Protein AF-A0A1V5LMG8-F1 (afdb_monomer)

Nearest PDB structures (foldseek):
  5msy-assembly2_B  TM=8.095E-01  e=3.617E-26  Bacteroides thetaiotaomicron VPI-5482
  4qfu-assembly6_F  TM=7.997E-01  e=2.717E-26  Phocaeicola vulgatus ATCC 8482
  4qfu-assembly11_K  TM=7.901E-01  e=3.416E-26  Phocaeicola vulgatus ATCC 8482
  4qfu-assembly3_C  TM=7.975E-01  e=1.513E-25  Phocaeicola vulgatus ATCC 8482
  4n0r-assembly1_B  TM=7.130E-01  e=1.429E-25  Phocaeicola vulgatus ATCC 8482

Solvent-accessible surface area (backbone atoms only — not comparable to full-atom values): 27084 Å² total; per-residue (Å²): 119,50,75,51,29,23,39,41,63,42,82,43,80,40,53,66,69,97,62,93,45,53,32,42,36,38,40,63,95,48,73,45,59,36,40,36,30,66,41,68,88,58,37,28,32,32,44,48,38,44,89,45,56,41,58,34,40,40,42,32,85,73,70,34,64,51,43,36,40,29,40,75,62,84,68,83,43,57,55,41,64,40,29,50,55,39,70,32,96,83,24,39,32,38,16,23,69,76,64,52,73,44,76,43,32,28,39,38,25,44,35,57,62,18,57,50,35,36,82,67,62,51,44,53,51,54,50,52,53,38,48,75,32,58,42,40,28,38,35,30,34,76,37,61,56,76,56,38,29,61,88,85,32,70,82,44,73,85,63,20,27,96,47,36,40,54,43,38,78,92,66,72,40,77,28,33,39,21,50,62,55,36,49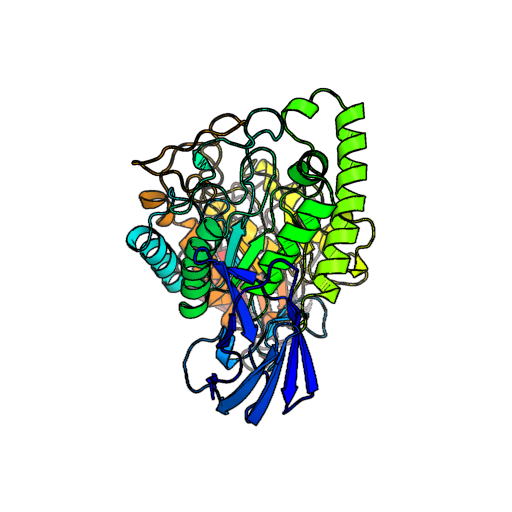,55,54,55,49,52,36,44,72,69,42,23,35,44,30,43,21,43,22,31,20,44,44,40,83,76,61,31,61,70,51,52,42,53,51,50,48,42,49,43,15,70,42,50,32,45,62,42,33,41,23,65,15,41,30,23,42,38,51,39,67,89,35,68,87,40,63,67,59,27,51,51,46,23,57,51,23,17,54,46,50,36,53,42,48,54,48,48,64,70,53,34,76,73,62,54,41,32,30,31,33,21,61,59,70,27,18,58,72,35,30,85,54,50,84,74,45,55,38,34,28,27,34,48,51,56,62,32,81,74,21,51,63,60,32,55,52,52,52,53,58,58,69,68,41,81,79,63,42,22,34,29,50,56,41,48,32,27,34,35,28,75,76,34,20,44,44,69,52,43,46,50,53,46,49,42,34,48,18,69,44,33,30,29,38,28,47,40,33,31,17,36,31,64,20,15,30,94,92,43,71,72,82,57,67,55,76,88,56,51,73,52,32,27,88,62,48,72,70,42,64,30,63,48,28,51,17,48,49,49,61,57,48,68,76,48,71,55,88,61,45,38,58,51,85,58,55,85,68,64,90,72,48,78,49,53,31,25,18,26,36,90,79,15,37,40,42,31,43,31,50,43,57,87,55,58,76,40,62,28,32,44,43,68,50,85,61,38,42,42,44,60,38,64,36,67,94,63,74,26,43,28,28,42,32,34,61,83,75,72,48,71,46,81,76,43,79,46,64,48,44,100,83,32,35,34,68,57,75,58,52,97,52,57,57,52,36,31,44,38,39,34,15,81,91,55,50,78,129

Mean predicted aligned error: 3.87 Å

Radius of gyration: 23.89 Å; Cα contacts (8 Å, |Δi|>4): 1277; chains: 1; bounding box: 61×48×66 Å

Secondary structure (DSSP, 8-state):
-EEEETTS-EEEE----SS--EEEEEETTEEEEEE-EE-TTS-EEEEE--SSSEEEEEEETTS-EEEEEEEPP-S--HHHHS--EEE-TTSSSEEETTS-EE-EEEEE-TTTTSTTS-TTHHHHHHHHHHHHTT--EEEEESSSPTTS-TTTTTT-GGG-BTTB-SB-GGG-SB-HHHHHHHHHHHHHHHHTTPEEEEE--BGGGHHHH-HHHHHHHHHHHHHHHTTSS-EEES-BSTTPPPGGGTT-HHHHHHHHHHHHHHHHHHHHHHHHH-TT---EE---SSSBGGGGSS-GGG-SSEEEEEES-THHHHHHHHHHHHHHHT-SS---EEEEEE--BTGGG---HHHHHHHHHHHHHHT-SEEEE-BTTTTTT--SSS----SSPP-----HHHHTT-HHHHHHHHHHHHHTTS-GGG-EE---SSPPTT-S---EEEETTTEEEEEE--TTS-GGG-TTB-SSSS-B--EE--SS-EEEEEE-TTT--EEEEEEE---TTSEE-PPPPSSSS-EEEEEE-TTTS--

Foldseek 3Di:
DAEEAALDKDKDWLAADPDWKWKWKAWPPGIDIFTWAAALVRTIMFIAHHNDFTKMKMAMPSRDIDIYGYDYDPDDQCCRNQDAKAQDPLQAAIAGPNRHTDQAEEEFFALCLACLQPPPPSLVVLLVLLVVLQHQAYEYELAQTPQAFLVHGSQPQLCAHPQGHQADPQNPDGRNSSVVSVLVSCVVCSVSNYAYAYAQEAQQNCVRNDLVSLLVSLSNVLRRDLSHRYAYALHAQQLQHGPVCPVPVVVSVVSSVVSQASSQVSLVSNCVNRRNCHFYFYHHPDAWGCVNHPDSVSHQAIEGAQEAPQLVSLVSLLVSLLVLCPDPPRHAYEHAHYRADCFLHHCALQSLLSNQLSCLLQRHNYYYHYHQQNNSQAAPVDGDDGNDHRRGDDHCVPCSPGLNSSLSSLVVVVCVVAPSNQKHNDDWPDWDPQAPALSWIAHAQFKIKTKQAALPHDPNRRRQQDDSWFFGHKGAADAAWKWKWKADSSPRDTHTPGTFGQDPVRIGTGDGDPGSHMIMMMIGHPVPGDD

pLDDT: mean 95.89, std 4.43, range [65.5, 98.94]

Sequence (531 aa):
MLQGFVNVPLEMALGTSSAPVDVQVSGEGGSWVLPAYLVSDGTCRARFAAPLPGRYTYSASTGAQGEITVAPYAGENPLYRHGRLRVAATRRSLEHADGTPFFWLADTWWMGLTTRLDWPRGFHSLVADRVIKGFNAVQMVAGPLPDFDAVTGAWNPQQQNEGGFSWKENWAALNPAYYDDADRRIAALVDAGLLPIIVGMWGYYLPFMGRERAMAHWRNLVARYAAYPVAWCIAGEVNMPTYSLFADQQKAAAARNEQEAGWTEVARMVRHLDPYRNPLTAHPSHPDSRAMLHDESLLDLDLLQTGHGGYQSLGPTVETVQACLAKTPPMPVINSEVCYEGIMGGSWHEVQRFLFWTCLTLGCAGHTYGAQGIWAMNSREERFYGTTPNWGDGFWQDVMHLPGSMHVGMGRQFVLRYPWWKLTPREEPALPEGRLSAFSCGIPGALSIIYLPVGCVANELRGMHNSWATDVAEIALEPGAYRACYLNPRTLEELPIGAAVPGCTGRWTPPPKPSMEDWVLVVENPDALPR

Structure (mmCIF, N/CA/C/O backbone):
data_AF-A0A1V5LMG8-F1
#
_entry.id   AF-A0A1V5LMG8-F1
#
loop_
_atom_site.group_PDB
_atom_site.id
_atom_site.type_symbol
_atom_site.label_atom_id
_atom_site.label_alt_id
_atom_site.label_comp_id
_atom_site.label_asym_id
_atom_site.label_entity_id
_atom_site.label_seq_id
_atom_site.pdbx_PDB_ins_code
_atom_site.Cartn_x
_atom_site.Cartn_y
_atom_site.Cartn_z
_atom_site.occupancy
_atom_site.B_iso_or_equiv
_atom_site.auth_seq_id
_atom_site.auth_comp_id
_atom_site.auth_asym_id
_atom_site.auth_atom_id
_atom_site.pdbx_PDB_model_num
ATOM 1 N N . MET A 1 1 ? -31.517 -12.505 16.474 1.00 86.50 1 MET A N 1
ATOM 2 C CA . MET A 1 1 ? -30.838 -13.380 15.500 1.00 86.50 1 MET A CA 1
ATOM 3 C C . MET A 1 1 ? -30.298 -12.495 14.394 1.00 86.50 1 MET A C 1
ATOM 5 O O . MET A 1 1 ? -31.088 -11.780 13.790 1.00 86.50 1 MET A O 1
ATOM 9 N N . LEU A 1 2 ? -28.982 -12.482 14.196 1.00 96.00 2 LEU A N 1
ATOM 10 C CA . LEU A 1 2 ? -28.327 -11.753 13.105 1.00 96.00 2 LEU A CA 1
ATOM 11 C C . LEU A 1 2 ? -28.185 -12.669 11.885 1.00 96.00 2 LEU A C 1
ATOM 13 O O . LEU A 1 2 ? -28.079 -13.888 12.032 1.00 96.00 2 LEU A O 1
ATOM 17 N N . GLN A 1 3 ? -28.186 -12.090 10.688 1.00 97.31 3 GLN A N 1
ATOM 18 C CA . GLN A 1 3 ? -27.995 -12.816 9.432 1.00 97.31 3 GLN A CA 1
ATOM 19 C C . GLN A 1 3 ? -26.928 -12.117 8.595 1.00 97.31 3 GLN A C 1
ATOM 21 O O . GLN A 1 3 ? -26.895 -10.889 8.561 1.00 97.31 3 GLN A O 1
ATOM 26 N N . GLY A 1 4 ? -26.079 -12.884 7.915 1.00 97.31 4 GLY A N 1
ATOM 27 C CA . GLY A 1 4 ? -25.078 -12.330 7.008 1.00 97.31 4 GLY A CA 1
ATOM 28 C C . GLY A 1 4 ? -24.450 -13.356 6.085 1.00 97.31 4 GLY A C 1
ATOM 29 O O . GLY A 1 4 ? -24.991 -14.443 5.876 1.00 97.31 4 GLY A O 1
ATOM 30 N N . PHE A 1 5 ? -23.295 -12.992 5.539 1.00 98.12 5 PHE A N 1
ATOM 31 C CA . PHE A 1 5 ? -22.595 -13.771 4.529 1.00 98.12 5 PHE A CA 1
ATOM 32 C C . PHE A 1 5 ? -21.157 -14.061 4.947 1.00 98.12 5 PHE A C 1
ATOM 34 O O . PHE A 1 5 ? -20.563 -13.310 5.721 1.00 98.12 5 PHE A O 1
ATOM 41 N N . VAL A 1 6 ? -20.605 -15.156 4.426 1.00 97.50 6 VAL A N 1
ATOM 42 C CA . VAL A 1 6 ? -19.196 -15.522 4.621 1.00 97.50 6 VAL A CA 1
ATOM 43 C C . VAL A 1 6 ? -18.287 -14.342 4.267 1.00 97.50 6 VAL A C 1
ATOM 45 O O . VAL A 1 6 ? -18.520 -13.660 3.273 1.00 97.50 6 VAL A O 1
ATOM 48 N N . ASN A 1 7 ? -17.261 -14.109 5.088 1.00 96.75 7 ASN A N 1
ATOM 49 C CA . ASN A 1 7 ? -16.272 -13.027 4.980 1.00 96.75 7 ASN A CA 1
ATOM 50 C C . ASN A 1 7 ? -16.811 -11.588 5.100 1.00 96.75 7 ASN A C 1
ATOM 52 O O . ASN A 1 7 ? -16.003 -10.663 5.158 1.00 96.75 7 ASN A O 1
ATOM 56 N N . VAL A 1 8 ? -18.129 -11.377 5.180 1.00 97.88 8 VAL A N 1
ATOM 57 C CA . VAL A 1 8 ? -18.725 -10.041 5.317 1.00 97.88 8 VAL A CA 1
ATOM 58 C C . VAL A 1 8 ? -18.879 -9.695 6.804 1.00 97.88 8 VAL A C 1
ATOM 60 O O . VAL A 1 8 ? -19.477 -10.480 7.547 1.00 97.88 8 VAL A O 1
ATOM 63 N N . PRO A 1 9 ? -18.367 -8.541 7.270 1.00 97.12 9 PRO A N 1
ATOM 64 C CA . PRO A 1 9 ? -18.511 -8.125 8.661 1.00 97.12 9 PRO A CA 1
ATOM 65 C C . PRO A 1 9 ? -19.972 -7.958 9.087 1.00 97.12 9 PRO A C 1
ATOM 67 O O . PRO A 1 9 ? -20.768 -7.302 8.419 1.00 97.12 9 PRO A O 1
ATOM 70 N N . LEU A 1 10 ? -20.299 -8.506 10.253 1.00 96.69 10 LEU A N 1
ATOM 71 C CA . LEU A 1 10 ? -21.555 -8.317 10.967 1.00 96.69 10 LEU A CA 1
ATOM 72 C C . LEU A 1 10 ? -21.289 -7.629 12.295 1.00 96.69 10 LEU A C 1
ATOM 74 O O . LEU A 1 10 ? -20.366 -7.998 13.018 1.00 96.69 10 LEU A O 1
ATOM 78 N N . GLU A 1 11 ? -22.122 -6.655 12.637 1.00 96.88 11 GLU A N 1
ATOM 79 C CA . GLU A 1 11 ? -21.985 -5.888 13.869 1.00 96.88 11 GLU A CA 1
ATOM 80 C C . GLU A 1 11 ? -22.965 -6.381 14.941 1.00 96.88 11 GLU A C 1
ATOM 82 O O . GLU A 1 11 ? -24.158 -6.562 14.695 1.00 96.88 11 GLU A O 1
ATOM 87 N N . MET A 1 12 ? -22.449 -6.597 16.147 1.00 96.81 12 MET A N 1
ATOM 88 C CA . MET A 1 12 ? -23.202 -7.016 17.325 1.00 96.81 12 MET A CA 1
ATOM 89 C C . MET A 1 12 ? -23.305 -5.849 18.302 1.00 96.81 12 MET A C 1
ATOM 91 O O . MET A 1 12 ? -22.289 -5.263 18.670 1.00 96.81 12 MET A O 1
ATOM 95 N N . ALA A 1 13 ? -24.518 -5.549 18.767 1.00 94.88 13 ALA A N 1
ATOM 96 C CA . ALA A 1 13 ? -24.746 -4.596 19.849 1.00 94.88 13 ALA A CA 1
ATOM 97 C C . ALA A 1 13 ? -24.611 -5.295 21.212 1.00 94.88 13 ALA A C 1
ATOM 99 O O . ALA A 1 13 ? -25.242 -6.328 21.446 1.00 94.88 13 ALA A O 1
ATOM 100 N N . LEU A 1 14 ? -23.801 -4.731 22.112 1.00 95.12 14 LEU A N 1
ATOM 101 C CA . LEU A 1 14 ? -23.427 -5.356 23.389 1.00 95.12 14 LEU A CA 1
ATOM 102 C C . LEU A 1 14 ? -23.938 -4.596 24.623 1.00 95.12 14 LEU A C 1
ATOM 104 O O . LEU A 1 14 ? -23.604 -4.968 25.749 1.00 95.12 14 LEU A O 1
ATOM 108 N N . GLY A 1 15 ? -24.730 -3.538 24.427 1.00 91.25 15 GLY A N 1
ATOM 109 C CA . GLY A 1 15 ? -25.179 -2.643 25.495 1.00 91.25 15 GLY A CA 1
ATOM 110 C C . GLY A 1 15 ? -24.131 -1.580 25.823 1.00 91.25 15 GLY A C 1
ATOM 111 O O . GLY A 1 15 ? -23.485 -1.058 24.922 1.00 91.25 15 GLY A O 1
ATOM 112 N N . THR A 1 16 ? -23.966 -1.247 27.099 1.00 88.69 16 THR A N 1
ATOM 113 C CA . THR A 1 16 ? -23.009 -0.236 27.582 1.00 88.69 16 THR A CA 1
ATOM 114 C C . THR A 1 16 ? -21.998 -0.876 28.526 1.00 88.69 16 THR A C 1
ATOM 116 O O . THR A 1 16 ? -22.378 -1.702 29.355 1.00 88.69 16 THR A O 1
ATOM 119 N N . SER A 1 17 ? -20.733 -0.463 28.462 1.00 84.69 17 SER A N 1
ATOM 120 C CA . SER A 1 17 ? -19.695 -0.895 29.402 1.00 84.69 17 SER A CA 1
ATOM 121 C C . SER A 1 17 ? -18.699 0.230 29.666 1.00 84.69 17 SER A C 1
ATOM 123 O O . SER A 1 17 ? -18.341 0.974 28.757 1.00 84.69 17 SER A O 1
ATOM 125 N N . SER A 1 18 ? -18.229 0.330 30.909 1.00 78.12 18 SER A N 1
ATOM 126 C CA . SER A 1 18 ? -17.124 1.210 31.311 1.00 78.12 18 SER A CA 1
ATOM 127 C C . SER A 1 18 ? -15.754 0.520 31.262 1.00 78.12 18 SER A C 1
ATOM 129 O O . SER A 1 18 ? -14.731 1.188 31.390 1.00 78.12 18 SER A O 1
ATOM 131 N N . ALA A 1 19 ? -15.726 -0.802 31.076 1.00 83.88 19 ALA A N 1
ATOM 132 C CA . ALA A 1 19 ? -14.514 -1.611 30.972 1.00 83.88 19 ALA A CA 1
ATOM 133 C C . ALA A 1 19 ? -14.367 -2.211 29.562 1.00 83.88 19 ALA A C 1
ATOM 135 O O . ALA A 1 19 ? -15.381 -2.402 28.879 1.00 83.88 19 ALA A O 1
ATOM 136 N N . PRO A 1 20 ? -13.139 -2.557 29.123 1.00 87.94 20 PRO A N 1
ATOM 137 C CA . PRO A 1 20 ? -12.933 -3.308 27.890 1.00 87.94 20 PRO A CA 1
ATOM 138 C C . PRO A 1 20 ? -13.758 -4.600 27.882 1.00 87.94 20 PRO A C 1
ATOM 140 O O . PRO A 1 20 ? -13.729 -5.371 28.840 1.00 87.94 20 PRO A O 1
ATOM 143 N N . VAL A 1 21 ? -14.490 -4.829 26.794 1.00 93.88 21 VAL A N 1
ATOM 144 C CA . VAL A 1 21 ? -15.313 -6.029 26.597 1.00 93.88 21 VAL A CA 1
ATOM 145 C C . VAL A 1 21 ? -14.673 -6.881 25.512 1.00 93.88 21 VAL A C 1
ATOM 147 O O . VAL A 1 21 ? -14.244 -6.351 24.486 1.00 93.88 21 VAL A O 1
ATOM 150 N N . ASP A 1 22 ? -14.633 -8.188 25.745 1.00 95.50 22 ASP A N 1
ATOM 151 C CA . ASP A 1 22 ? -14.368 -9.195 24.725 1.00 95.50 22 ASP A CA 1
ATOM 152 C C . ASP A 1 22 ? -15.642 -10.017 24.499 1.00 95.50 22 ASP A C 1
ATOM 154 O O . ASP A 1 22 ? -16.396 -10.307 25.436 1.00 95.50 22 ASP A O 1
ATOM 158 N N . VAL A 1 23 ? -15.887 -10.381 23.245 1.00 97.44 23 VAL A N 1
ATOM 159 C CA . VAL A 1 23 ? -17.016 -11.208 22.819 1.00 97.44 23 VAL A CA 1
ATOM 160 C C . VAL A 1 23 ? -16.485 -12.566 22.401 1.00 97.44 23 VAL A C 1
ATOM 162 O O . VAL A 1 23 ? -15.657 -12.658 21.497 1.00 97.44 23 VAL A O 1
ATOM 165 N N . GLN A 1 24 ? -16.979 -13.623 23.037 1.00 98.12 24 GLN A N 1
ATOM 166 C CA . GLN A 1 24 ? -16.751 -14.981 22.562 1.00 98.12 24 GLN A CA 1
ATOM 167 C C . GLN A 1 24 ? -17.773 -15.301 21.482 1.00 98.12 24 GLN A C 1
ATOM 169 O O . GLN A 1 24 ? -18.973 -15.159 21.712 1.00 98.12 24 GLN A O 1
ATOM 174 N N . VAL A 1 25 ? -17.304 -15.751 20.324 1.00 98.31 25 VAL A N 1
ATOM 175 C CA . VAL A 1 25 ? -18.138 -16.279 19.241 1.00 98.31 25 VAL A CA 1
ATOM 176 C C . VAL A 1 25 ? -17.733 -17.724 18.998 1.00 98.31 25 VAL A C 1
ATOM 178 O O . VAL A 1 25 ? -16.546 -18.020 18.955 1.00 98.31 25 VAL A O 1
ATOM 181 N N . SER A 1 26 ? -18.690 -18.636 18.858 1.00 98.12 26 SER A N 1
ATOM 182 C CA . SER A 1 26 ? -18.437 -20.052 18.556 1.00 98.12 26 SER A CA 1
ATOM 183 C C . SER A 1 26 ? -19.418 -20.562 17.510 1.00 98.12 26 SER A C 1
ATOM 185 O O . SER A 1 26 ? -20.572 -20.140 17.494 1.00 98.12 26 SER A O 1
ATOM 187 N N . GLY A 1 27 ? -18.974 -21.462 16.640 1.00 96.88 27 GLY A N 1
ATOM 188 C CA . GLY A 1 27 ? -19.814 -22.068 15.610 1.00 96.88 27 GLY A CA 1
ATOM 189 C C . GLY A 1 27 ? -18.994 -22.875 14.614 1.00 96.88 27 GLY A C 1
ATOM 190 O O . GLY A 1 27 ? -17.943 -23.419 14.958 1.00 96.88 27 GLY A O 1
ATOM 191 N N . GLU A 1 28 ? -19.467 -22.941 13.370 1.00 91.81 28 GLU A N 1
ATOM 192 C CA . GLU A 1 28 ? -18.786 -23.682 12.304 1.00 91.81 28 GLU A CA 1
ATOM 193 C C . GLU A 1 28 ? -17.342 -23.192 12.112 1.00 91.81 28 GLU A C 1
ATOM 195 O O . GLU A 1 28 ? -17.099 -22.027 11.783 1.00 91.81 28 GLU A O 1
ATOM 200 N N . GLY A 1 29 ? -16.379 -24.096 12.308 1.00 88.38 29 GLY A N 1
ATOM 201 C CA . GLY A 1 29 ? -14.948 -23.828 12.138 1.00 88.38 29 GLY A CA 1
ATOM 202 C C . GLY A 1 29 ? -14.187 -23.392 13.396 1.00 88.38 29 GLY A C 1
ATOM 203 O O . GLY A 1 29 ? -12.965 -23.286 13.322 1.00 88.38 29 GLY A O 1
ATOM 204 N N . GLY A 1 30 ? -14.849 -23.184 14.543 1.00 95.50 30 GLY A N 1
ATOM 205 C CA . GLY A 1 30 ? -14.165 -22.970 15.824 1.00 95.50 30 GLY A CA 1
ATOM 206 C C . GLY A 1 30 ? -14.773 -21.890 16.719 1.00 95.50 30 GLY A C 1
ATOM 207 O O . GLY A 1 30 ? -15.985 -21.665 16.729 1.00 95.50 30 GLY A O 1
ATOM 208 N N . SER A 1 31 ? -13.899 -21.249 17.496 1.00 96.81 31 SER A N 1
ATOM 209 C CA . SER A 1 31 ? -14.240 -20.176 18.430 1.00 96.81 31 SER A CA 1
ATOM 210 C C . SER A 1 31 ? -13.280 -19.001 18.273 1.00 96.81 31 SER A C 1
ATOM 212 O O . SER A 1 31 ? -12.084 -19.187 18.049 1.00 96.81 31 SER A O 1
ATOM 214 N N . TRP A 1 32 ? -13.803 -17.791 18.440 1.00 97.56 32 TRP A N 1
ATOM 215 C CA . TRP A 1 32 ? -13.076 -16.532 18.321 1.00 97.56 32 TRP A CA 1
ATOM 216 C C . TRP A 1 32 ? -13.331 -15.668 19.551 1.00 97.56 32 TRP A C 1
ATOM 218 O O . TRP A 1 32 ? -14.423 -15.684 20.122 1.00 97.56 32 TRP A O 1
ATOM 228 N N . VAL A 1 33 ? -12.325 -14.884 19.926 1.00 97.62 33 VAL A N 1
ATOM 229 C CA . VAL A 1 33 ? -12.446 -13.826 20.929 1.00 97.62 33 VAL A CA 1
ATOM 230 C C . VAL A 1 33 ? -12.266 -12.504 20.203 1.00 97.62 33 VAL A C 1
ATOM 232 O O . VAL A 1 33 ? -11.244 -12.287 19.559 1.00 97.62 33 VAL A O 1
ATOM 235 N N . LEU A 1 34 ? -13.288 -11.655 20.255 1.00 97.38 34 LEU A N 1
ATOM 236 C CA . LEU A 1 34 ? -13.342 -10.400 19.514 1.00 97.38 34 LEU A CA 1
ATOM 237 C C . LEU A 1 34 ? -13.317 -9.234 20.503 1.00 97.38 34 LEU A C 1
ATOM 239 O O . LEU A 1 34 ? -14.207 -9.172 21.356 1.00 97.38 34 LEU A O 1
ATOM 243 N N . PRO A 1 35 ? -12.375 -8.285 20.397 1.00 97.44 35 PRO A N 1
ATOM 244 C CA . PRO A 1 35 ? -12.452 -7.080 21.203 1.00 97.44 35 PRO A CA 1
ATOM 245 C C . PRO A 1 35 ? -13.634 -6.216 20.745 1.00 97.44 35 PRO A C 1
ATOM 247 O O . PRO A 1 35 ? -13.899 -6.072 19.551 1.00 97.44 35 PRO A O 1
ATOM 250 N N . ALA A 1 36 ? -14.349 -5.634 21.704 1.00 97.44 36 ALA A N 1
ATOM 251 C CA . ALA A 1 36 ? -15.398 -4.656 21.452 1.00 97.44 36 ALA A CA 1
ATOM 252 C C . ALA A 1 36 ? -14.841 -3.225 21.409 1.00 97.44 36 ALA A C 1
ATOM 254 O O . ALA A 1 36 ? -13.810 -2.920 22.014 1.00 97.44 36 ALA A O 1
ATOM 255 N N . TYR A 1 37 ? -15.569 -2.332 20.745 1.00 96.75 37 TYR A N 1
ATOM 256 C CA . TYR A 1 37 ? -15.293 -0.899 20.677 1.00 96.75 37 TYR A CA 1
ATOM 257 C C . TYR A 1 37 ? -16.496 -0.082 21.146 1.00 96.75 37 TYR A C 1
ATOM 259 O O . TYR A 1 37 ? -17.641 -0.535 21.105 1.00 96.75 37 TYR A O 1
ATOM 267 N N . LEU A 1 38 ? -16.213 1.135 21.603 1.00 95.69 38 LEU A N 1
ATOM 268 C CA . LEU A 1 38 ? -17.212 2.116 22.010 1.00 95.69 38 LEU A CA 1
ATOM 269 C C . LEU A 1 38 ? -17.588 3.000 20.819 1.00 95.69 38 LEU A C 1
ATOM 271 O O . LEU A 1 38 ? -16.697 3.464 20.106 1.00 95.69 38 LEU A O 1
ATOM 275 N N . VAL A 1 39 ? -18.879 3.255 20.645 1.00 95.31 39 VAL A N 1
ATOM 276 C CA . VAL A 1 39 ? -19.459 4.188 19.665 1.00 95.31 39 VAL A CA 1
ATOM 277 C C . VAL A 1 39 ? -19.786 5.516 20.360 1.00 95.31 39 VAL A C 1
ATOM 279 O O . VAL A 1 39 ? -19.915 5.566 21.584 1.00 95.31 39 VAL A O 1
ATOM 282 N N . SER A 1 40 ? -19.889 6.617 19.613 1.00 94.00 40 SER A N 1
ATOM 283 C CA . SER A 1 40 ? -20.161 7.957 20.169 1.00 94.00 40 SER A CA 1
ATOM 284 C C . SER A 1 40 ? -21.463 8.073 20.966 1.00 94.00 40 SER A C 1
ATOM 286 O O . SER A 1 40 ? -21.551 8.920 21.853 1.00 94.00 40 SER A O 1
ATOM 288 N N . ASP A 1 41 ? -22.438 7.195 20.718 1.00 92.19 41 ASP A N 1
ATOM 289 C CA . ASP A 1 41 ? -23.684 7.086 21.487 1.00 92.19 41 ASP A CA 1
ATOM 290 C C . ASP A 1 41 ? -23.514 6.400 22.862 1.00 92.19 41 ASP A C 1
ATOM 292 O O . ASP A 1 41 ? -24.477 6.271 23.618 1.00 92.19 41 ASP A O 1
ATOM 296 N N . GLY A 1 42 ? -22.295 5.968 23.205 1.00 89.69 42 GLY A N 1
ATOM 297 C CA . GLY A 1 42 ? -21.967 5.285 24.456 1.00 89.69 42 GLY A CA 1
ATOM 298 C C . GLY A 1 42 ? -22.202 3.772 24.431 1.00 89.69 42 GLY A C 1
ATOM 299 O O . GLY A 1 42 ? -21.972 3.106 25.444 1.00 89.69 42 GLY A O 1
ATOM 300 N N . THR A 1 43 ? -22.638 3.206 23.302 1.00 92.81 43 THR A N 1
ATOM 301 C CA . THR A 1 43 ? -22.842 1.761 23.161 1.00 92.81 43 THR A CA 1
ATOM 302 C C . THR A 1 43 ? -21.554 1.031 22.792 1.00 92.81 43 THR A C 1
ATOM 304 O O . THR A 1 43 ? -20.708 1.527 22.047 1.00 92.81 43 THR A O 1
ATOM 307 N N . CYS A 1 44 ? -21.402 -0.183 23.315 1.00 95.62 44 CYS A N 1
ATOM 308 C CA . CYS A 1 44 ? -20.349 -1.110 22.936 1.00 95.62 44 CYS A CA 1
ATOM 309 C C . CYS A 1 44 ? -20.828 -2.003 21.793 1.00 95.62 44 CYS A C 1
ATOM 311 O O . CYS A 1 44 ? -21.926 -2.570 21.844 1.00 95.62 44 CYS A O 1
ATOM 313 N N . ARG A 1 45 ? -19.975 -2.172 20.785 1.00 97.38 45 ARG A N 1
ATOM 314 C CA . ARG A 1 45 ? -20.218 -3.044 19.635 1.00 97.38 45 ARG A CA 1
ATOM 315 C C . ARG A 1 45 ? -19.005 -3.922 19.358 1.00 97.38 45 ARG A C 1
ATOM 317 O O . ARG A 1 45 ? -17.896 -3.602 19.772 1.00 97.38 45 ARG A O 1
ATOM 324 N N . ALA A 1 46 ? -19.212 -5.036 18.672 1.00 98.00 46 ALA A N 1
ATOM 325 C CA . ALA A 1 46 ? -18.132 -5.876 18.158 1.00 98.00 46 ALA A CA 1
ATOM 326 C C . ALA A 1 46 ? -18.479 -6.357 16.753 1.00 98.00 46 ALA A C 1
ATOM 328 O O . ALA A 1 46 ? -19.653 -6.573 16.446 1.00 98.00 46 ALA A O 1
ATOM 329 N N . ARG A 1 47 ? -17.464 -6.544 15.906 1.00 98.06 47 ARG A N 1
ATOM 330 C CA . ARG A 1 47 ? -17.648 -7.019 14.531 1.00 98.06 47 ARG A CA 1
ATOM 331 C C . ARG A 1 47 ? -17.124 -8.437 14.360 1.00 98.06 47 ARG A C 1
ATOM 333 O O . ARG A 1 47 ? -15.997 -8.742 14.745 1.00 98.06 47 ARG A O 1
ATOM 340 N N . PHE A 1 48 ? -17.932 -9.286 13.738 1.00 98.25 48 PHE A N 1
ATOM 341 C CA . PHE A 1 48 ? -17.588 -10.663 13.407 1.00 98.25 48 PHE A CA 1
ATOM 342 C C . PHE A 1 48 ? -17.747 -10.917 11.911 1.00 98.25 48 PHE A C 1
ATOM 344 O O . PHE A 1 48 ? -18.774 -10.571 11.341 1.00 98.25 48 PHE A O 1
ATOM 351 N N . ALA A 1 49 ? -16.762 -11.552 11.283 1.00 97.69 49 ALA A N 1
ATOM 352 C CA . ALA A 1 49 ? -16.863 -12.026 9.907 1.00 97.69 49 ALA A CA 1
ATOM 353 C C . ALA A 1 49 ? -16.605 -13.533 9.886 1.00 97.69 49 ALA A C 1
ATOM 355 O O . ALA A 1 49 ? -15.481 -13.990 10.106 1.00 97.69 49 ALA A O 1
ATOM 356 N N . ALA A 1 50 ? -17.668 -14.298 9.649 1.00 97.25 50 ALA A N 1
ATOM 357 C CA . ALA A 1 50 ? -17.627 -15.751 9.679 1.00 97.25 50 ALA A CA 1
ATOM 358 C C . ALA A 1 50 ? -16.849 -16.317 8.476 1.00 97.25 50 ALA A C 1
ATOM 360 O O . ALA A 1 50 ? -17.104 -15.894 7.344 1.00 97.25 50 ALA A O 1
ATOM 361 N N . PRO A 1 51 ? -15.944 -17.291 8.682 1.00 94.88 51 PRO A N 1
ATOM 362 C CA . PRO A 1 51 ? -15.181 -17.894 7.590 1.00 94.88 51 PRO A CA 1
ATOM 363 C C . PRO A 1 51 ? -15.963 -18.970 6.825 1.00 94.88 51 PRO A C 1
ATOM 365 O O . PRO A 1 51 ? -15.567 -19.332 5.721 1.00 94.88 51 PRO A O 1
ATOM 368 N N . LEU A 1 52 ? -17.048 -19.506 7.399 1.00 96.19 52 LEU A N 1
ATOM 369 C CA . LEU A 1 52 ? -17.831 -20.601 6.827 1.00 96.19 52 LEU A CA 1
ATOM 370 C C . LEU A 1 52 ? -19.341 -20.311 6.920 1.00 96.19 52 LEU A C 1
ATOM 372 O O . LEU A 1 52 ? -19.779 -19.581 7.812 1.00 96.19 52 LEU A O 1
ATOM 376 N N . PRO A 1 53 ? -20.164 -20.861 6.009 1.00 97.75 53 PRO A N 1
ATOM 377 C CA . PRO A 1 53 ? -21.612 -20.847 6.173 1.00 97.75 53 PRO A CA 1
ATOM 378 C C . PRO A 1 53 ? -22.014 -21.680 7.391 1.00 97.75 53 PRO A C 1
ATOM 380 O O . PRO A 1 53 ? -21.438 -22.740 7.626 1.00 97.75 53 PRO A O 1
ATOM 383 N N . GLY A 1 54 ? -23.029 -21.245 8.135 1.00 97.69 54 GLY A N 1
ATOM 384 C CA . GLY A 1 54 ? -23.480 -21.991 9.304 1.00 97.69 54 GLY A CA 1
ATOM 385 C C . GLY A 1 54 ? -24.169 -21.163 10.372 1.00 97.69 54 GLY A C 1
ATOM 386 O O . GLY A 1 54 ? -24.588 -20.026 10.146 1.00 97.69 54 GLY A O 1
ATOM 387 N N . ARG A 1 55 ? -24.301 -21.767 11.554 1.00 97.75 55 ARG A N 1
ATOM 388 C CA . ARG A 1 55 ? -24.841 -21.116 12.748 1.00 97.75 55 ARG A CA 1
ATOM 389 C C . ARG A 1 55 ? -23.721 -20.846 13.740 1.00 97.75 55 ARG A C 1
ATOM 391 O O . ARG A 1 55 ? -22.869 -21.697 13.977 1.00 97.75 55 ARG A O 1
ATOM 398 N N . TYR A 1 56 ? -23.770 -19.665 14.334 1.00 98.50 56 TYR A N 1
ATOM 399 C CA . TYR A 1 56 ? -22.841 -19.215 15.354 1.00 98.50 56 TYR A CA 1
ATOM 400 C C . TYR A 1 56 ? -23.618 -18.657 16.541 1.00 98.50 56 TYR A C 1
ATOM 402 O O . TYR A 1 56 ? -24.725 -18.137 16.392 1.00 98.50 56 TYR A O 1
ATOM 410 N N . THR A 1 57 ? -23.015 -18.721 17.717 1.00 98.19 57 THR A N 1
ATOM 411 C CA . THR A 1 57 ? -23.511 -18.100 18.945 1.00 98.19 57 THR A CA 1
ATOM 412 C C . THR A 1 57 ? -22.464 -17.147 19.484 1.00 98.19 57 THR A C 1
ATOM 414 O O . THR A 1 57 ? -21.272 -17.452 19.408 1.00 98.19 57 THR A O 1
ATOM 417 N N . TYR A 1 58 ? -22.893 -16.031 20.064 1.00 98.12 58 TYR A N 1
ATOM 418 C CA . TYR A 1 58 ? -22.002 -15.111 20.758 1.00 98.12 58 TYR A CA 1
ATOM 419 C C . TYR A 1 58 ? -22.442 -14.864 22.197 1.00 98.12 58 TYR A C 1
ATOM 421 O O . TYR A 1 58 ? -23.633 -14.910 22.506 1.00 98.12 58 TYR A O 1
ATOM 429 N N . SER A 1 59 ? -21.472 -14.560 23.056 1.00 97.56 59 SER A N 1
ATOM 430 C CA . SER A 1 59 ? -21.678 -14.121 24.436 1.00 97.56 59 SER A CA 1
ATOM 431 C C . SER A 1 59 ? -20.598 -13.123 24.851 1.00 97.56 59 SER A C 1
ATOM 433 O O . SER A 1 59 ? -19.424 -13.313 24.529 1.00 97.56 59 SER A O 1
ATOM 435 N N . ALA A 1 60 ? -20.977 -12.088 25.593 1.00 95.94 60 ALA A N 1
ATOM 436 C CA . ALA A 1 60 ? -20.084 -11.049 2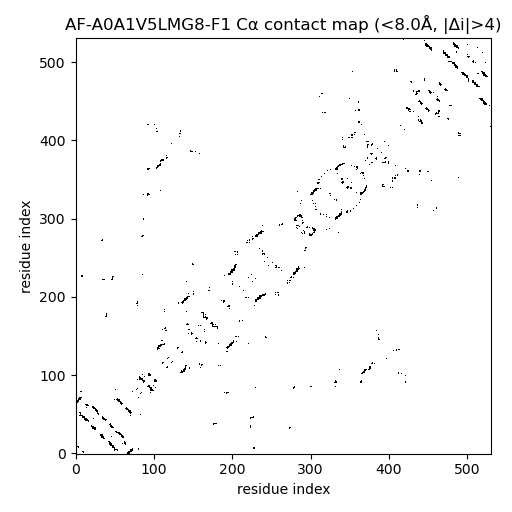6.096 1.00 95.94 60 ALA A CA 1
ATOM 437 C C . ALA A 1 60 ? -20.203 -10.896 27.618 1.00 95.94 60 ALA A C 1
ATOM 439 O O . ALA A 1 60 ? -21.238 -11.208 28.210 1.00 95.94 60 ALA A O 1
ATOM 440 N N . SER A 1 61 ? -19.168 -10.339 28.254 1.00 89.75 61 SER A N 1
ATOM 441 C CA . SER A 1 61 ? -19.156 -10.075 29.703 1.00 89.75 61 SER A CA 1
ATOM 442 C C . SER A 1 61 ? -20.222 -9.071 30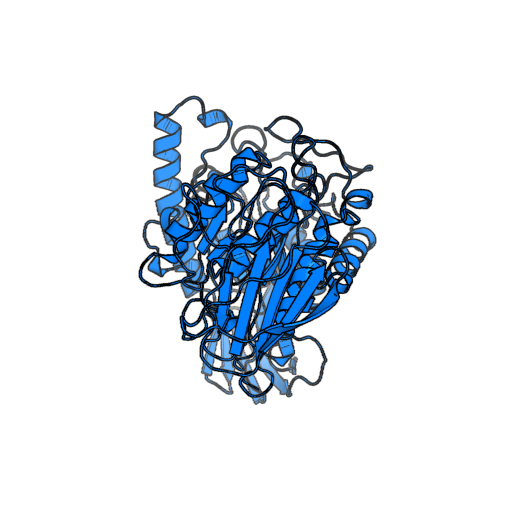.165 1.00 89.75 61 SER A C 1
ATOM 444 O O . SER A 1 61 ? -20.559 -9.043 31.345 1.00 89.75 61 SER A O 1
ATOM 446 N N . THR A 1 62 ? -20.807 -8.292 29.249 1.00 90.38 62 THR A N 1
ATOM 447 C CA . THR A 1 62 ? -21.958 -7.412 29.520 1.00 90.38 62 THR A CA 1
ATOM 448 C C . THR A 1 62 ? -23.275 -8.172 29.723 1.00 90.38 62 THR A C 1
ATOM 450 O O . THR A 1 62 ? -24.290 -7.561 30.049 1.00 90.38 62 THR A O 1
ATOM 453 N N . GLY A 1 63 ? -23.289 -9.492 29.500 1.00 92.31 63 GLY A N 1
ATOM 454 C CA . GLY A 1 63 ? -24.493 -10.326 29.482 1.00 92.31 63 GLY A CA 1
ATOM 455 C C . GLY A 1 63 ? -25.182 -10.385 28.115 1.00 92.31 63 GLY A C 1
ATOM 456 O O . GLY A 1 63 ? -26.145 -11.133 27.950 1.00 92.31 63 GLY A O 1
ATOM 457 N N . ALA A 1 64 ? -24.694 -9.635 27.119 1.00 95.25 64 ALA A N 1
ATOM 458 C CA . ALA A 1 64 ? -25.190 -9.729 25.752 1.00 95.25 64 ALA A CA 1
ATOM 459 C C . ALA A 1 64 ? -24.872 -11.110 25.160 1.00 95.25 64 ALA A C 1
ATOM 461 O O . ALA A 1 64 ? -23.728 -11.561 25.195 1.00 95.25 64 ALA A O 1
ATOM 462 N N . GLN A 1 65 ? -25.881 -11.763 24.588 1.00 97.25 65 GLN A N 1
ATOM 463 C CA . GLN A 1 65 ? -25.749 -13.051 23.913 1.00 97.25 65 GLN A CA 1
ATOM 464 C C . GLN A 1 65 ? -26.732 -13.153 22.747 1.00 97.25 65 GLN A C 1
ATOM 466 O O . GLN A 1 65 ? -27.764 -12.476 22.738 1.00 97.25 65 GLN A O 1
ATOM 471 N N . GLY A 1 66 ? -26.438 -14.006 21.772 1.00 97.31 66 GLY A N 1
ATOM 472 C CA . GLY A 1 66 ? -27.333 -14.214 20.641 1.00 97.31 66 GLY A CA 1
ATOM 473 C C . GLY A 1 66 ? -26.825 -15.216 19.617 1.00 97.31 66 GLY A C 1
ATOM 474 O O . GLY A 1 66 ? -25.756 -15.803 19.759 1.00 97.31 66 GLY A O 1
ATOM 475 N N . GLU A 1 67 ? -27.621 -15.393 18.566 1.00 97.88 67 GLU A N 1
ATOM 476 C CA . GLU A 1 67 ? -27.341 -16.296 17.448 1.00 97.88 67 GLU A CA 1
ATOM 477 C C . GLU A 1 67 ? -27.125 -15.518 16.146 1.00 97.88 67 GLU A C 1
ATOM 479 O O . GLU A 1 67 ? -27.798 -14.508 15.889 1.00 97.88 67 GLU A O 1
ATOM 484 N N . ILE A 1 68 ? -26.231 -16.036 15.305 1.00 98.31 68 ILE A N 1
ATOM 485 C CA . ILE A 1 68 ? -25.892 -15.532 13.975 1.00 98.31 68 ILE A CA 1
ATOM 486 C C . ILE A 1 68 ? -26.058 -16.681 12.974 1.00 98.31 68 ILE A C 1
ATOM 488 O O . ILE A 1 68 ? -25.588 -17.791 13.212 1.00 98.31 68 ILE A O 1
ATOM 492 N N . THR A 1 69 ? -26.716 -16.427 11.844 1.00 98.25 69 THR A N 1
ATOM 493 C CA . THR A 1 69 ? -26.781 -17.363 10.710 1.00 98.25 69 THR A CA 1
ATOM 494 C C . THR A 1 69 ? -26.046 -16.773 9.511 1.00 98.25 69 THR A C 1
ATOM 496 O O . THR A 1 69 ? -26.302 -15.634 9.128 1.00 98.25 69 THR A O 1
ATOM 499 N N . VAL A 1 70 ? -25.137 -17.542 8.919 1.00 98.50 70 VAL A N 1
ATOM 500 C CA . VAL A 1 70 ? -24.266 -17.106 7.821 1.00 98.50 70 VAL A CA 1
ATOM 501 C C . VAL A 1 70 ? -24.528 -17.960 6.584 1.00 98.50 70 VAL A C 1
ATOM 503 O O . VAL A 1 70 ? -24.462 -19.187 6.647 1.00 98.50 70 VAL A O 1
ATOM 506 N N . ALA A 1 71 ? -24.799 -17.309 5.455 1.00 98.25 71 ALA A N 1
ATOM 507 C CA . ALA A 1 71 ? -24.931 -17.934 4.140 1.00 98.25 71 ALA A CA 1
ATOM 508 C C . ALA A 1 71 ? -23.646 -17.765 3.299 1.00 98.25 71 ALA A C 1
ATOM 510 O O . ALA A 1 71 ? -22.841 -16.874 3.582 1.00 98.25 71 ALA A O 1
ATOM 511 N N . PRO A 1 72 ? -23.429 -18.571 2.242 1.00 97.88 72 PRO A N 1
ATOM 512 C CA . PRO A 1 72 ? -22.352 -18.321 1.282 1.00 97.88 72 PRO A CA 1
ATOM 513 C C . PRO A 1 72 ? -22.460 -16.922 0.658 1.00 97.88 72 PRO A C 1
ATOM 515 O O . PRO A 1 72 ? -23.560 -16.468 0.343 1.00 97.88 72 PRO A O 1
ATOM 518 N N . TYR A 1 73 ? -21.329 -16.243 0.457 1.00 97.56 73 TYR A N 1
ATOM 519 C CA . TYR A 1 73 ? -21.302 -14.955 -0.237 1.00 97.56 73 TYR A CA 1
ATOM 520 C C . TYR A 1 73 ? -21.509 -15.151 -1.746 1.00 97.56 73 TYR A C 1
ATOM 522 O O . TYR A 1 73 ? -20.779 -15.909 -2.379 1.00 97.56 73 TYR A O 1
ATOM 530 N N . ALA A 1 74 ? -22.497 -14.459 -2.317 1.00 95.25 74 ALA A N 1
ATOM 531 C CA . ALA A 1 74 ? -22.848 -14.533 -3.741 1.00 95.25 74 ALA A CA 1
ATOM 532 C C . ALA A 1 74 ? -22.605 -13.214 -4.501 1.00 95.25 74 ALA A C 1
ATOM 534 O O . ALA A 1 74 ? -23.037 -13.077 -5.642 1.00 95.25 74 ALA A O 1
ATOM 535 N N . GLY A 1 75 ? -21.964 -12.225 -3.868 1.00 96.56 75 GLY A N 1
ATOM 536 C CA . GLY A 1 75 ? -21.653 -10.944 -4.504 1.00 96.56 75 GLY A CA 1
ATOM 537 C C . GLY A 1 75 ? -20.356 -10.968 -5.317 1.00 96.56 75 GLY A C 1
ATOM 538 O O . GLY A 1 75 ? -19.651 -11.977 -5.378 1.00 96.56 75 GLY A O 1
ATOM 539 N N . GLU A 1 76 ? -20.043 -9.822 -5.925 1.00 96.56 76 GLU A N 1
ATOM 540 C CA . GLU A 1 76 ? -18.896 -9.635 -6.829 1.00 96.56 76 GLU A CA 1
ATOM 541 C C . GLU A 1 76 ? -17.662 -9.016 -6.159 1.00 96.56 76 GLU A C 1
ATOM 543 O O . GLU A 1 76 ? -16.619 -8.907 -6.799 1.00 96.56 76 GLU A O 1
ATOM 548 N N . ASN A 1 77 ? -17.743 -8.610 -4.887 1.00 97.69 77 ASN A N 1
ATOM 549 C CA . ASN A 1 77 ? -16.603 -7.995 -4.214 1.00 97.69 77 ASN A CA 1
ATOM 550 C C . ASN A 1 77 ? -15.460 -9.021 -4.064 1.00 97.69 77 ASN A C 1
ATOM 552 O O . ASN A 1 77 ? -15.643 -10.022 -3.358 1.00 97.69 77 ASN A O 1
ATOM 556 N N . PRO A 1 78 ? -14.284 -8.787 -4.677 1.00 96.25 78 PRO A N 1
ATOM 557 C CA . PRO A 1 78 ? -13.207 -9.771 -4.699 1.00 96.25 78 PRO A CA 1
ATOM 558 C C . PRO A 1 78 ? -12.656 -10.064 -3.298 1.00 96.25 78 PRO A C 1
ATOM 560 O O . PRO A 1 78 ? -12.304 -11.206 -3.009 1.00 96.25 78 PRO A O 1
ATOM 563 N N . LEU A 1 79 ? -12.644 -9.073 -2.399 1.00 97.38 79 LEU A N 1
ATOM 564 C CA . LEU A 1 79 ? -12.118 -9.235 -1.043 1.00 97.38 79 LEU A CA 1
ATOM 565 C C . LEU A 1 79 ? -12.979 -10.198 -0.209 1.00 97.38 79 LEU A C 1
ATOM 567 O O . LEU A 1 79 ? -12.451 -10.984 0.576 1.00 97.38 79 LEU A O 1
ATOM 571 N N . TYR A 1 80 ? -14.302 -10.174 -0.400 1.00 97.69 80 TYR A N 1
ATOM 572 C CA . TYR A 1 80 ? -15.221 -11.094 0.279 1.00 97.69 80 TYR A CA 1
ATOM 573 C C . TYR A 1 80 ? -15.319 -12.449 -0.430 1.00 97.69 80 TYR A C 1
ATOM 575 O O . TYR A 1 80 ? -15.359 -13.483 0.238 1.00 97.69 80 TYR A O 1
ATOM 583 N N . ARG A 1 81 ? -15.320 -12.459 -1.770 1.00 97.38 81 ARG A N 1
ATOM 584 C CA . ARG A 1 81 ? -15.420 -13.675 -2.592 1.00 97.38 81 ARG A CA 1
ATOM 585 C C . ARG A 1 81 ? -14.247 -14.625 -2.375 1.00 97.38 81 ARG A C 1
ATOM 587 O O . ARG A 1 81 ? -14.474 -15.804 -2.131 1.00 97.38 81 ARG A O 1
ATOM 594 N N . HIS A 1 82 ? -13.023 -14.111 -2.457 1.00 96.88 82 HIS A N 1
ATOM 595 C CA . HIS A 1 82 ? -11.807 -14.921 -2.342 1.00 96.88 82 HIS A CA 1
ATOM 596 C C . HIS A 1 82 ? -11.368 -15.115 -0.882 1.00 96.88 82 HIS A C 1
ATOM 598 O O . HIS A 1 82 ? -10.591 -16.013 -0.549 1.00 96.88 82 HIS A O 1
ATOM 604 N N . GLY A 1 83 ? -11.908 -14.287 0.015 1.00 94.00 83 GLY A N 1
ATOM 605 C CA . GLY A 1 83 ? -11.613 -14.306 1.437 1.00 94.00 83 GLY A CA 1
ATOM 606 C C . GLY A 1 83 ? -10.337 -13.554 1.797 1.00 94.00 83 GLY A C 1
ATOM 607 O O . GLY A 1 83 ? -9.735 -12.842 0.991 1.00 94.00 83 GLY A O 1
ATOM 608 N N . ARG A 1 84 ? -9.946 -13.691 3.065 1.00 91.81 84 ARG A N 1
ATOM 609 C CA . ARG A 1 84 ? -8.884 -12.889 3.685 1.00 91.81 84 ARG A CA 1
ATOM 610 C C . ARG A 1 84 ? -7.533 -13.065 3.006 1.00 91.81 84 ARG A C 1
ATOM 612 O O . ARG A 1 84 ? -7.214 -14.141 2.513 1.00 91.81 84 ARG A O 1
ATOM 619 N N . LEU A 1 85 ? -6.732 -12.008 3.051 1.00 97.06 85 LEU A N 1
ATOM 620 C CA . LEU A 1 85 ? -5.374 -12.002 2.528 1.00 97.06 85 LEU A CA 1
ATOM 621 C C . LEU A 1 85 ? -4.412 -12.720 3.484 1.00 97.06 85 LEU A C 1
ATOM 623 O O . LEU A 1 85 ? -4.514 -12.572 4.701 1.00 97.06 85 LEU A O 1
ATOM 627 N N . ARG A 1 86 ? -3.452 -13.461 2.934 1.00 97.06 86 ARG A N 1
ATOM 628 C CA . ARG A 1 86 ? -2.359 -14.111 3.661 1.00 97.06 86 ARG A CA 1
ATOM 629 C C . ARG A 1 86 ? -1.073 -14.096 2.838 1.00 97.06 86 ARG A C 1
ATOM 631 O O . ARG A 1 86 ? -1.087 -13.859 1.631 1.00 97.06 86 ARG A O 1
ATOM 638 N N . VAL A 1 87 ? 0.045 -14.391 3.491 1.00 98.19 87 VAL A N 1
ATOM 639 C CA . VAL A 1 87 ? 1.317 -14.655 2.806 1.00 98.19 87 VAL A CA 1
ATOM 640 C C . VAL A 1 87 ? 1.226 -16.005 2.098 1.00 98.19 87 VAL A C 1
ATOM 642 O O . VAL A 1 87 ? 0.858 -17.005 2.719 1.00 98.19 87 VAL A O 1
ATOM 645 N N . ALA A 1 88 ? 1.569 -16.038 0.811 1.00 97.75 88 ALA A N 1
ATOM 646 C CA . ALA A 1 88 ? 1.593 -17.270 0.031 1.00 97.75 88 ALA A CA 1
ATOM 647 C C . ALA A 1 88 ? 2.657 -18.246 0.558 1.00 97.75 88 ALA A C 1
ATOM 649 O O . ALA A 1 88 ? 3.631 -17.848 1.201 1.00 97.75 88 ALA A O 1
ATOM 650 N N . ALA A 1 89 ? 2.534 -19.533 0.225 1.00 96.31 89 ALA A N 1
ATOM 651 C CA . ALA A 1 89 ? 3.482 -20.558 0.680 1.00 96.31 89 ALA A CA 1
ATOM 652 C C . ALA A 1 89 ? 4.940 -20.279 0.253 1.00 96.31 89 ALA A C 1
ATOM 654 O O . ALA A 1 89 ? 5.876 -20.634 0.967 1.00 96.31 89 ALA A O 1
ATOM 655 N N . THR A 1 90 ? 5.138 -19.594 -0.881 1.00 94.31 90 THR A N 1
ATOM 656 C CA . THR A 1 90 ? 6.458 -19.149 -1.370 1.00 94.31 90 THR A CA 1
ATOM 657 C C . THR A 1 90 ? 7.104 -18.088 -0.479 1.00 94.31 90 THR A C 1
ATOM 659 O O . THR A 1 90 ? 8.305 -17.850 -0.586 1.00 94.31 90 THR A O 1
ATOM 662 N N . ARG A 1 91 ? 6.305 -17.423 0.368 1.00 96.88 91 ARG A N 1
ATOM 663 C CA . ARG A 1 91 ? 6.659 -16.246 1.169 1.00 96.88 91 ARG A CA 1
ATOM 664 C C . ARG A 1 91 ? 7.200 -15.065 0.361 1.00 96.88 91 ARG A C 1
ATOM 666 O O . ARG A 1 91 ? 7.917 -14.236 0.905 1.00 96.88 91 ARG A O 1
ATOM 673 N N . ARG A 1 92 ? 6.874 -14.986 -0.931 1.00 96.81 92 ARG A N 1
ATOM 674 C CA . ARG A 1 92 ? 7.288 -13.883 -1.820 1.00 96.81 92 ARG A CA 1
ATOM 675 C C . ARG A 1 92 ? 6.126 -13.050 -2.342 1.00 96.81 92 ARG A C 1
ATOM 677 O O . ARG A 1 92 ? 6.345 -11.959 -2.844 1.00 96.81 92 ARG A O 1
ATOM 684 N N . SER A 1 93 ? 4.904 -13.547 -2.209 1.00 97.88 93 SER A N 1
ATOM 685 C CA . SER A 1 93 ? 3.686 -12.889 -2.667 1.00 97.88 93 SER A CA 1
ATOM 686 C C . SER A 1 93 ? 2.583 -12.986 -1.615 1.00 97.88 93 SER A C 1
ATOM 688 O O . SER A 1 93 ? 2.713 -13.679 -0.599 1.00 97.88 93 SER A O 1
ATOM 690 N N . LEU A 1 94 ? 1.490 -12.277 -1.876 1.00 98.44 94 LEU A N 1
ATOM 691 C CA . LEU A 1 94 ? 0.252 -12.358 -1.114 1.00 98.44 94 LEU A CA 1
ATOM 692 C C . LEU A 1 94 ? -0.796 -13.128 -1.926 1.00 98.44 94 LEU A C 1
ATOM 694 O O . LEU A 1 94 ? -0.783 -13.112 -3.160 1.00 98.44 94 LEU A O 1
ATOM 698 N N . GLU A 1 95 ? -1.708 -13.795 -1.232 1.00 98.44 95 GLU A N 1
ATOM 699 C CA . GLU A 1 95 ? -2.837 -14.515 -1.822 1.00 98.44 95 GLU A CA 1
ATOM 700 C C . GLU A 1 95 ? -4.059 -14.442 -0.908 1.00 98.44 95 GLU A C 1
ATOM 702 O O . GLU A 1 95 ? -3.944 -14.291 0.309 1.00 98.44 95 GLU A O 1
ATOM 707 N N . HIS A 1 96 ? -5.239 -14.552 -1.496 1.00 98.31 96 HIS A N 1
ATOM 708 C CA . HIS A 1 96 ? -6.479 -14.739 -0.767 1.00 98.31 96 HIS A CA 1
ATOM 709 C C . HIS A 1 96 ? -6.559 -16.142 -0.147 1.00 98.31 96 HIS A C 1
ATOM 711 O O . HIS A 1 96 ? -5.797 -17.049 -0.488 1.00 98.31 96 HIS A O 1
ATOM 717 N N . ALA A 1 97 ? -7.510 -16.335 0.766 1.00 95.44 97 ALA A N 1
ATOM 718 C CA . ALA A 1 97 ? -7.701 -17.585 1.493 1.00 95.44 97 ALA A CA 1
ATOM 719 C C . ALA A 1 97 ? -7.978 -18.788 0.571 1.00 95.44 97 ALA A C 1
ATOM 721 O O . ALA A 1 97 ? -7.586 -19.907 0.905 1.00 95.44 97 ALA A O 1
ATOM 722 N N . ASP A 1 98 ? -8.607 -18.556 -0.585 1.00 96.31 98 ASP A N 1
ATOM 723 C CA . ASP A 1 98 ? -8.852 -19.564 -1.624 1.00 96.31 98 ASP A CA 1
ATOM 724 C C . ASP A 1 98 ? -7.633 -19.860 -2.528 1.00 96.31 98 ASP A C 1
ATOM 726 O O . ASP A 1 98 ? -7.710 -20.728 -3.396 1.00 96.31 98 ASP A O 1
ATOM 730 N N . GLY A 1 99 ? -6.501 -19.177 -2.317 1.00 97.19 99 GLY A N 1
ATOM 731 C CA . GLY A 1 99 ? -5.281 -19.297 -3.118 1.00 97.19 99 GLY A CA 1
ATOM 732 C C . GLY A 1 99 ? -5.194 -18.325 -4.299 1.00 97.19 99 GLY A C 1
ATOM 733 O O . GLY A 1 99 ? -4.195 -18.346 -5.017 1.00 97.19 99 GLY A O 1
ATOM 734 N N . THR A 1 100 ? -6.193 -17.459 -4.510 1.00 97.75 100 THR A N 1
ATOM 735 C CA . THR A 1 100 ? -6.163 -16.442 -5.571 1.00 97.75 100 THR A CA 1
ATOM 736 C C . THR A 1 100 ? -5.043 -15.426 -5.306 1.00 97.75 100 THR A C 1
ATOM 738 O O . THR A 1 100 ? -5.054 -14.768 -4.265 1.00 97.75 100 THR A O 1
ATOM 741 N N . PRO A 1 101 ? -4.073 -15.241 -6.214 1.00 97.94 101 PRO A N 1
ATOM 742 C CA . PRO A 1 101 ? -2.935 -14.349 -5.983 1.00 97.94 101 PRO A CA 1
ATOM 743 C C . PRO A 1 101 ? -3.335 -12.873 -5.947 1.00 97.94 101 PRO A C 1
ATOM 745 O O . PRO A 1 101 ? -4.119 -12.409 -6.774 1.00 97.94 101 PRO A O 1
ATOM 748 N N . PHE A 1 102 ? -2.745 -12.111 -5.027 1.00 98.50 102 PHE A N 1
ATOM 749 C CA . PHE A 1 102 ? -3.035 -10.691 -4.833 1.00 98.50 102 PHE A CA 1
ATOM 750 C C . PHE A 1 102 ? -1.804 -9.834 -5.138 1.00 98.50 102 PHE A C 1
ATOM 752 O O . PHE A 1 102 ? -0.871 -9.753 -4.339 1.00 98.50 102 PHE A O 1
ATOM 759 N N . PHE A 1 103 ? -1.799 -9.192 -6.310 1.00 98.62 103 PHE A N 1
ATOM 760 C CA . PHE A 1 103 ? -0.778 -8.201 -6.650 1.00 98.62 103 PHE A CA 1
ATOM 761 C C . PHE A 1 103 ? -1.135 -6.878 -5.977 1.00 98.62 103 PHE A C 1
ATOM 763 O O . PHE A 1 103 ? -2.190 -6.311 -6.278 1.00 98.62 103 PHE A O 1
ATOM 770 N N . TRP A 1 104 ? -0.280 -6.390 -5.083 1.00 98.75 104 TRP A N 1
ATOM 771 C CA . TRP A 1 104 ? -0.531 -5.170 -4.319 1.00 98.75 104 TRP A CA 1
ATOM 772 C C . TRP A 1 104 ? -0.272 -3.929 -5.180 1.00 98.75 104 TRP A C 1
ATOM 774 O O . TRP A 1 104 ? 0.870 -3.639 -5.522 1.00 98.75 104 TRP A O 1
ATOM 784 N N . LEU A 1 105 ? -1.319 -3.182 -5.530 1.00 98.94 105 LEU A N 1
ATOM 785 C CA . LEU A 1 105 ? -1.190 -1.841 -6.098 1.00 98.94 105 LEU A CA 1
ATOM 786 C C . LEU A 1 105 ? -1.986 -0.863 -5.243 1.00 98.94 105 LEU A C 1
ATOM 788 O O . LEU A 1 105 ? -3.216 -0.782 -5.351 1.00 98.94 105 LEU A O 1
ATOM 792 N N . ALA A 1 106 ? -1.259 -0.145 -4.392 1.00 98.94 106 ALA A N 1
ATOM 793 C CA . ALA A 1 106 ? -1.838 0.799 -3.450 1.00 98.94 106 ALA A CA 1
ATOM 794 C C . ALA A 1 106 ? -1.634 2.256 -3.871 1.00 98.94 106 ALA A C 1
ATOM 796 O O . ALA A 1 106 ? -0.706 2.568 -4.617 1.00 98.94 106 ALA A O 1
ATOM 797 N N . ASP A 1 107 ? -2.486 3.138 -3.352 1.00 98.88 107 ASP A N 1
ATOM 798 C CA . ASP A 1 107 ? -2.270 4.588 -3.350 1.00 98.88 107 ASP A CA 1
ATOM 799 C C . ASP A 1 107 ? -2.090 5.120 -1.918 1.00 98.88 107 ASP A C 1
ATOM 801 O O . ASP A 1 107 ? -2.588 4.524 -0.957 1.00 98.88 107 ASP A O 1
ATOM 805 N N . THR A 1 108 ? -1.384 6.243 -1.781 1.00 98.88 108 THR A N 1
ATOM 806 C CA . THR A 1 108 ? -0.977 6.818 -0.493 1.00 98.88 108 THR A CA 1
ATOM 807 C C . THR A 1 108 ? -1.854 7.977 -0.065 1.00 98.88 108 THR A C 1
ATOM 809 O O . THR A 1 108 ? -1.753 9.078 -0.604 1.00 98.88 108 THR A O 1
ATOM 812 N N . TRP A 1 109 ? -2.711 7.739 0.925 1.00 98.75 109 TRP A N 1
ATOM 813 C CA . TRP A 1 109 ? -3.702 8.684 1.433 1.00 98.75 109 TRP A CA 1
ATOM 814 C C . TRP A 1 109 ? -3.489 8.919 2.934 1.00 98.75 109 TRP A C 1
ATOM 816 O O . TRP A 1 109 ? -4.405 8.710 3.731 1.00 98.75 109 TRP A O 1
ATOM 826 N N . TRP A 1 110 ? -2.286 9.338 3.352 1.00 98.69 110 TRP A N 1
ATOM 827 C CA . TRP A 1 110 ? -1.950 9.484 4.777 1.00 98.69 110 TRP A CA 1
ATOM 828 C C . TRP A 1 110 ? -3.013 10.235 5.582 1.00 98.69 110 TRP A C 1
ATOM 830 O O . TRP A 1 110 ? -3.395 9.766 6.651 1.00 98.69 110 TRP A O 1
ATOM 840 N N . MET A 1 111 ? -3.572 11.315 5.030 1.00 98.12 111 MET A N 1
ATOM 841 C CA . MET A 1 111 ? -4.614 12.127 5.680 1.00 98.12 111 MET A CA 1
ATOM 842 C C . MET A 1 111 ? -6.048 11.831 5.197 1.00 98.12 111 MET A C 1
ATOM 844 O O . MET A 1 111 ? -6.955 12.635 5.416 1.00 98.12 111 MET A O 1
ATOM 848 N N . GLY A 1 112 ? -6.285 10.685 4.551 1.00 98.06 112 GLY A N 1
ATOM 849 C CA . GLY A 1 112 ? -7.561 10.318 3.914 1.00 98.06 112 GLY A CA 1
ATOM 850 C C . GLY A 1 112 ? -8.762 10.167 4.858 1.00 98.06 112 GLY A C 1
ATOM 851 O O . GLY A 1 112 ? -9.900 10.094 4.397 1.00 98.06 112 GLY A O 1
ATOM 852 N N . LEU A 1 113 ? -8.529 10.143 6.173 1.00 98.38 113 LEU A N 1
ATOM 853 C CA . LEU A 1 113 ? -9.576 10.071 7.197 1.00 98.38 113 LEU A CA 1
ATOM 854 C C . LEU A 1 113 ? -9.933 11.429 7.821 1.00 98.38 113 LEU A C 1
ATOM 856 O O . LEU A 1 113 ? -10.709 11.449 8.771 1.00 98.38 113 LEU A O 1
ATOM 860 N N . THR A 1 114 ? -9.386 12.538 7.313 1.00 97.81 114 THR A N 1
ATOM 861 C CA . THR A 1 114 ? -9.648 13.913 7.792 1.00 97.81 114 THR A CA 1
ATOM 862 C C . THR A 1 114 ? -10.736 14.622 6.975 1.00 97.81 114 THR A C 1
ATOM 864 O O . THR A 1 114 ? -11.188 14.106 5.951 1.00 97.81 114 THR A O 1
ATOM 867 N N . THR A 1 115 ? -11.128 15.837 7.382 1.00 96.88 115 THR A N 1
ATOM 868 C CA . THR A 1 115 ? -12.040 16.708 6.603 1.00 96.88 115 THR A CA 1
ATOM 869 C C . THR A 1 115 ? -11.476 17.140 5.249 1.00 96.88 115 THR A C 1
ATOM 871 O O . THR A 1 115 ? -12.225 17.585 4.380 1.00 96.88 115 THR A O 1
ATOM 874 N N . ARG A 1 116 ? -10.164 16.988 5.052 1.00 95.25 116 ARG A N 1
ATOM 875 C CA . ARG A 1 116 ? -9.434 17.408 3.850 1.00 95.25 116 ARG A CA 1
ATOM 876 C C . ARG A 1 116 ? -9.833 16.605 2.611 1.00 95.25 116 ARG A C 1
ATOM 878 O O . ARG A 1 116 ? -9.830 17.132 1.495 1.00 95.25 116 ARG A O 1
ATOM 885 N N . LEU A 1 117 ? -10.211 15.343 2.829 1.00 97.00 117 LEU A N 1
ATOM 886 C CA . LEU A 1 117 ? -10.917 14.512 1.862 1.00 97.00 117 LEU A CA 1
ATOM 887 C C . LEU A 1 117 ? -12.398 14.475 2.251 1.00 97.00 117 LEU A C 1
ATOM 889 O O . LEU A 1 117 ? -12.819 13.694 3.111 1.00 97.00 117 LEU A O 1
ATOM 893 N N . ASP A 1 118 ? -13.179 15.359 1.629 1.00 93.75 118 ASP A N 1
ATOM 894 C CA . ASP A 1 118 ? -14.568 15.578 2.016 1.00 93.75 118 ASP A CA 1
ATOM 895 C C . ASP A 1 118 ? -15.422 14.309 1.885 1.00 93.75 118 ASP A C 1
ATOM 897 O O . ASP A 1 118 ? -15.299 13.525 0.934 1.00 93.75 118 ASP A O 1
ATOM 901 N N . TRP A 1 119 ? -16.327 14.126 2.847 1.00 95.94 119 TRP A N 1
ATOM 902 C CA . TRP A 1 119 ? -17.310 13.052 2.831 1.00 95.94 119 TRP A CA 1
ATOM 903 C C . TRP A 1 119 ? -18.710 13.561 2.440 1.00 95.94 119 TRP A C 1
ATOM 905 O O . TRP A 1 119 ? -19.156 14.593 2.943 1.00 95.94 119 TRP A O 1
ATOM 915 N N . PRO A 1 120 ? -19.468 12.826 1.600 1.00 96.62 120 PRO A N 1
ATOM 916 C CA . PRO A 1 120 ? -19.067 11.608 0.886 1.00 96.62 120 PRO A CA 1
ATOM 917 C C . PRO A 1 120 ? -18.430 11.878 -0.489 1.00 96.62 120 PRO A C 1
ATOM 919 O O . PRO A 1 120 ? -17.939 10.947 -1.123 1.00 96.62 120 PRO A O 1
ATOM 922 N N . ARG A 1 121 ? -18.503 13.113 -1.011 1.00 96.69 121 ARG A N 1
ATOM 923 C CA . ARG A 1 121 ? -18.309 13.371 -2.449 1.00 96.69 121 ARG A CA 1
ATOM 924 C C . ARG A 1 121 ? -16.861 13.201 -2.880 1.00 96.69 121 ARG A C 1
ATOM 926 O O . ARG A 1 121 ? -16.616 12.440 -3.817 1.00 96.69 121 ARG A O 1
ATOM 933 N N . GLY A 1 122 ? -15.922 13.881 -2.230 1.00 97.19 122 GLY A N 1
ATOM 934 C CA . GLY A 1 122 ? -14.511 13.786 -2.585 1.00 97.19 122 GLY A CA 1
ATOM 935 C C . GLY A 1 122 ? -13.955 12.387 -2.372 1.00 97.19 122 GLY A C 1
ATOM 936 O O . GLY A 1 122 ? -13.344 11.827 -3.282 1.00 97.19 122 GLY A O 1
ATOM 937 N N . PHE A 1 123 ? -14.288 11.770 -1.234 1.00 98.56 123 PHE A N 1
ATOM 938 C CA . PHE A 1 123 ? -13.907 10.392 -0.932 1.00 98.56 123 PHE A CA 1
ATOM 939 C C . PHE A 1 123 ? -14.355 9.414 -2.027 1.00 98.56 123 PHE A C 1
ATOM 941 O O . PHE A 1 123 ? -13.527 8.717 -2.610 1.00 98.56 123 PHE A O 1
ATOM 948 N N . HIS A 1 124 ? -15.647 9.396 -2.380 1.00 98.69 124 HIS A N 1
ATOM 949 C CA . HIS A 1 124 ? -16.151 8.507 -3.432 1.00 98.69 124 HIS A CA 1
ATOM 950 C C . HIS A 1 124 ? -15.584 8.833 -4.817 1.00 98.69 124 HIS A C 1
ATOM 952 O O . HIS A 1 124 ? -15.403 7.922 -5.623 1.00 98.69 124 HIS A O 1
ATOM 958 N N . SER A 1 125 ? -15.284 10.104 -5.099 1.00 98.62 125 SER A N 1
ATOM 959 C CA . SER A 1 125 ? -14.697 10.506 -6.383 1.00 98.62 125 SER A CA 1
ATOM 960 C C . SER A 1 125 ? -13.286 9.939 -6.537 1.00 98.62 125 SER A C 1
ATOM 962 O O . SER A 1 125 ? -12.965 9.356 -7.572 1.00 98.62 125 SER A O 1
ATOM 964 N N . LEU A 1 126 ? -12.463 10.045 -5.489 1.00 98.81 126 LEU A N 1
ATOM 965 C CA . LEU A 1 126 ? -11.111 9.498 -5.492 1.00 98.81 126 LEU A CA 1
ATOM 966 C C . LEU A 1 126 ? -11.116 7.959 -5.485 1.00 98.81 126 LEU A C 1
ATOM 968 O O . LEU A 1 126 ? -10.361 7.347 -6.238 1.00 98.81 126 LEU A O 1
ATOM 972 N N . VAL A 1 127 ? -12.016 7.325 -4.722 1.00 98.88 127 VAL A N 1
ATOM 973 C CA . VAL A 1 127 ? -12.224 5.864 -4.755 1.00 98.88 127 VAL A CA 1
ATOM 974 C C . VAL A 1 127 ? -12.581 5.382 -6.161 1.00 98.88 127 VAL A C 1
ATOM 976 O O . VAL A 1 127 ? -11.941 4.463 -6.669 1.00 98.88 127 VAL A O 1
ATOM 979 N N . ALA A 1 128 ? -13.561 6.011 -6.816 1.00 98.75 128 ALA A N 1
ATOM 980 C CA . ALA A 1 128 ? -13.988 5.623 -8.158 1.00 98.75 128 ALA A CA 1
ATOM 981 C C . ALA A 1 128 ? -12.854 5.758 -9.187 1.00 98.75 128 ALA A C 1
ATOM 983 O O . ALA A 1 128 ? -12.663 4.865 -10.013 1.00 98.75 128 ALA A O 1
ATOM 984 N N . ASP A 1 129 ? -12.064 6.832 -9.109 1.00 98.81 129 ASP A N 1
ATOM 985 C CA . ASP A 1 129 ? -10.893 7.027 -9.967 1.00 98.81 129 ASP A CA 1
ATOM 986 C C . ASP A 1 129 ? -9.857 5.905 -9.786 1.00 98.81 129 ASP A C 1
ATOM 988 O O . ASP A 1 129 ? -9.383 5.337 -10.774 1.00 98.81 129 ASP A O 1
ATOM 992 N N . ARG A 1 130 ? -9.557 5.515 -8.540 1.00 98.81 130 ARG A N 1
ATOM 993 C CA . ARG A 1 130 ? -8.609 4.428 -8.252 1.00 98.81 130 ARG A CA 1
ATOM 994 C C . ARG A 1 130 ? -9.106 3.061 -8.694 1.00 98.81 130 ARG A C 1
ATOM 996 O O . ARG A 1 130 ? -8.326 2.307 -9.277 1.00 98.81 130 ARG A O 1
ATOM 1003 N N . VAL A 1 131 ? -10.392 2.773 -8.514 1.00 98.69 131 VAL A N 1
ATOM 1004 C CA . VAL A 1 131 ? -11.006 1.537 -9.022 1.00 98.69 131 VAL A CA 1
ATOM 1005 C C . VAL A 1 131 ? -10.898 1.462 -10.548 1.00 98.69 131 VAL A C 1
ATOM 1007 O O . VAL A 1 131 ? -10.438 0.450 -11.073 1.00 98.69 131 VAL A O 1
ATOM 1010 N N . ILE A 1 132 ? -11.240 2.537 -11.271 1.00 98.50 132 ILE A N 1
ATOM 1011 C CA . ILE A 1 132 ? -11.150 2.577 -12.745 1.00 98.50 132 ILE A CA 1
ATOM 1012 C C . ILE A 1 132 ? -9.704 2.383 -13.223 1.00 98.50 132 ILE A C 1
ATOM 1014 O O . ILE A 1 132 ? -9.464 1.700 -14.218 1.00 98.50 132 ILE A O 1
ATOM 1018 N N . LYS A 1 133 ? -8.731 2.937 -12.495 1.00 98.62 133 LYS A N 1
ATOM 1019 C CA . LYS A 1 133 ? -7.298 2.776 -12.785 1.00 98.62 133 LYS A CA 1
ATOM 1020 C C . LYS A 1 133 ? -6.726 1.429 -12.339 1.00 98.62 133 LYS A C 1
ATOM 1022 O O . LYS A 1 133 ? -5.559 1.156 -12.586 1.00 98.62 133 LYS A O 1
ATOM 1027 N N . GLY A 1 134 ? -7.524 0.560 -11.721 1.00 98.25 134 GLY A N 1
ATOM 1028 C CA . GLY A 1 134 ? -7.118 -0.797 -11.363 1.00 98.25 134 GLY A CA 1
ATOM 1029 C C . GLY A 1 134 ? -6.291 -0.912 -10.082 1.00 98.25 134 GLY A C 1
ATOM 1030 O O . GLY A 1 134 ? -5.662 -1.955 -9.880 1.00 98.25 134 GLY A O 1
ATOM 1031 N N . PHE A 1 135 ? -6.298 0.110 -9.221 1.00 98.88 135 PHE A N 1
ATOM 1032 C CA . PHE A 1 135 ? -5.802 -0.008 -7.848 1.00 98.88 135 PHE A CA 1
ATOM 1033 C C . PHE A 1 135 ? -6.672 -0.988 -7.060 1.00 98.88 135 PHE A C 1
ATOM 1035 O O . PHE A 1 135 ? -7.863 -1.138 -7.332 1.00 98.88 135 PHE A O 1
ATOM 1042 N N . ASN A 1 136 ? -6.077 -1.654 -6.074 1.00 98.81 136 ASN A N 1
ATOM 1043 C CA . ASN A 1 136 ? -6.781 -2.604 -5.211 1.00 98.81 136 ASN A CA 1
ATOM 1044 C C . ASN A 1 136 ? -6.470 -2.427 -3.722 1.00 98.81 136 ASN A C 1
ATOM 1046 O O . ASN A 1 136 ? -6.916 -3.242 -2.916 1.00 98.81 136 ASN A O 1
ATOM 1050 N N . ALA A 1 137 ? -5.722 -1.389 -3.349 1.00 98.88 137 ALA A N 1
ATOM 1051 C CA . ALA A 1 137 ? -5.427 -1.067 -1.962 1.00 98.88 137 ALA A CA 1
ATOM 1052 C C . ALA A 1 137 ? -5.232 0.444 -1.755 1.00 98.88 137 ALA A C 1
ATOM 1054 O O . ALA A 1 137 ? -4.962 1.185 -2.701 1.00 98.88 137 ALA A O 1
ATOM 1055 N N . VAL A 1 138 ? -5.376 0.908 -0.514 1.00 98.94 138 VAL A N 1
ATOM 1056 C CA . VAL A 1 138 ? -5.145 2.307 -0.117 1.00 98.94 138 VAL A CA 1
ATOM 1057 C C . VAL A 1 138 ? -4.541 2.337 1.280 1.00 98.94 138 VAL A C 1
ATOM 1059 O O . VAL A 1 138 ? -5.089 1.714 2.189 1.00 98.94 138 VAL A O 1
ATOM 1062 N N . GLN A 1 139 ? -3.447 3.077 1.470 1.00 98.81 139 GLN A N 1
ATOM 1063 C CA . GLN A 1 139 ? -2.837 3.268 2.788 1.00 98.81 139 GLN A CA 1
ATOM 1064 C C . GLN A 1 139 ? -3.250 4.588 3.431 1.00 98.81 139 GLN A C 1
ATOM 1066 O O . GLN A 1 139 ? -3.192 5.639 2.798 1.00 98.81 139 GLN A O 1
ATOM 1071 N N . MET A 1 140 ? -3.697 4.520 4.689 1.00 98.44 140 MET A N 1
ATOM 1072 C CA . MET A 1 140 ? -4.214 5.664 5.447 1.00 98.44 140 MET A CA 1
ATOM 1073 C C . MET A 1 140 ? -3.823 5.567 6.914 1.00 98.44 140 MET A C 1
ATOM 1075 O O . MET A 1 140 ? -3.791 4.473 7.483 1.00 98.44 140 MET A O 1
ATOM 1079 N N . VAL A 1 141 ? -3.602 6.720 7.543 1.00 98.88 141 VAL A N 1
ATOM 1080 C CA . VAL A 1 141 ? -3.329 6.797 8.977 1.00 98.88 141 VAL A CA 1
ATOM 1081 C C . VAL A 1 141 ? -4.644 6.914 9.748 1.00 98.88 141 VAL A C 1
ATOM 1083 O O . VAL A 1 141 ? -5.430 7.828 9.515 1.00 98.88 141 VAL A O 1
ATOM 1086 N N . ALA A 1 142 ? -4.884 5.985 10.674 1.00 98.56 142 ALA A N 1
ATOM 1087 C CA . ALA A 1 142 ? -6.086 5.894 11.509 1.00 98.56 142 ALA A CA 1
ATOM 1088 C C . ALA A 1 142 ? -5.893 6.469 12.923 1.00 98.56 142 ALA A C 1
ATOM 1090 O O . ALA A 1 142 ? -6.598 6.096 13.862 1.00 98.56 142 ALA A O 1
ATOM 1091 N N . GLY A 1 143 ? -4.959 7.407 13.065 1.00 98.00 143 GLY A N 1
ATOM 1092 C CA . GLY A 1 143 ? -4.560 8.026 14.321 1.00 98.00 143 GLY A CA 1
ATOM 1093 C C . GLY A 1 143 ? -3.832 9.351 14.082 1.00 98.00 143 GLY A C 1
ATOM 1094 O O . GLY A 1 143 ? -4.037 9.978 13.044 1.00 98.00 143 GLY A O 1
ATOM 1095 N N . PRO A 1 144 ? -3.014 9.816 15.042 1.00 98.06 144 PRO A N 1
ATOM 1096 C CA . PRO A 1 144 ? -2.174 10.999 14.856 1.00 98.06 144 PRO A CA 1
ATOM 1097 C C . PRO A 1 144 ? -1.283 10.909 13.601 1.00 98.06 144 PRO A C 1
ATOM 1099 O O . PRO A 1 144 ? -0.656 9.875 13.345 1.00 98.06 144 PRO A O 1
ATOM 1102 N N . LEU A 1 145 ? -1.268 11.990 12.818 1.00 97.75 145 LEU A N 1
ATOM 1103 C CA . LEU A 1 145 ? -0.802 12.037 11.423 1.00 97.75 145 LEU A CA 1
ATOM 1104 C C . LEU A 1 145 ? 0.700 12.377 11.286 1.00 97.75 145 LEU A C 1
ATOM 1106 O O . LEU A 1 145 ? 1.275 12.971 12.201 1.00 97.75 145 LEU A O 1
ATOM 1110 N N . PRO A 1 146 ? 1.345 12.052 10.144 1.00 96.88 146 PRO A N 1
ATOM 1111 C CA . PRO A 1 146 ? 2.696 12.527 9.839 1.00 96.88 146 PRO A CA 1
ATOM 1112 C C . PRO A 1 146 ? 2.765 14.050 9.734 1.00 96.88 146 PRO A C 1
ATOM 1114 O O . PRO A 1 146 ? 1.751 14.727 9.569 1.00 96.88 146 PRO A O 1
ATOM 1117 N N . ASP A 1 147 ? 3.990 14.573 9.742 1.00 95.75 147 ASP A N 1
ATOM 1118 C CA . ASP A 1 147 ? 4.297 15.975 9.449 1.00 95.75 147 ASP A CA 1
ATOM 1119 C C . ASP A 1 147 ? 3.729 16.989 10.454 1.00 95.75 147 ASP A C 1
ATOM 1121 O O . ASP A 1 147 ? 3.664 18.193 10.212 1.00 95.75 147 ASP A O 1
ATOM 1125 N N . PHE A 1 148 ? 3.412 16.514 11.656 1.00 96.56 148 PHE A N 1
ATOM 1126 C CA . PHE A 1 148 ? 3.083 17.332 12.816 1.00 96.56 148 PHE A CA 1
ATOM 1127 C C . PHE A 1 148 ? 3.994 16.961 13.981 1.00 96.56 148 PHE A C 1
ATOM 1129 O O . PHE A 1 148 ? 3.894 15.863 14.526 1.00 96.56 148 PHE A O 1
ATOM 1136 N N . ASP A 1 149 ? 4.861 17.887 14.393 1.00 96.38 149 ASP A N 1
ATOM 1137 C CA . ASP A 1 149 ? 5.738 17.687 15.542 1.00 96.38 149 ASP A CA 1
ATOM 1138 C C . ASP A 1 149 ? 4.934 17.288 16.787 1.00 96.38 149 ASP A C 1
ATOM 1140 O O . ASP A 1 149 ? 3.961 17.942 17.161 1.00 96.38 149 ASP A O 1
ATOM 1144 N N . ALA A 1 150 ? 5.329 16.201 17.441 1.00 95.81 150 ALA A N 1
ATOM 1145 C CA . ALA A 1 150 ? 4.597 15.671 18.583 1.00 95.81 150 ALA A CA 1
ATOM 1146 C C . ALA A 1 150 ? 4.672 16.568 19.832 1.00 95.81 150 ALA A C 1
ATOM 1148 O O . ALA A 1 150 ? 3.848 16.411 20.732 1.00 95.81 150 ALA A O 1
ATOM 1149 N N . VAL A 1 151 ? 5.611 17.523 19.890 1.00 94.06 151 VAL A N 1
ATOM 1150 C CA . VAL A 1 151 ? 5.725 18.503 20.981 1.00 94.06 151 VAL A CA 1
ATOM 1151 C C . VAL A 1 151 ? 4.807 19.697 20.736 1.00 94.06 151 VAL A C 1
ATOM 1153 O O . VAL A 1 151 ? 4.117 20.134 21.653 1.00 94.06 151 VAL A O 1
ATOM 1156 N N . THR A 1 152 ? 4.803 20.248 19.519 1.00 93.81 152 THR A N 1
ATOM 1157 C CA . THR A 1 152 ? 4.148 21.542 19.236 1.00 93.81 152 THR A CA 1
ATOM 1158 C C . THR A 1 152 ? 2.929 21.450 18.316 1.00 93.81 152 THR A C 1
ATOM 1160 O O . THR A 1 152 ? 2.075 22.333 18.348 1.00 93.81 152 THR A O 1
ATOM 1163 N N . GLY A 1 153 ? 2.820 20.389 17.517 1.00 95.31 153 GLY A N 1
ATOM 1164 C CA . GLY A 1 153 ? 1.823 20.210 16.457 1.00 95.31 153 GLY A CA 1
ATOM 1165 C C . GLY A 1 153 ? 0.822 19.072 16.677 1.00 95.31 153 GLY A C 1
ATOM 1166 O O . GLY A 1 153 ? -0.057 18.886 15.836 1.00 95.31 153 GLY A O 1
ATOM 1167 N N . ALA A 1 154 ? 0.905 18.330 17.789 1.00 95.56 154 ALA A N 1
ATOM 1168 C CA . ALA A 1 154 ? 0.058 17.159 18.067 1.00 95.56 154 ALA A CA 1
ATOM 1169 C C . ALA A 1 154 ? -1.460 17.430 18.012 1.00 95.56 154 ALA A C 1
ATOM 1171 O O . ALA A 1 154 ? -2.235 16.518 17.744 1.00 95.56 154 ALA A O 1
ATOM 1172 N N . TRP A 1 155 ? -1.877 18.680 18.238 1.00 96.50 155 TRP A N 1
ATOM 1173 C CA . TRP A 1 155 ? -3.279 19.117 18.229 1.00 96.50 155 TRP A CA 1
ATOM 1174 C C . TRP A 1 155 ? -3.554 20.153 17.128 1.00 96.50 155 TRP A C 1
ATOM 1176 O O . TRP A 1 155 ? -4.376 21.052 17.292 1.00 96.50 155 TRP A O 1
ATOM 1186 N N . ASN A 1 156 ? -2.846 20.069 15.998 1.00 96.56 156 ASN A N 1
ATOM 1187 C CA . ASN A 1 156 ? -3.129 20.912 14.836 1.00 96.56 156 ASN A CA 1
ATOM 1188 C C . ASN A 1 156 ? -4.511 20.554 14.243 1.00 96.56 156 ASN A C 1
ATOM 1190 O O . ASN A 1 156 ? -4.729 19.382 13.933 1.00 96.56 156 ASN A O 1
ATOM 1194 N N . PRO A 1 157 ? -5.430 21.518 14.030 1.00 96.31 157 PRO A N 1
ATOM 1195 C CA . PRO A 1 157 ? -6.779 21.243 13.522 1.00 96.31 157 PRO A CA 1
ATOM 1196 C C . PRO A 1 157 ? -6.847 20.453 12.207 1.00 96.31 157 PRO A C 1
ATOM 1198 O O . PRO A 1 157 ? -7.827 19.749 11.997 1.00 96.31 157 PRO A O 1
ATOM 1201 N N . GLN A 1 158 ? -5.802 20.487 11.370 1.00 95.69 158 GLN A N 1
ATOM 1202 C CA . GLN A 1 158 ? -5.719 19.686 10.135 1.00 95.69 158 GLN A CA 1
ATOM 1203 C C . GLN A 1 158 ? -5.731 18.165 10.378 1.00 95.69 158 GLN A C 1
ATOM 1205 O O . GLN A 1 158 ? -5.894 17.394 9.437 1.00 95.69 158 GLN A O 1
ATOM 1210 N N . GLN A 1 159 ? -5.544 17.715 11.625 1.00 97.06 159 GLN A N 1
ATOM 1211 C CA . GLN A 1 159 ? -5.636 16.301 11.997 1.00 97.06 159 GLN A CA 1
ATOM 1212 C C . GLN A 1 159 ? -7.069 15.834 12.309 1.00 97.06 159 GLN A C 1
ATOM 1214 O O . GLN A 1 159 ? -7.275 14.669 12.658 1.00 97.06 159 GLN A O 1
ATOM 1219 N N . GLN A 1 160 ? -8.057 16.729 12.247 1.00 97.81 160 GLN A N 1
ATOM 1220 C CA . GLN A 1 160 ? -9.439 16.417 12.599 1.00 97.81 160 GLN A CA 1
ATOM 1221 C C . GLN A 1 160 ? -10.230 15.838 11.422 1.00 97.81 160 GLN A C 1
ATOM 1223 O O . GLN A 1 160 ? -9.951 16.092 10.251 1.00 97.81 160 GLN A O 1
ATOM 1228 N N . ASN A 1 161 ? -11.269 15.079 11.754 1.00 97.75 161 ASN A N 1
ATOM 1229 C CA . ASN A 1 161 ? -12.373 14.787 10.848 1.00 97.75 161 ASN A CA 1
ATOM 1230 C C . ASN A 1 161 ? -13.676 15.390 11.390 1.00 97.75 161 ASN A C 1
ATOM 1232 O O . ASN A 1 161 ? -13.649 16.190 12.326 1.00 97.75 161 ASN A O 1
ATOM 1236 N N . GLU A 1 162 ? -14.821 15.012 10.827 1.00 97.25 162 GLU A N 1
ATOM 1237 C CA . GLU A 1 162 ? -16.128 15.527 11.251 1.00 97.25 162 GLU A CA 1
ATOM 1238 C C . GLU A 1 162 ? -16.432 15.272 12.743 1.00 97.25 162 GLU A C 1
ATOM 1240 O O . GLU A 1 162 ? -17.149 16.050 13.372 1.00 97.25 162 GLU A O 1
ATOM 1245 N N . GLY A 1 163 ? -15.841 14.228 13.333 1.00 97.44 163 GLY A N 1
ATOM 1246 C CA . GLY A 1 163 ? -15.925 13.891 14.753 1.00 97.44 163 GLY A CA 1
ATOM 1247 C C . GLY A 1 163 ? -14.854 14.543 15.642 1.00 97.44 163 GLY A C 1
ATOM 1248 O O . GLY A 1 163 ? -14.843 14.294 16.854 1.00 97.44 163 GLY A O 1
ATOM 1249 N N . GLY A 1 164 ? -13.951 15.361 15.090 1.00 98.19 164 GLY A N 1
ATOM 1250 C CA . GLY A 1 164 ? -12.835 16.011 15.790 1.00 98.19 164 GLY A CA 1
ATOM 1251 C C . GLY A 1 164 ? -11.517 15.236 15.677 1.00 98.19 164 GLY A C 1
ATOM 1252 O O . GLY A 1 164 ? -11.243 14.618 14.660 1.00 98.19 164 GLY A O 1
ATOM 1253 N N . PHE A 1 165 ? -10.666 15.277 16.705 1.00 98.44 165 PHE A N 1
ATOM 1254 C CA . PHE A 1 165 ? -9.393 14.535 16.743 1.00 98.44 165 PHE A CA 1
ATOM 1255 C C . PHE A 1 165 ? -9.592 13.040 17.032 1.00 98.44 165 PHE A C 1
ATOM 1257 O O . PHE A 1 165 ? -10.554 12.668 17.700 1.00 98.44 165 PHE A O 1
ATOM 1264 N N . SER A 1 166 ? -8.638 12.186 16.647 1.00 98.25 166 SER A N 1
ATOM 1265 C CA . SER A 1 166 ? -8.638 10.743 16.977 1.00 98.25 166 SER A CA 1
ATOM 1266 C C . SER A 1 166 ? -8.518 10.444 18.485 1.00 98.25 166 SER A C 1
ATOM 1268 O O . SER A 1 166 ? -8.948 9.387 18.963 1.00 98.25 166 SER A O 1
ATOM 1270 N N . TRP A 1 167 ? -7.992 11.404 19.248 1.00 98.31 167 TRP A N 1
ATOM 1271 C CA . TRP A 1 167 ? -7.888 11.414 20.706 1.00 98.31 167 TRP A CA 1
ATOM 1272 C C . TRP A 1 167 ? -8.426 12.729 21.273 1.00 98.31 167 TRP A C 1
ATOM 1274 O O . TRP A 1 167 ? -8.366 13.767 20.625 1.00 98.31 167 TRP A O 1
ATOM 1284 N N . LYS A 1 168 ? -8.926 12.713 22.507 1.00 97.12 168 LYS A N 1
ATOM 1285 C CA . LYS A 1 168 ? -9.102 13.939 23.293 1.00 97.12 168 LYS A CA 1
ATOM 1286 C C . LYS A 1 168 ? -7.729 14.487 23.687 1.00 97.12 168 LYS A C 1
ATOM 1288 O O . LYS A 1 168 ? -6.792 13.707 23.878 1.00 97.12 168 LYS A O 1
ATOM 1293 N N . GLU A 1 169 ? -7.642 15.809 23.825 1.00 94.31 169 GLU A N 1
ATOM 1294 C CA . GLU A 1 169 ? -6.401 16.520 24.147 1.00 94.31 169 GLU A CA 1
ATOM 1295 C C . GLU A 1 169 ? -5.641 15.899 25.327 1.00 94.31 169 GLU A C 1
ATOM 1297 O O . GLU A 1 169 ? -6.225 15.307 26.240 1.00 94.31 169 GLU A O 1
ATOM 1302 N N . ASN A 1 170 ? -4.312 16.029 25.293 1.00 93.75 170 ASN A N 1
ATOM 1303 C CA . ASN A 1 170 ? -3.378 15.399 26.234 1.00 93.75 170 ASN A CA 1
ATOM 1304 C C . ASN A 1 170 ? -3.515 13.869 26.321 1.00 93.75 170 ASN A C 1
ATOM 1306 O O . ASN A 1 170 ? -3.176 13.267 27.341 1.00 93.75 170 ASN A O 1
ATOM 1310 N N . TRP A 1 171 ? -4.020 13.239 25.256 1.00 96.62 171 TRP A N 1
ATOM 1311 C CA . TRP A 1 171 ? -4.220 11.791 25.174 1.00 96.62 171 TRP A CA 1
ATOM 1312 C C . TRP A 1 171 ? -5.155 11.261 26.276 1.00 96.62 171 TRP A C 1
ATOM 1314 O O . TRP A 1 171 ? -4.998 10.137 26.757 1.00 96.62 171 TRP A O 1
ATOM 1324 N N . ALA A 1 172 ? -6.118 12.077 26.718 1.00 96.44 172 ALA A N 1
ATOM 1325 C CA . ALA A 1 172 ? -6.971 11.748 27.861 1.00 96.44 172 ALA A CA 1
ATOM 1326 C C . ALA A 1 172 ? -7.861 10.520 27.604 1.00 96.44 172 ALA A C 1
ATOM 1328 O O . ALA A 1 172 ? -8.054 9.695 28.494 1.00 96.44 172 ALA A O 1
ATOM 1329 N N . ALA A 1 173 ? -8.388 10.392 26.385 1.00 96.06 173 ALA A N 1
ATOM 1330 C CA . ALA A 1 173 ? -9.183 9.254 25.937 1.00 96.06 173 ALA A CA 1
ATOM 1331 C C . ALA A 1 173 ? -9.229 9.203 24.405 1.00 96.06 173 ALA A C 1
ATOM 1333 O O . ALA A 1 173 ? -9.113 10.238 23.747 1.00 96.06 173 ALA A O 1
ATOM 1334 N N . LEU A 1 174 ? -9.460 8.022 23.833 1.00 96.81 174 LEU A N 1
ATOM 1335 C CA . LEU A 1 174 ? -9.851 7.906 22.426 1.00 96.81 174 LEU A CA 1
ATOM 1336 C C . LEU A 1 174 ? -11.153 8.676 22.182 1.00 96.81 174 LEU A C 1
ATOM 1338 O O . LEU A 1 174 ? -11.984 8.801 23.082 1.00 96.81 174 LEU A O 1
ATOM 1342 N N . ASN A 1 175 ? -11.344 9.178 20.963 1.00 98.00 175 ASN A N 1
ATOM 1343 C CA . ASN A 1 175 ? -12.567 9.873 20.577 1.00 98.00 175 ASN A CA 1
ATOM 1344 C C . ASN A 1 175 ? -13.451 8.978 19.688 1.00 98.00 175 ASN A C 1
ATOM 1346 O O . ASN A 1 175 ? -13.186 8.894 18.490 1.00 98.00 175 ASN A O 1
ATOM 1350 N N . PRO A 1 176 ? -14.511 8.334 20.216 1.00 97.31 176 PRO A N 1
ATOM 1351 C CA . PRO A 1 176 ? -15.370 7.456 19.420 1.00 97.31 176 PRO A CA 1
ATOM 1352 C C . PRO A 1 176 ? -15.967 8.125 18.179 1.00 97.31 176 PRO A C 1
ATOM 1354 O O . PRO A 1 176 ? -16.033 7.489 17.136 1.00 97.31 176 PRO A O 1
ATOM 1357 N N . ALA A 1 177 ? -16.318 9.415 18.262 1.00 98.19 177 ALA A N 1
ATOM 1358 C CA . ALA A 1 177 ? -16.904 10.153 17.142 1.00 98.19 177 ALA A CA 1
ATOM 1359 C C . ALA A 1 177 ? -15.983 10.181 15.911 1.00 98.19 177 ALA A C 1
ATOM 1361 O O . ALA A 1 177 ? -16.449 9.946 14.802 1.00 98.19 177 ALA A O 1
ATOM 1362 N N . TYR A 1 178 ? -14.668 10.357 16.106 1.00 98.69 178 TYR A N 1
ATOM 1363 C CA . TYR A 1 178 ? -13.697 10.288 15.008 1.00 98.69 178 TYR A CA 1
ATOM 1364 C C . TYR A 1 178 ? -13.759 8.941 14.284 1.00 98.69 178 TYR A C 1
ATOM 1366 O O . TYR A 1 178 ? -13.756 8.881 13.054 1.00 98.69 178 TYR A O 1
ATOM 1374 N N . TYR A 1 179 ? -13.830 7.849 15.047 1.00 98.56 179 TYR A N 1
ATOM 1375 C CA . TYR A 1 179 ? -13.835 6.506 14.476 1.00 98.56 179 TYR A CA 1
ATOM 1376 C C . TYR A 1 179 ? -15.193 6.106 13.896 1.00 98.56 179 TYR A C 1
ATOM 1378 O O . TYR A 1 179 ? -15.231 5.261 13.013 1.00 98.56 179 TYR A O 1
ATOM 1386 N N . ASP A 1 180 ? -16.294 6.724 14.320 1.00 98.19 180 ASP A N 1
ATOM 1387 C CA . ASP A 1 180 ? -17.605 6.524 13.692 1.00 98.19 180 ASP A CA 1
ATOM 1388 C C . ASP A 1 180 ? -17.668 7.165 12.287 1.00 98.19 180 ASP A C 1
ATOM 1390 O O . ASP A 1 180 ? -18.371 6.677 11.396 1.00 98.19 180 ASP A O 1
ATOM 1394 N N . ASP A 1 181 ? -16.917 8.248 12.055 1.00 98.19 181 ASP A N 1
ATOM 1395 C CA . ASP A 1 181 ? -16.674 8.818 10.721 1.00 98.19 181 ASP A CA 1
ATOM 1396 C C . ASP A 1 181 ? -15.648 8.010 9.912 1.00 98.19 181 ASP A C 1
ATOM 1398 O O . ASP A 1 181 ? -15.823 7.822 8.703 1.00 98.19 181 ASP A O 1
ATOM 1402 N N . ALA A 1 182 ? -14.599 7.488 10.556 1.00 98.56 182 ALA A N 1
ATOM 1403 C CA . ALA A 1 182 ? -13.620 6.626 9.895 1.00 98.56 182 ALA A CA 1
ATOM 1404 C C . ALA A 1 182 ? -14.226 5.276 9.464 1.00 98.56 182 ALA A C 1
ATOM 1406 O O . ALA A 1 182 ? -13.953 4.821 8.355 1.00 98.56 182 ALA A O 1
ATOM 1407 N N . ASP A 1 183 ? -15.108 4.680 10.274 1.00 98.44 183 ASP A N 1
ATOM 1408 C CA . ASP A 1 183 ? -15.822 3.430 9.977 1.00 98.44 183 ASP A CA 1
ATOM 1409 C C . ASP A 1 183 ? -16.504 3.470 8.605 1.00 98.44 183 ASP A C 1
ATOM 1411 O O . ASP A 1 183 ? -16.386 2.529 7.821 1.00 98.44 183 ASP A O 1
ATOM 1415 N N . ARG A 1 184 ? -17.183 4.581 8.292 1.00 97.62 184 ARG A N 1
ATOM 1416 C CA . ARG A 1 184 ? -17.891 4.767 7.017 1.00 97.62 184 ARG A CA 1
ATOM 1417 C C . ARG A 1 184 ? -16.938 4.793 5.823 1.00 97.62 184 ARG A C 1
ATOM 1419 O O . ARG A 1 184 ? -17.245 4.212 4.786 1.00 97.62 184 ARG A O 1
ATOM 1426 N N . ARG A 1 185 ? -15.776 5.429 5.981 1.00 98.62 185 ARG A N 1
ATOM 1427 C CA . ARG A 1 185 ? -14.731 5.516 4.950 1.00 98.62 185 ARG A CA 1
ATOM 1428 C C . ARG A 1 185 ? -14.041 4.169 4.729 1.00 98.62 185 ARG A C 1
ATOM 1430 O O . ARG A 1 185 ? -13.871 3.754 3.586 1.00 98.62 185 ARG A O 1
ATOM 1437 N N . ILE A 1 186 ? -13.699 3.462 5.809 1.00 98.69 186 ILE A N 1
ATOM 1438 C CA . ILE A 1 186 ? -13.107 2.118 5.739 1.00 98.69 186 ILE A CA 1
ATOM 1439 C C . ILE A 1 186 ? -14.074 1.130 5.081 1.00 98.69 186 ILE A C 1
ATOM 1441 O O . ILE A 1 186 ? -13.673 0.417 4.163 1.00 98.69 186 ILE A O 1
ATOM 1445 N N . ALA A 1 187 ? -15.346 1.123 5.491 1.00 98.38 187 ALA A N 1
ATOM 1446 C CA . ALA A 1 187 ? -16.360 0.273 4.874 1.00 98.38 187 ALA A CA 1
ATOM 1447 C C . ALA A 1 187 ? -16.527 0.587 3.377 1.00 98.38 187 ALA A C 1
ATOM 1449 O O . ALA A 1 187 ? -16.510 -0.330 2.564 1.00 98.38 187 ALA A O 1
ATOM 1450 N N . ALA A 1 188 ? -16.580 1.870 2.998 1.00 98.62 188 ALA A N 1
ATOM 1451 C CA . ALA A 1 188 ? -16.708 2.278 1.598 1.00 98.62 188 ALA A CA 1
ATOM 1452 C C . ALA A 1 188 ? -15.523 1.843 0.715 1.00 98.62 188 ALA A C 1
ATOM 1454 O O . ALA A 1 188 ? -15.735 1.479 -0.441 1.00 98.62 188 ALA A O 1
ATOM 1455 N N . LEU A 1 189 ? -14.288 1.842 1.237 1.00 98.69 189 LEU A N 1
ATOM 1456 C CA . LEU A 1 189 ? -13.136 1.286 0.511 1.00 98.69 189 LEU A CA 1
ATOM 1457 C C . LEU A 1 189 ? -13.304 -0.206 0.263 1.00 98.69 189 LEU A C 1
ATOM 1459 O O . LEU A 1 189 ? -13.171 -0.662 -0.874 1.00 98.69 189 LEU A O 1
ATOM 1463 N N . VAL A 1 190 ? -13.634 -0.951 1.320 1.00 98.50 190 VAL A N 1
ATOM 1464 C CA . VAL A 1 190 ? -13.814 -2.396 1.218 1.00 98.50 190 VAL A CA 1
ATOM 1465 C C . VAL A 1 190 ? -14.936 -2.715 0.243 1.00 98.50 190 VAL A C 1
ATOM 1467 O O . VAL A 1 190 ? -14.733 -3.552 -0.630 1.00 98.50 190 VAL A O 1
ATOM 1470 N N . ASP A 1 191 ? -16.078 -2.032 0.330 1.00 98.19 191 ASP A N 1
ATOM 1471 C CA . ASP A 1 191 ? -17.231 -2.230 -0.555 1.00 98.19 191 ASP A CA 1
ATOM 1472 C C . ASP A 1 191 ? -16.901 -1.939 -2.026 1.00 98.19 191 ASP A C 1
ATOM 1474 O O . ASP A 1 191 ? -17.433 -2.606 -2.915 1.00 98.19 191 ASP A O 1
ATOM 1478 N N . ALA A 1 192 ? -15.968 -1.017 -2.285 1.00 98.50 192 ALA A N 1
ATOM 1479 C CA . ALA A 1 192 ? -15.426 -0.728 -3.612 1.00 98.50 192 ALA A CA 1
ATOM 1480 C C . ALA A 1 192 ? -14.350 -1.731 -4.087 1.00 98.50 192 ALA A C 1
ATOM 1482 O O . ALA A 1 192 ? -13.825 -1.591 -5.191 1.00 98.50 192 ALA A O 1
ATOM 1483 N N . GLY A 1 193 ? -14.011 -2.741 -3.280 1.00 98.06 193 GLY A N 1
ATOM 1484 C CA . GLY A 1 193 ? -12.985 -3.740 -3.589 1.00 98.06 193 GLY A CA 1
ATOM 1485 C C . GLY A 1 193 ? -11.548 -3.260 -3.354 1.00 98.06 193 GLY A C 1
ATOM 1486 O O . GLY A 1 193 ? -10.614 -3.886 -3.855 1.00 98.06 193 GLY A O 1
ATOM 1487 N N . LEU A 1 194 ? -11.360 -2.168 -2.605 1.00 98.75 194 LEU A N 1
ATOM 1488 C CA . LEU A 1 194 ? -10.051 -1.639 -2.221 1.00 98.75 194 LEU A CA 1
ATOM 1489 C C . LEU A 1 194 ? -9.699 -2.100 -0.804 1.00 98.75 194 LEU A C 1
ATOM 1491 O O . LEU A 1 194 ? -10.413 -1.794 0.146 1.00 98.75 194 LEU A O 1
ATOM 1495 N N . LEU A 1 195 ? -8.581 -2.812 -0.655 1.00 98.75 195 LEU A N 1
ATOM 1496 C CA . LEU A 1 195 ? -8.040 -3.238 0.634 1.00 98.75 195 LEU A CA 1
ATOM 1497 C C . LEU A 1 195 ? -7.514 -2.019 1.422 1.00 98.75 195 LEU A C 1
ATOM 1499 O O . LEU A 1 195 ? -6.536 -1.400 0.991 1.00 98.75 195 LEU A O 1
ATOM 1503 N N . PRO A 1 196 ? -8.078 -1.680 2.592 1.00 98.81 196 PRO A N 1
ATOM 1504 C CA . PRO A 1 196 ? -7.504 -0.658 3.453 1.00 98.81 196 PRO A CA 1
ATOM 1505 C C . PRO A 1 196 ? -6.231 -1.177 4.129 1.00 98.81 196 PRO A C 1
ATOM 1507 O O . PRO A 1 196 ? -6.227 -2.238 4.761 1.00 98.81 196 PRO A O 1
ATOM 1510 N N . ILE A 1 197 ? -5.161 -0.398 4.030 1.00 98.88 197 ILE A N 1
ATOM 1511 C CA . ILE A 1 197 ? -3.907 -0.603 4.750 1.00 98.88 197 ILE A CA 1
ATOM 1512 C C . ILE A 1 197 ? -3.923 0.390 5.906 1.00 98.88 197 ILE A C 1
ATOM 1514 O O . ILE A 1 197 ? -3.693 1.590 5.731 1.00 98.88 197 ILE A O 1
ATOM 1518 N N . ILE A 1 198 ? -4.285 -0.108 7.083 1.00 98.88 198 ILE A N 1
ATOM 1519 C CA . ILE A 1 198 ? -4.498 0.713 8.269 1.00 98.88 198 ILE A CA 1
ATOM 1520 C C . ILE A 1 198 ? -3.149 0.953 8.938 1.00 98.88 198 ILE A C 1
ATOM 1522 O O . ILE A 1 198 ? -2.604 0.060 9.594 1.00 98.88 198 ILE A O 1
ATOM 1526 N N . VAL A 1 199 ? -2.624 2.167 8.783 1.00 98.94 199 VAL A N 1
ATOM 1527 C CA . VAL A 1 199 ? -1.476 2.646 9.553 1.00 98.94 199 VAL A CA 1
ATOM 1528 C C . VAL A 1 199 ? -1.986 3.179 10.884 1.00 98.94 199 VAL A C 1
ATOM 1530 O O . VAL A 1 199 ? -2.817 4.082 10.903 1.00 98.94 199 VAL A O 1
ATOM 1533 N N . GLY A 1 200 ? -1.518 2.627 12.004 1.00 98.69 200 GLY A N 1
ATOM 1534 C CA . GLY A 1 200 ? -2.054 2.987 13.324 1.00 98.69 200 GLY A CA 1
ATOM 1535 C C . GLY A 1 200 ? -1.899 4.476 13.637 1.00 98.69 200 GLY A C 1
ATOM 1536 O O . GLY A 1 200 ? -2.870 5.186 13.867 1.00 98.69 200 GLY A O 1
ATOM 1537 N N . MET A 1 201 ? -0.662 4.957 13.611 1.00 98.69 201 MET A N 1
ATOM 1538 C CA . MET A 1 201 ? -0.292 6.367 13.763 1.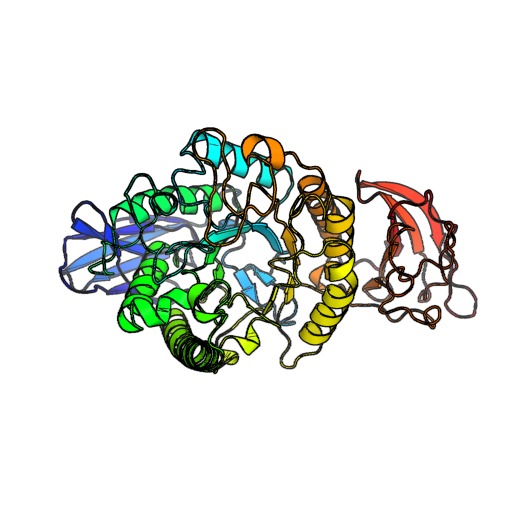00 98.69 201 MET A CA 1
ATOM 1539 C C . MET A 1 201 ? 1.157 6.555 13.315 1.00 98.69 201 MET A C 1
ATOM 1541 O O . MET A 1 201 ? 1.846 5.570 13.038 1.00 98.69 201 MET A O 1
ATOM 1545 N N . TRP A 1 202 ? 1.651 7.790 13.281 1.00 98.62 202 TRP A N 1
ATOM 1546 C CA . TRP A 1 202 ? 3.086 7.998 13.088 1.00 98.62 202 TRP A CA 1
ATOM 1547 C C . TRP A 1 202 ? 3.911 7.572 14.310 1.00 98.62 202 TRP A C 1
ATOM 1549 O O . TRP A 1 202 ? 3.503 7.767 15.459 1.00 98.62 202 TRP A O 1
ATOM 1559 N N . GLY A 1 203 ? 5.085 6.989 14.063 1.00 98.25 203 GLY A N 1
ATOM 1560 C CA . GLY A 1 203 ? 5.882 6.277 15.059 1.00 98.25 203 GLY A CA 1
ATOM 1561 C C . GLY A 1 203 ? 6.315 7.134 16.245 1.00 98.25 203 GLY A C 1
ATOM 1562 O O . GLY A 1 203 ? 6.275 6.663 17.388 1.00 98.25 203 GLY A O 1
ATOM 1563 N N . TYR A 1 204 ? 6.658 8.404 15.996 1.00 98.19 204 TYR A N 1
ATOM 1564 C CA . TYR A 1 204 ? 7.129 9.317 17.037 1.00 98.19 204 TYR A CA 1
ATOM 1565 C C . TYR A 1 204 ? 6.080 9.665 18.087 1.00 98.19 204 TYR A C 1
ATOM 1567 O O . TYR A 1 204 ? 6.463 10.243 19.092 1.00 98.19 204 TYR A O 1
ATOM 1575 N N . TYR A 1 205 ? 4.789 9.355 17.918 1.00 98.38 205 TYR A N 1
ATOM 1576 C CA . TYR A 1 205 ? 3.787 9.675 18.943 1.00 98.38 205 TYR A CA 1
ATOM 1577 C C . TYR A 1 205 ? 3.831 8.738 20.155 1.00 98.38 205 TYR A C 1
ATOM 1579 O O . TYR A 1 205 ? 3.378 9.134 21.233 1.00 98.38 205 TYR A O 1
ATOM 1587 N N . LEU A 1 206 ? 4.394 7.529 20.020 1.00 98.31 206 LEU A N 1
ATOM 1588 C CA . LEU A 1 206 ? 4.417 6.535 21.099 1.00 98.31 206 LEU A CA 1
ATOM 1589 C C . LEU A 1 206 ? 5.087 7.055 22.382 1.00 98.31 206 LEU A C 1
ATOM 1591 O O . LEU A 1 206 ? 4.443 6.952 23.429 1.00 98.31 206 LEU A O 1
ATOM 1595 N N . PRO A 1 207 ? 6.290 7.665 22.347 1.00 96.56 207 PRO A N 1
ATOM 1596 C CA . PRO A 1 207 ? 6.911 8.229 23.550 1.00 96.56 207 PRO A CA 1
ATOM 1597 C C . PRO A 1 207 ? 6.089 9.345 24.220 1.00 96.56 207 PRO A C 1
ATOM 159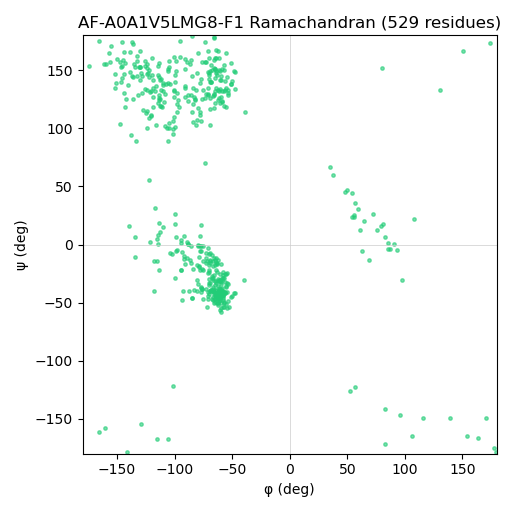9 O O . PRO A 1 207 ? 6.193 9.557 25.425 1.00 96.56 207 PRO A O 1
ATOM 1602 N N . PHE A 1 208 ? 5.238 10.056 23.470 1.00 95.50 208 PHE A N 1
ATOM 1603 C CA . PHE A 1 208 ? 4.462 11.194 23.989 1.00 95.50 208 PHE A CA 1
ATOM 1604 C C . PHE A 1 208 ? 3.132 10.778 24.609 1.00 95.50 208 PHE A C 1
ATOM 1606 O O . PHE A 1 208 ? 2.732 11.325 25.636 1.00 95.50 208 PHE A O 1
ATOM 1613 N N . MET A 1 209 ? 2.427 9.823 23.997 1.00 96.12 209 MET A N 1
ATOM 1614 C CA . MET A 1 209 ? 1.195 9.287 24.583 1.00 96.12 209 MET A CA 1
ATOM 1615 C C . MET A 1 209 ? 1.464 8.176 25.600 1.00 96.12 209 MET A C 1
ATOM 1617 O O . MET A 1 209 ? 0.625 7.909 26.461 1.00 96.12 209 MET A O 1
ATOM 1621 N N . GLY A 1 210 ? 2.634 7.545 25.537 1.00 97.12 210 GLY A N 1
ATOM 1622 C CA . GLY A 1 210 ? 2.985 6.384 26.338 1.00 97.12 210 GLY A CA 1
ATOM 1623 C C . GLY A 1 210 ? 2.396 5.086 25.782 1.00 97.12 210 GLY A C 1
ATOM 1624 O O . GLY A 1 210 ? 1.335 5.043 25.151 1.00 97.12 210 GLY A O 1
ATOM 1625 N N . ARG A 1 211 ? 3.095 3.985 26.063 1.00 97.25 211 ARG A N 1
ATOM 1626 C CA . ARG A 1 211 ? 2.813 2.656 25.504 1.00 97.25 211 ARG A CA 1
ATOM 1627 C C . ARG A 1 211 ? 1.392 2.154 25.760 1.00 97.25 211 ARG A C 1
ATOM 1629 O O . ARG A 1 211 ? 0.769 1.615 24.852 1.00 97.25 211 ARG A O 1
ATOM 1636 N N . GLU A 1 212 ? 0.864 2.350 26.966 1.00 97.31 212 GLU A N 1
ATOM 1637 C CA . GLU A 1 212 ? -0.489 1.897 27.324 1.00 97.31 212 GLU A CA 1
ATOM 1638 C C . GLU A 1 212 ? -1.563 2.534 26.433 1.00 97.31 212 GLU A C 1
ATOM 1640 O O . GLU A 1 212 ? -2.505 1.866 26.007 1.00 97.31 212 GLU A O 1
ATOM 1645 N N . ARG A 1 213 ? -1.396 3.815 26.082 1.00 98.06 213 ARG A N 1
ATOM 1646 C CA . ARG A 1 213 ? -2.318 4.522 25.187 1.00 98.06 213 ARG A CA 1
ATOM 1647 C C . ARG A 1 213 ? -2.173 4.053 23.744 1.00 98.06 213 ARG A C 1
ATOM 1649 O O . ARG A 1 213 ? -3.187 3.860 23.077 1.00 98.06 213 ARG A O 1
ATOM 1656 N N . ALA A 1 214 ? -0.951 3.780 23.286 1.00 98.50 214 ALA A N 1
ATOM 1657 C CA . ALA A 1 214 ? -0.722 3.175 21.973 1.00 98.50 214 ALA A CA 1
ATOM 1658 C C . ALA A 1 214 ? -1.366 1.775 21.868 1.00 98.50 214 ALA A C 1
ATOM 1660 O O . ALA A 1 214 ? -1.993 1.450 20.859 1.00 98.50 214 ALA A O 1
ATOM 1661 N N . MET A 1 215 ? -1.298 0.972 22.935 1.00 98.50 215 MET A N 1
ATOM 1662 C CA . MET A 1 215 ? -2.004 -0.311 23.030 1.00 98.50 215 MET A CA 1
ATOM 1663 C C . MET A 1 215 ? -3.530 -0.134 23.032 1.00 98.50 215 MET A C 1
ATOM 1665 O O . MET A 1 215 ? -4.230 -0.828 22.297 1.00 98.50 215 MET A O 1
ATOM 1669 N N . ALA A 1 216 ? -4.068 0.825 23.790 1.00 98.00 216 ALA A N 1
ATOM 1670 C CA . ALA A 1 216 ? -5.502 1.124 23.781 1.00 98.00 216 ALA A CA 1
ATOM 1671 C C . ALA A 1 216 ? -5.993 1.572 22.391 1.00 98.00 216 ALA A C 1
ATOM 1673 O O . ALA A 1 216 ? -7.053 1.134 21.938 1.00 98.00 216 ALA A O 1
ATOM 1674 N N . HIS A 1 217 ? -5.200 2.391 21.692 1.00 98.69 217 HIS A N 1
ATOM 1675 C CA . HIS A 1 217 ? -5.465 2.804 20.316 1.00 98.69 217 HIS A CA 1
ATOM 1676 C C . HIS A 1 217 ? -5.568 1.597 19.380 1.00 98.69 217 HIS A C 1
ATOM 1678 O O . HIS A 1 217 ? -6.589 1.411 18.720 1.00 98.69 217 HIS A O 1
ATOM 1684 N N . TRP A 1 218 ? -4.555 0.729 19.380 1.00 98.81 218 TRP A N 1
ATOM 1685 C CA . TRP A 1 218 ? -4.546 -0.461 18.532 1.00 98.81 218 TRP A CA 1
ATOM 1686 C C . TRP A 1 218 ? -5.640 -1.465 18.886 1.00 98.81 218 TRP A C 1
ATOM 1688 O O . TRP A 1 218 ? -6.231 -2.056 17.985 1.00 98.81 218 TRP A O 1
ATOM 1698 N N . ARG A 1 219 ? -5.995 -1.614 20.167 1.00 98.62 219 ARG A N 1
ATOM 1699 C CA . ARG A 1 219 ? -7.154 -2.423 20.562 1.00 98.62 219 ARG A CA 1
ATOM 1700 C C . ARG A 1 219 ? -8.448 -1.893 19.937 1.00 98.62 219 ARG A C 1
ATOM 1702 O O . ARG A 1 219 ? -9.237 -2.697 19.449 1.00 98.62 219 ARG A O 1
ATOM 1709 N N . ASN A 1 220 ? -8.652 -0.572 19.905 1.00 98.56 220 ASN A N 1
ATOM 1710 C CA . ASN A 1 220 ? -9.802 0.038 19.227 1.00 98.56 220 ASN A CA 1
ATOM 1711 C C . ASN A 1 220 ? -9.778 -0.206 17.708 1.00 98.56 220 ASN A C 1
ATOM 1713 O O . ASN A 1 220 ? -10.811 -0.562 17.145 1.00 98.56 220 ASN A O 1
ATOM 1717 N N . LEU A 1 221 ? -8.618 -0.078 17.053 1.00 98.88 221 LEU A N 1
ATOM 1718 C CA . LEU A 1 221 ? -8.494 -0.354 15.615 1.00 98.88 221 LEU A CA 1
ATOM 1719 C C . LEU A 1 221 ? -8.788 -1.821 15.276 1.00 98.88 221 LEU A C 1
ATOM 1721 O O . LEU A 1 221 ? -9.550 -2.087 14.351 1.00 98.88 221 LEU A O 1
ATOM 1725 N N . VAL A 1 222 ? -8.251 -2.775 16.044 1.00 98.88 222 VAL A N 1
ATOM 1726 C CA . VAL A 1 222 ? -8.530 -4.209 15.855 1.00 98.88 222 VAL A CA 1
ATOM 1727 C C . VAL A 1 222 ? -10.015 -4.498 16.080 1.00 98.88 222 VAL A C 1
ATOM 1729 O O . VAL A 1 222 ? -10.647 -5.136 15.242 1.00 98.88 222 VAL A O 1
ATOM 1732 N N . ALA A 1 223 ? -10.604 -3.970 17.156 1.00 98.56 223 ALA A N 1
ATOM 1733 C CA . ALA A 1 223 ? -12.027 -4.137 17.457 1.00 98.56 223 ALA A CA 1
ATOM 1734 C C . ALA A 1 223 ? -12.942 -3.629 16.333 1.00 98.56 223 ALA A C 1
ATOM 1736 O O . ALA A 1 223 ? -13.945 -4.268 16.008 1.00 98.56 223 ALA A O 1
ATOM 1737 N N . ARG A 1 224 ? -12.589 -2.491 15.722 1.00 98.38 224 ARG A N 1
ATOM 1738 C CA . ARG A 1 224 ? -13.369 -1.882 14.639 1.00 98.38 224 ARG A CA 1
ATOM 1739 C C . ARG A 1 224 ? -13.107 -2.523 13.282 1.00 98.38 224 ARG A C 1
ATOM 1741 O O . ARG A 1 224 ? -14.056 -2.701 12.520 1.00 98.38 224 ARG A O 1
ATOM 1748 N N . TYR A 1 225 ? -11.864 -2.868 12.955 1.00 98.75 225 TYR A N 1
ATOM 1749 C CA . TYR A 1 225 ? -11.494 -3.152 11.565 1.00 98.75 225 TYR A CA 1
ATOM 1750 C C . TYR A 1 225 ? -11.009 -4.578 11.291 1.00 98.75 225 TYR A C 1
ATOM 1752 O O . TYR A 1 225 ? -11.037 -4.981 10.136 1.00 98.75 225 TYR A O 1
ATOM 1760 N N . ALA A 1 226 ? -10.671 -5.398 12.295 1.00 98.44 226 ALA A N 1
ATOM 1761 C CA . ALA A 1 226 ? -10.139 -6.748 12.045 1.00 98.44 226 ALA A CA 1
ATOM 1762 C C . ALA A 1 226 ? -11.119 -7.677 11.313 1.00 98.44 226 ALA A C 1
ATOM 1764 O O . ALA A 1 226 ? -10.706 -8.558 10.557 1.00 98.44 226 ALA A O 1
ATOM 1765 N N . ALA A 1 227 ? -12.425 -7.470 11.514 1.00 98.25 227 ALA A N 1
ATOM 1766 C CA . ALA A 1 227 ? -13.454 -8.215 10.801 1.00 98.25 227 ALA A CA 1
ATOM 1767 C C . ALA A 1 227 ? -13.472 -7.903 9.296 1.00 98.25 227 ALA A C 1
ATOM 1769 O O . ALA A 1 227 ? -13.816 -8.794 8.522 1.00 98.25 227 ALA A O 1
ATOM 1770 N N . TYR A 1 228 ? -13.069 -6.702 8.876 1.00 98.25 228 TYR A N 1
ATOM 1771 C CA . TYR A 1 228 ? -12.916 -6.359 7.463 1.00 98.25 228 TYR A CA 1
ATOM 1772 C C . TYR A 1 228 ? -11.660 -7.026 6.869 1.00 98.25 228 TYR A C 1
ATOM 1774 O O . TYR A 1 228 ? -10.735 -7.375 7.607 1.00 98.25 228 TYR A O 1
ATOM 1782 N N . PRO A 1 229 ? -11.598 -7.214 5.539 1.00 96.69 229 PRO A N 1
ATOM 1783 C CA . PRO A 1 229 ? -10.351 -7.505 4.846 1.00 96.69 229 PRO A CA 1
ATOM 1784 C C . PRO A 1 229 ? -9.471 -6.249 4.887 1.00 96.69 229 PRO A C 1
ATOM 1786 O O . PRO A 1 229 ? -9.716 -5.289 4.163 1.00 96.69 229 PRO A O 1
ATOM 1789 N N . VAL A 1 230 ? -8.469 -6.250 5.762 1.00 98.38 230 VAL A N 1
ATOM 1790 C CA . VAL A 1 230 ? -7.509 -5.150 5.935 1.00 98.38 230 VAL A CA 1
ATOM 1791 C C . VAL A 1 230 ? -6.086 -5.694 5.983 1.00 98.38 230 VAL A C 1
ATOM 1793 O O . VAL A 1 230 ? -5.877 -6.881 6.230 1.00 98.38 230 VAL A O 1
ATOM 1796 N N . ALA A 1 231 ? -5.106 -4.821 5.775 1.00 98.75 231 ALA A N 1
ATOM 1797 C CA . ALA A 1 231 ? -3.727 -5.056 6.190 1.00 98.75 231 ALA A CA 1
ATOM 1798 C C . ALA A 1 231 ? -3.359 -4.061 7.294 1.00 98.75 231 ALA A C 1
ATOM 1800 O O . ALA A 1 231 ? -3.789 -2.907 7.277 1.00 98.75 231 ALA A O 1
ATOM 1801 N N . TRP A 1 232 ? -2.557 -4.500 8.253 1.00 98.94 232 TRP A N 1
ATOM 1802 C CA . TRP A 1 232 ? -2.109 -3.684 9.372 1.00 98.94 232 TRP A CA 1
ATOM 1803 C C . TRP A 1 232 ? -0.698 -3.168 9.137 1.00 98.94 232 TRP A C 1
ATOM 1805 O O . TRP A 1 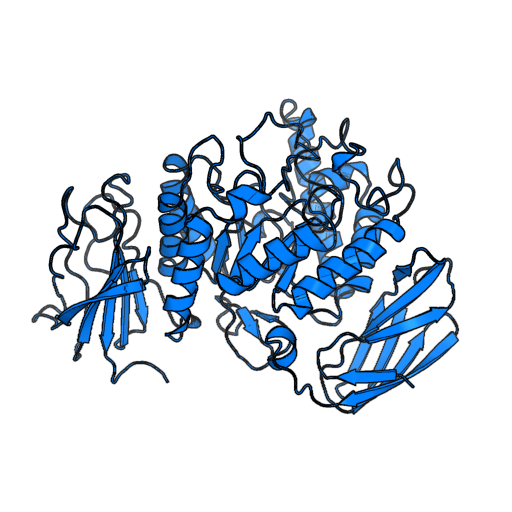232 ? 0.208 -3.945 8.845 1.00 98.94 232 TRP A O 1
ATOM 1815 N N . CYS A 1 233 ? -0.488 -1.879 9.368 1.00 98.88 233 CYS A N 1
ATOM 1816 C CA . CYS A 1 233 ? 0.831 -1.278 9.472 1.00 98.88 233 CYS A CA 1
ATOM 1817 C C . CYS A 1 233 ? 0.964 -0.634 10.859 1.00 98.88 233 CYS A C 1
ATOM 1819 O O . CYS A 1 233 ? 0.260 0.327 11.167 1.00 98.88 233 CYS A O 1
ATOM 1821 N N . ILE A 1 234 ? 1.826 -1.187 11.721 1.00 98.56 234 ILE A N 1
ATOM 1822 C CA . ILE A 1 234 ? 1.872 -0.836 13.155 1.00 98.56 234 ILE A CA 1
ATOM 1823 C C . ILE A 1 234 ? 2.073 0.662 13.397 1.00 98.56 234 ILE A C 1
ATOM 1825 O O . ILE A 1 234 ? 1.403 1.247 14.254 1.00 98.56 234 ILE A O 1
ATOM 1829 N N . ALA A 1 235 ? 2.958 1.275 12.619 1.00 98.75 235 ALA A N 1
ATOM 1830 C CA . ALA A 1 235 ? 3.167 2.709 12.599 1.00 98.75 235 ALA A CA 1
ATOM 1831 C C . ALA A 1 235 ? 3.765 3.150 11.256 1.00 98.75 235 ALA A C 1
ATOM 1833 O O . ALA A 1 235 ? 4.381 2.342 10.556 1.00 98.75 235 ALA A O 1
ATOM 1834 N N . GLY A 1 236 ? 3.571 4.429 10.930 1.00 98.44 236 GLY A N 1
ATOM 1835 C CA . GLY A 1 236 ? 4.269 5.153 9.865 1.00 98.44 236 GLY A CA 1
ATOM 1836 C C . GLY A 1 236 ? 5.641 5.622 10.354 1.00 98.44 236 GLY A C 1
ATOM 1837 O O . GLY A 1 236 ? 5.705 6.124 11.474 1.00 98.44 236 GLY A O 1
ATOM 1838 N N . GLU A 1 237 ? 6.705 5.407 9.574 1.00 98.06 237 GLU A N 1
ATOM 1839 C CA . GLU A 1 237 ? 8.113 5.642 9.963 1.00 98.06 237 GLU A CA 1
ATOM 1840 C C . GLU A 1 237 ? 8.384 5.330 11.449 1.00 98.06 237 GLU A C 1
ATOM 1842 O O . GLU A 1 237 ? 8.614 6.201 12.293 1.00 98.06 237 GLU A O 1
ATOM 1847 N N . VAL A 1 238 ? 8.275 4.045 11.786 1.00 98.50 238 VAL A N 1
ATOM 1848 C CA . VAL A 1 238 ? 8.107 3.533 13.160 1.00 98.50 238 VAL A CA 1
ATOM 1849 C C . VAL A 1 238 ? 9.098 4.121 14.166 1.00 98.50 238 VAL A C 1
ATOM 1851 O O . VAL A 1 238 ? 8.708 4.449 15.290 1.00 98.50 238 VAL A O 1
ATOM 1854 N N . ASN A 1 239 ? 10.362 4.263 13.769 1.00 97.25 239 ASN A N 1
ATOM 1855 C CA . ASN A 1 239 ? 11.451 4.757 14.608 1.00 97.25 239 ASN A CA 1
ATOM 1856 C C . ASN A 1 239 ? 11.949 6.160 14.200 1.00 97.25 239 ASN A C 1
ATOM 1858 O O . ASN A 1 239 ? 13.015 6.588 14.636 1.00 97.25 239 ASN A O 1
ATOM 1862 N N . MET A 1 240 ? 11.216 6.918 13.383 1.00 97.12 240 MET A N 1
ATOM 1863 C CA . MET A 1 240 ? 11.569 8.317 13.131 1.00 97.12 240 MET A CA 1
ATOM 1864 C C . MET A 1 240 ? 11.321 9.111 14.417 1.00 97.12 240 MET A C 1
ATOM 1866 O O . MET A 1 240 ? 10.225 9.011 14.964 1.00 97.12 240 MET A O 1
ATOM 1870 N N . PRO A 1 241 ? 12.300 9.862 14.955 1.00 96.88 241 PRO A N 1
ATOM 1871 C CA . PRO A 1 241 ? 12.053 10.756 16.084 1.00 96.88 241 PRO A CA 1
ATOM 1872 C C . PRO A 1 241 ? 11.191 11.950 15.642 1.00 96.88 241 PRO A C 1
ATOM 1874 O O . PRO A 1 241 ? 11.135 12.268 14.461 1.00 96.88 241 PRO A O 1
ATOM 1877 N N . THR A 1 242 ? 10.536 12.656 16.568 1.00 96.44 242 THR A N 1
ATOM 1878 C CA . THR A 1 242 ? 9.804 13.884 16.192 1.00 96.44 242 THR A CA 1
ATOM 1879 C C . THR A 1 242 ? 10.765 14.970 15.693 1.00 96.44 242 THR A C 1
ATOM 1881 O O . THR A 1 242 ? 11.909 15.056 16.148 1.00 96.44 242 THR A O 1
ATOM 1884 N N . TYR A 1 243 ? 10.286 15.836 14.800 1.00 95.69 243 TYR A N 1
ATOM 1885 C CA . TYR A 1 243 ? 11.068 16.864 14.103 1.00 95.69 243 TYR A CA 1
ATOM 1886 C C . TYR A 1 243 ? 11.938 17.736 15.023 1.00 95.69 243 TYR A C 1
ATOM 1888 O O . TYR A 1 243 ? 13.115 17.968 14.745 1.00 95.69 243 TYR A O 1
ATOM 1896 N N . SER A 1 244 ? 11.398 18.187 16.156 1.00 95.12 244 SER A N 1
ATOM 1897 C CA . SER A 1 244 ? 12.106 19.012 17.144 1.00 95.12 244 SER A CA 1
ATOM 1898 C C . SER A 1 244 ? 13.299 18.316 17.812 1.00 95.12 244 SER A C 1
ATOM 1900 O O . SER A 1 244 ? 14.153 18.991 18.390 1.00 95.12 244 SER A O 1
ATOM 1902 N N . LEU A 1 245 ? 13.409 16.987 17.710 1.00 95.25 245 LEU A N 1
ATOM 1903 C CA . LEU A 1 245 ? 14.534 16.214 18.239 1.00 95.25 245 LEU A CA 1
ATOM 1904 C C . LEU A 1 245 ? 15.647 15.970 17.211 1.00 95.25 245 LEU A C 1
ATOM 1906 O O . LEU A 1 245 ? 16.701 15.468 17.590 1.00 95.25 245 LEU A O 1
ATOM 1910 N N . PHE A 1 246 ? 15.480 16.343 15.938 1.00 93.44 246 PHE A N 1
ATOM 1911 C CA . PHE A 1 246 ? 16.474 16.049 14.893 1.00 93.44 246 PHE A CA 1
ATOM 1912 C C . PHE A 1 246 ? 17.856 16.658 15.157 1.00 93.44 246 PHE A C 1
ATOM 1914 O O . PHE A 1 246 ? 18.872 16.062 14.800 1.00 93.44 246 PHE A O 1
ATOM 1921 N N . ALA A 1 247 ? 17.915 17.821 15.807 1.00 94.38 247 ALA A N 1
ATOM 1922 C CA . ALA A 1 247 ? 19.180 18.466 16.152 1.00 94.38 247 ALA A CA 1
ATOM 1923 C C . ALA A 1 247 ? 19.894 17.805 17.350 1.00 94.38 247 ALA A C 1
ATOM 1925 O O . ALA A 1 247 ? 21.105 17.954 17.500 1.00 94.38 247 ALA A O 1
ATOM 1926 N N . ASP A 1 248 ? 19.169 17.065 18.194 1.00 96.44 248 ASP A N 1
ATOM 1927 C CA . ASP A 1 248 ? 19.690 16.426 19.405 1.00 96.44 248 ASP A CA 1
ATOM 1928 C C . ASP A 1 248 ? 19.824 14.916 19.178 1.00 96.44 248 ASP A C 1
ATOM 1930 O O . ASP A 1 248 ? 18.915 14.127 19.438 1.00 96.44 248 ASP A O 1
ATOM 1934 N N . GLN A 1 249 ? 20.987 14.503 18.671 1.00 95.38 249 GLN A N 1
ATOM 1935 C CA . GLN A 1 249 ? 21.240 13.112 18.281 1.00 95.38 249 GLN A CA 1
ATOM 1936 C C . GLN A 1 249 ? 21.114 12.121 19.444 1.00 95.38 249 GLN A C 1
ATOM 1938 O O . GLN A 1 249 ? 20.716 10.975 19.230 1.00 95.38 249 GLN A O 1
ATOM 1943 N N . GLN A 1 250 ? 21.411 12.550 20.674 1.00 96.69 250 GLN A N 1
ATOM 1944 C CA . GLN A 1 250 ? 21.286 11.695 21.849 1.00 96.69 250 GLN A CA 1
ATOM 1945 C C . GLN A 1 250 ? 19.812 11.437 22.177 1.00 96.69 250 GLN A C 1
ATOM 1947 O O . GLN A 1 250 ? 19.425 10.284 22.373 1.00 96.69 250 GLN A O 1
ATOM 1952 N N . LYS A 1 251 ? 18.975 12.483 22.186 1.00 95.75 251 LYS A N 1
ATOM 1953 C CA . LYS A 1 251 ? 17.526 12.316 22.386 1.00 95.75 251 LYS A CA 1
ATOM 1954 C C . LYS A 1 251 ? 16.869 11.573 21.233 1.00 95.75 251 LYS A C 1
ATOM 1956 O O . LYS A 1 251 ? 16.035 10.710 21.479 1.00 95.75 251 LYS A O 1
ATOM 1961 N N . ALA A 1 252 ? 17.277 11.851 19.997 1.00 95.88 252 ALA A N 1
ATOM 1962 C CA . ALA A 1 252 ? 16.805 11.135 18.818 1.00 95.88 252 ALA A CA 1
ATOM 1963 C C . ALA A 1 252 ? 17.106 9.628 18.902 1.00 95.88 252 ALA A C 1
ATOM 1965 O O . ALA A 1 252 ? 16.244 8.810 18.597 1.00 95.88 252 ALA A O 1
ATOM 1966 N N . ALA A 1 253 ? 18.309 9.248 19.349 1.00 96.06 253 ALA A N 1
ATOM 1967 C CA . ALA A 1 253 ? 18.674 7.846 19.549 1.00 96.06 253 ALA A CA 1
ATOM 1968 C C . ALA A 1 253 ? 17.903 7.189 20.707 1.00 96.06 253 ALA A C 1
ATOM 1970 O O . ALA A 1 253 ? 17.491 6.038 20.590 1.00 96.06 253 ALA A O 1
ATOM 1971 N N . ALA A 1 254 ? 17.675 7.911 21.807 1.00 96.75 254 ALA A N 1
ATOM 1972 C CA . ALA A 1 254 ? 16.862 7.410 22.913 1.00 96.75 254 ALA A CA 1
ATOM 1973 C C . ALA A 1 254 ? 15.401 7.172 22.489 1.00 96.75 254 ALA A C 1
ATOM 1975 O O . ALA A 1 254 ? 14.861 6.103 22.767 1.00 96.75 254 ALA A O 1
ATOM 1976 N N . ALA A 1 255 ? 14.803 8.120 21.757 1.00 96.88 255 ALA A N 1
ATOM 1977 C CA . ALA A 1 255 ? 13.450 7.996 21.215 1.00 96.88 255 ALA A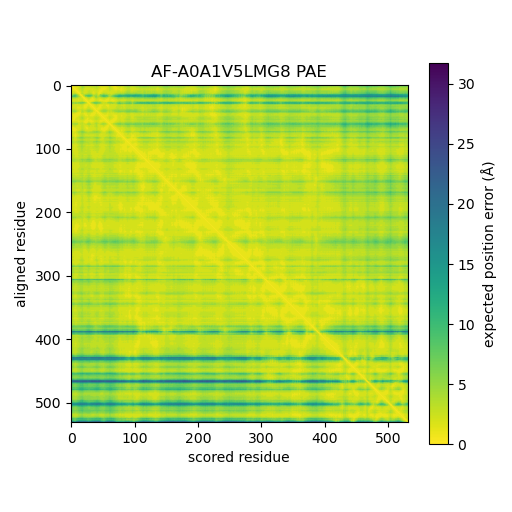 CA 1
ATOM 1978 C C . ALA A 1 255 ? 13.332 6.803 20.255 1.00 96.88 255 ALA A C 1
ATOM 1980 O O . ALA A 1 255 ? 12.409 6.009 20.393 1.00 96.88 255 ALA A O 1
ATOM 1981 N N . ARG A 1 256 ? 14.317 6.611 19.363 1.00 97.06 256 ARG A N 1
ATOM 1982 C CA . ARG A 1 256 ? 14.405 5.435 18.480 1.00 97.06 256 ARG A CA 1
ATOM 1983 C C . ARG A 1 256 ? 14.314 4.116 19.242 1.00 97.06 256 ARG A C 1
ATOM 1985 O O . ARG A 1 256 ? 13.431 3.314 18.960 1.00 97.06 256 ARG A O 1
ATOM 1992 N N . ASN A 1 257 ? 15.166 3.933 20.250 1.00 96.75 257 ASN A N 1
ATOM 1993 C CA . ASN A 1 257 ? 15.173 2.709 21.057 1.00 96.75 257 ASN A CA 1
ATOM 1994 C C . ASN A 1 257 ? 13.839 2.488 21.793 1.00 96.75 257 ASN A C 1
ATOM 1996 O O . ASN A 1 257 ? 13.356 1.361 21.895 1.00 96.75 257 ASN A O 1
ATOM 2000 N N . GLU A 1 258 ? 13.230 3.557 22.320 1.00 97.94 258 GLU A N 1
ATOM 2001 C CA . GLU A 1 258 ? 11.921 3.473 22.974 1.00 97.94 258 GLU A CA 1
ATOM 2002 C C . GLU A 1 258 ? 10.808 3.100 21.985 1.00 97.94 258 GLU A C 1
ATOM 2004 O O . GLU A 1 258 ? 9.962 2.260 22.302 1.00 97.94 258 GLU A O 1
ATOM 2009 N N . GLN A 1 259 ? 10.825 3.690 20.788 1.00 98.62 259 GLN A N 1
ATOM 2010 C CA . GLN A 1 259 ? 9.883 3.409 19.708 1.00 98.62 259 GLN A CA 1
ATOM 2011 C C . GLN A 1 259 ? 9.990 1.951 19.255 1.00 98.62 259 GLN A C 1
ATOM 2013 O O . GLN A 1 259 ? 8.982 1.252 19.260 1.00 98.62 259 GLN A O 1
ATOM 2018 N N . GLU A 1 260 ? 11.186 1.459 18.933 1.00 98.56 260 GLU A N 1
ATOM 2019 C CA . GLU A 1 260 ? 11.393 0.078 18.475 1.00 98.56 260 GLU A CA 1
ATOM 2020 C C . GLU A 1 260 ? 10.921 -0.941 19.528 1.00 98.56 260 GLU A C 1
ATOM 2022 O O . GLU A 1 260 ? 10.169 -1.871 19.215 1.00 98.56 260 GLU A O 1
ATOM 2027 N N . ALA A 1 261 ? 11.254 -0.725 20.806 1.00 98.56 261 ALA A N 1
ATOM 2028 C CA . ALA A 1 261 ? 10.781 -1.569 21.903 1.00 98.56 261 ALA A CA 1
ATOM 2029 C C . ALA A 1 261 ? 9.255 -1.482 22.100 1.00 98.56 261 ALA A C 1
ATOM 2031 O O . ALA A 1 261 ? 8.572 -2.503 22.222 1.00 98.56 261 ALA A O 1
ATOM 2032 N N . GLY A 1 262 ? 8.704 -0.267 22.124 1.00 98.69 262 GLY A N 1
ATOM 2033 C CA . GLY A 1 262 ? 7.283 -0.026 22.352 1.00 98.69 262 GLY A CA 1
ATOM 2034 C C . GLY A 1 262 ? 6.406 -0.584 21.235 1.00 98.69 262 GLY A C 1
ATOM 2035 O O . GLY A 1 262 ? 5.434 -1.291 21.507 1.00 98.69 262 GLY A O 1
ATOM 2036 N N . TRP A 1 263 ? 6.776 -0.333 19.980 1.00 98.75 263 TRP A N 1
ATOM 2037 C CA . TRP A 1 263 ? 6.056 -0.844 18.819 1.00 98.75 263 TRP A CA 1
ATOM 2038 C C . TRP A 1 263 ? 6.162 -2.363 18.694 1.00 98.75 263 TRP A C 1
ATOM 2040 O O . TRP A 1 263 ? 5.202 -2.993 18.256 1.00 98.75 263 TRP A O 1
ATOM 2050 N N . THR A 1 264 ? 7.251 -2.979 19.172 1.00 98.88 264 THR A N 1
ATOM 2051 C CA . THR A 1 264 ? 7.362 -4.446 19.253 1.00 98.88 264 THR A CA 1
ATOM 2052 C C . THR A 1 264 ? 6.297 -5.041 20.178 1.00 98.88 264 THR A C 1
ATOM 2054 O O . THR A 1 264 ? 5.660 -6.046 19.854 1.00 98.88 264 THR A O 1
ATOM 2057 N N . GLU A 1 265 ? 6.062 -4.424 21.336 1.00 98.69 265 GLU A N 1
ATOM 2058 C CA . GLU A 1 265 ? 5.028 -4.882 22.269 1.00 98.69 265 GLU A CA 1
ATOM 2059 C C . GLU A 1 265 ? 3.614 -4.647 21.733 1.00 98.69 265 GLU A C 1
ATOM 2061 O O . GLU A 1 265 ? 2.758 -5.528 21.847 1.00 98.69 265 GLU A O 1
ATOM 2066 N N . VAL A 1 266 ? 3.378 -3.498 21.095 1.00 98.81 266 VAL A N 1
ATOM 2067 C CA . VAL A 1 266 ? 2.106 -3.205 20.421 1.00 98.81 266 VAL A CA 1
ATOM 2068 C C . VAL A 1 266 ? 1.838 -4.221 19.308 1.00 98.81 266 VAL A C 1
ATOM 2070 O O . VAL A 1 266 ? 0.746 -4.780 19.254 1.00 98.81 266 VAL A O 1
ATOM 2073 N N . ALA A 1 267 ? 2.831 -4.539 18.473 1.00 98.81 267 ALA A N 1
ATOM 2074 C CA . ALA A 1 267 ? 2.709 -5.534 17.410 1.00 98.81 267 ALA A CA 1
ATOM 2075 C C . ALA A 1 267 ? 2.349 -6.923 17.953 1.00 98.81 267 ALA A C 1
ATOM 2077 O O . ALA A 1 267 ? 1.446 -7.585 17.437 1.00 98.81 267 ALA A O 1
ATOM 2078 N N . ARG A 1 268 ? 2.990 -7.346 19.050 1.00 98.75 268 ARG A N 1
ATOM 2079 C CA . ARG A 1 268 ? 2.674 -8.612 19.726 1.00 98.75 268 ARG A CA 1
ATOM 2080 C C . ARG A 1 268 ? 1.241 -8.638 20.257 1.00 98.75 268 ARG A C 1
ATOM 2082 O O . ARG A 1 268 ? 0.556 -9.649 20.113 1.00 98.75 268 ARG A O 1
ATOM 2089 N N . MET A 1 269 ? 0.772 -7.527 20.824 1.00 98.62 269 MET A N 1
ATOM 2090 C CA . MET A 1 269 ? -0.616 -7.389 21.264 1.00 98.62 269 MET A CA 1
ATOM 2091 C C . MET A 1 269 ? -1.587 -7.453 20.077 1.00 98.62 269 MET A C 1
ATOM 2093 O O . MET A 1 269 ? -2.564 -8.191 20.147 1.00 98.62 269 MET A O 1
ATOM 2097 N N . VAL A 1 270 ? -1.317 -6.750 18.972 1.00 98.75 270 VAL A N 1
ATOM 2098 C CA . VAL A 1 270 ? -2.154 -6.799 17.759 1.00 98.75 270 VAL A CA 1
ATOM 2099 C C . VAL A 1 270 ? -2.259 -8.228 17.226 1.00 98.75 270 VAL A C 1
ATOM 2101 O O . VAL A 1 270 ? -3.363 -8.685 16.947 1.00 98.75 270 VAL A O 1
ATOM 2104 N N . ARG A 1 271 ? -1.150 -8.981 17.177 1.00 98.12 271 ARG A N 1
ATOM 2105 C CA . ARG A 1 271 ? -1.163 -10.404 16.788 1.00 98.12 271 ARG A CA 1
ATOM 2106 C C . ARG A 1 271 ? -2.021 -11.282 17.693 1.00 98.12 271 ARG A C 1
ATOM 2108 O O . ARG A 1 271 ? -2.583 -12.260 17.211 1.00 98.12 271 ARG A O 1
ATOM 2115 N N . HIS A 1 272 ? -2.078 -10.973 18.985 1.00 97.69 272 HIS A N 1
ATOM 2116 C CA . HIS A 1 272 ? -2.912 -11.700 19.937 1.00 97.69 272 HIS A CA 1
ATOM 2117 C C . HIS A 1 272 ? -4.394 -11.320 19.817 1.00 97.69 272 HIS A C 1
ATOM 2119 O O . HIS A 1 272 ? -5.256 -12.186 19.938 1.00 97.69 272 HIS A O 1
ATOM 2125 N N . LEU A 1 273 ? -4.683 -10.037 19.585 1.00 97.88 273 LEU A N 1
ATOM 2126 C CA . LEU A 1 273 ? -6.043 -9.507 19.526 1.00 97.88 273 LEU A CA 1
ATOM 2127 C C . LEU A 1 273 ? -6.741 -9.754 18.191 1.00 97.88 273 LEU A C 1
ATOM 2129 O O . LEU A 1 273 ? -7.963 -9.821 18.192 1.00 97.88 273 LEU A O 1
ATOM 2133 N N . ASP A 1 274 ? -6.010 -9.821 17.074 1.00 98.06 274 ASP A N 1
ATOM 2134 C CA . ASP A 1 274 ? -6.590 -10.068 15.754 1.00 98.06 274 ASP A CA 1
ATOM 2135 C C . ASP A 1 274 ? -6.844 -11.572 15.552 1.00 98.06 274 ASP A C 1
ATOM 2137 O O . ASP A 1 274 ? -5.917 -12.331 15.239 1.00 98.06 274 ASP A O 1
ATOM 2141 N N . PRO A 1 275 ? -8.104 -12.025 15.664 1.00 95.56 275 PRO A N 1
ATOM 2142 C CA . PRO A 1 275 ? -8.432 -13.440 15.601 1.00 95.56 275 PRO A CA 1
ATOM 2143 C C . PRO A 1 275 ? -8.432 -13.961 14.153 1.00 95.56 275 PRO A C 1
ATOM 2145 O O . PRO A 1 275 ? -8.607 -15.157 13.926 1.00 95.56 275 PRO A O 1
ATOM 2148 N N . TYR A 1 276 ? -8.253 -13.072 13.171 1.00 96.06 276 TYR A N 1
ATOM 2149 C CA . TYR A 1 276 ? -8.302 -13.376 11.748 1.00 96.06 276 TYR A CA 1
ATOM 2150 C C . TYR A 1 276 ? -6.924 -13.477 11.099 1.00 96.06 276 TYR A C 1
ATOM 2152 O O . TYR A 1 276 ? -6.847 -13.889 9.942 1.00 96.06 276 TYR A O 1
ATOM 2160 N N . ARG A 1 277 ? -5.851 -13.127 11.828 1.00 95.50 277 ARG A N 1
ATOM 2161 C CA . ARG A 1 277 ? -4.470 -13.120 11.316 1.00 95.50 277 ARG A CA 1
ATOM 2162 C C . ARG A 1 277 ? -4.329 -12.288 10.033 1.00 95.50 277 ARG A C 1
ATOM 2164 O O . ARG A 1 277 ? -3.679 -12.734 9.089 1.00 95.50 277 ARG A O 1
ATOM 2171 N N . ASN A 1 278 ? -4.928 -11.095 9.993 1.00 98.19 278 ASN A N 1
ATOM 2172 C CA . ASN A 1 278 ? -4.725 -10.205 8.852 1.00 98.19 278 ASN A CA 1
ATOM 2173 C C . ASN A 1 278 ? -3.223 -9.852 8.718 1.00 98.19 278 ASN A C 1
ATOM 2175 O O . ASN A 1 278 ? -2.521 -9.814 9.742 1.00 98.19 278 ASN A O 1
ATOM 2179 N N . PRO A 1 279 ? -2.716 -9.599 7.492 1.00 98.56 279 PRO A N 1
ATOM 2180 C CA . PRO A 1 279 ? -1.299 -9.321 7.276 1.00 98.56 279 PRO A CA 1
ATOM 2181 C C . PRO A 1 279 ? -0.803 -8.143 8.116 1.00 98.56 279 PRO A C 1
ATOM 2183 O O . PRO A 1 279 ? -1.450 -7.096 8.144 1.00 98.56 279 PRO A O 1
ATOM 2186 N N . LEU A 1 280 ? 0.342 -8.309 8.782 1.00 98.81 280 LEU A N 1
ATOM 2187 C CA . LEU A 1 280 ? 0.952 -7.290 9.642 1.00 98.81 280 LEU A CA 1
ATOM 2188 C C . LEU A 1 280 ? 2.314 -6.833 9.117 1.00 98.81 280 LEU A C 1
ATOM 2190 O O . LEU A 1 280 ? 3.184 -7.654 8.837 1.00 98.81 280 LEU A O 1
ATOM 2194 N N . THR A 1 281 ? 2.529 -5.522 9.058 1.00 98.88 281 THR A N 1
ATOM 2195 C CA . THR A 1 281 ? 3.803 -4.898 8.686 1.00 98.88 281 THR A CA 1
ATOM 2196 C C . THR A 1 281 ? 4.105 -3.651 9.530 1.00 98.88 281 THR A C 1
ATOM 2198 O O . THR A 1 281 ? 3.353 -3.302 10.445 1.00 98.88 281 THR A O 1
ATOM 2201 N N . ALA A 1 282 ? 5.223 -2.987 9.246 1.00 98.75 282 ALA A N 1
ATOM 2202 C CA . ALA A 1 282 ? 5.694 -1.777 9.907 1.00 98.75 282 ALA A CA 1
ATOM 2203 C C . ALA A 1 282 ? 6.346 -0.852 8.866 1.00 98.75 282 ALA A C 1
ATOM 2205 O O . ALA A 1 282 ? 7.238 -1.288 8.143 1.00 98.75 282 ALA A O 1
ATOM 2206 N N . HIS A 1 283 ? 5.913 0.404 8.750 1.00 98.75 283 HIS A N 1
ATOM 2207 C CA . HIS A 1 283 ? 6.480 1.310 7.752 1.00 98.75 283 HIS A CA 1
ATOM 2208 C C . HIS A 1 283 ? 7.854 1.814 8.207 1.00 98.75 283 HIS A C 1
ATOM 2210 O O . HIS A 1 283 ? 7.961 2.355 9.316 1.00 98.75 283 HIS A O 1
ATOM 2216 N N . PRO A 1 284 ? 8.910 1.657 7.397 1.00 98.25 284 PRO A N 1
ATOM 2217 C CA . PRO A 1 284 ? 10.245 2.024 7.825 1.00 98.25 284 PRO A CA 1
ATOM 2218 C C . PRO A 1 284 ? 10.527 3.514 7.704 1.00 98.25 284 PRO A C 1
ATOM 2220 O O . PRO A 1 284 ? 10.086 4.154 6.758 1.00 98.25 284 PRO A O 1
ATOM 2223 N N . SER A 1 285 ? 11.354 4.038 8.608 1.00 95.88 285 SER A N 1
ATOM 2224 C CA . SER A 1 285 ? 12.111 5.267 8.324 1.00 95.88 285 SER A CA 1
ATOM 2225 C C . SER A 1 285 ? 13.278 4.941 7.384 1.00 95.88 285 SER A C 1
ATOM 2227 O O . SER A 1 285 ? 13.501 5.620 6.386 1.00 95.88 285 SER A O 1
ATOM 2229 N N . HIS A 1 286 ? 14.020 3.873 7.708 1.00 92.38 286 HIS A N 1
ATOM 2230 C CA . HIS A 1 286 ? 15.062 3.240 6.892 1.00 92.38 286 HIS A CA 1
ATOM 2231 C C . HIS A 1 286 ? 15.561 1.951 7.588 1.00 92.38 286 HIS A C 1
ATOM 2233 O O . HIS A 1 286 ? 15.567 1.913 8.819 1.00 92.38 286 HIS A O 1
ATOM 2239 N N . PRO A 1 287 ? 16.083 0.940 6.871 1.00 95.50 287 PRO A N 1
ATOM 2240 C CA . PRO A 1 287 ? 15.904 0.693 5.438 1.00 95.50 287 PRO A CA 1
ATOM 2241 C C . PRO A 1 287 ? 14.560 0.030 5.100 1.00 95.50 287 PRO A C 1
ATOM 2243 O O . PRO A 1 287 ? 13.987 0.322 4.055 1.00 95.50 287 PRO A O 1
ATOM 2246 N N . ASP A 1 288 ? 14.048 -0.834 5.978 1.00 98.31 288 ASP A N 1
ATOM 2247 C CA . ASP A 1 288 ? 12.894 -1.707 5.728 1.00 98.31 288 ASP A CA 1
ATOM 2248 C C . ASP A 1 288 ? 12.184 -2.106 7.030 1.00 98.31 288 ASP A C 1
ATOM 2250 O O . ASP A 1 288 ? 12.670 -1.818 8.129 1.00 98.31 288 ASP A O 1
ATOM 2254 N N . SER A 1 289 ? 11.017 -2.745 6.914 1.00 98.44 289 SER A N 1
ATOM 2255 C CA . SER A 1 289 ? 10.156 -3.080 8.054 1.00 98.44 289 SER A CA 1
ATOM 2256 C C . SER A 1 289 ? 10.842 -3.885 9.153 1.00 98.44 289 SER A C 1
ATOM 2258 O O . SER A 1 289 ? 10.561 -3.654 10.329 1.00 98.44 289 SER A O 1
ATOM 2260 N N . ARG A 1 290 ? 11.747 -4.812 8.822 1.00 96.88 290 ARG A N 1
ATOM 2261 C CA . ARG A 1 290 ? 12.416 -5.644 9.841 1.00 96.88 290 ARG A CA 1
ATOM 2262 C C . ARG A 1 290 ? 13.324 -4.849 10.762 1.00 96.88 290 ARG A C 1
ATOM 2264 O O . ARG A 1 290 ? 13.519 -5.250 11.902 1.00 96.88 290 ARG A O 1
ATOM 2271 N N . ALA A 1 291 ? 13.842 -3.714 10.303 1.00 97.44 291 ALA A N 1
ATOM 2272 C CA . ALA A 1 291 ? 14.661 -2.836 11.131 1.00 97.44 291 ALA A CA 1
ATOM 2273 C C . ALA A 1 291 ? 13.838 -1.993 12.122 1.00 97.44 291 ALA A C 1
ATOM 2275 O O . ALA A 1 291 ? 14.414 -1.250 12.909 1.00 97.44 291 ALA A O 1
ATOM 2276 N N . MET A 1 292 ? 12.503 -2.054 12.065 1.00 98.31 292 MET A N 1
ATOM 2277 C CA . MET A 1 292 ? 11.626 -1.180 12.849 1.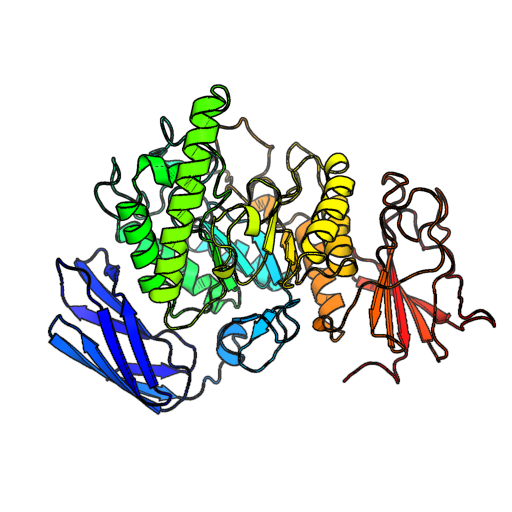00 98.31 292 MET A CA 1
ATOM 2278 C C . MET A 1 292 ? 11.233 -1.745 14.212 1.00 98.31 292 MET A C 1
ATOM 2280 O O . MET A 1 292 ? 10.737 -1.003 15.059 1.00 98.31 292 MET A O 1
ATOM 2284 N N . LEU A 1 293 ? 11.405 -3.051 14.417 1.00 98.25 293 LEU A N 1
ATOM 2285 C CA . LEU A 1 293 ? 11.007 -3.76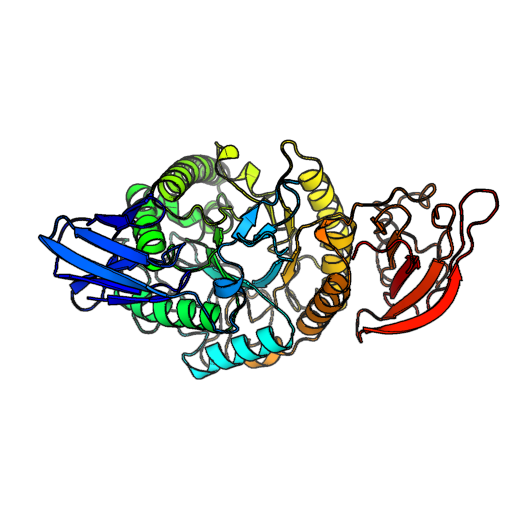5 15.626 1.00 98.25 293 LEU A CA 1
ATOM 2286 C C . LEU A 1 293 ? 12.177 -4.612 16.132 1.00 98.25 293 LEU A C 1
ATOM 2288 O O . LEU A 1 293 ? 12.978 -5.113 15.351 1.00 98.25 293 LEU A O 1
ATOM 2292 N N . HIS A 1 294 ? 12.226 -4.865 17.438 1.00 98.12 294 HIS A N 1
ATOM 2293 C CA . HIS A 1 294 ? 13.196 -5.792 18.031 1.00 98.12 294 HIS A CA 1
ATOM 2294 C C . HIS A 1 294 ? 12.883 -7.270 17.716 1.00 98.12 294 HIS A C 1
ATOM 2296 O O . HIS A 1 294 ? 13.711 -8.141 17.971 1.00 98.12 294 HIS A O 1
ATOM 2302 N N . ASP A 1 295 ? 11.679 -7.568 17.219 1.00 98.06 295 ASP A N 1
ATOM 2303 C CA . ASP A 1 295 ? 11.206 -8.917 16.899 1.00 98.06 295 ASP A CA 1
ATOM 2304 C C . ASP A 1 295 ? 10.545 -8.926 15.513 1.00 98.06 295 ASP A C 1
ATOM 2306 O O . ASP A 1 295 ? 9.337 -8.721 15.371 1.00 98.06 295 ASP A O 1
ATOM 2310 N N . GLU A 1 296 ? 11.352 -9.156 14.476 1.00 96.50 296 GLU A N 1
ATOM 2311 C CA . GLU A 1 296 ? 10.887 -9.200 13.084 1.00 96.50 296 GLU A CA 1
ATOM 2312 C C . GLU A 1 296 ? 9.923 -10.362 12.792 1.00 96.50 296 GLU A C 1
ATOM 2314 O O . GLU A 1 296 ? 9.177 -10.311 11.815 1.00 96.50 296 GLU A O 1
ATOM 2319 N N . SER A 1 297 ? 9.874 -11.394 13.648 1.00 97.56 297 SER A N 1
ATOM 2320 C CA . SER A 1 297 ? 8.985 -12.552 13.458 1.00 97.56 297 SER A CA 1
ATOM 2321 C C . SER A 1 297 ? 7.499 -12.195 13.583 1.00 97.56 297 SER A C 1
ATOM 2323 O O . SER A 1 297 ? 6.624 -12.963 13.177 1.00 97.56 297 SER A O 1
ATOM 2325 N N . LEU A 1 298 ? 7.209 -11.008 14.123 1.00 98.31 298 LEU A N 1
ATOM 2326 C CA . LEU A 1 298 ? 5.868 -10.451 14.204 1.00 98.31 298 LEU A CA 1
ATOM 2327 C C . LEU A 1 298 ? 5.347 -9.972 12.848 1.00 98.31 298 LEU A C 1
ATOM 2329 O O . LEU A 1 298 ? 4.139 -9.769 12.737 1.00 98.31 298 LEU A O 1
ATOM 2333 N N . LEU A 1 299 ? 6.195 -9.800 11.834 1.00 98.62 299 LEU A N 1
ATOM 2334 C CA . LEU A 1 299 ? 5.834 -9.217 10.541 1.00 98.62 299 LEU A CA 1
ATOM 2335 C C . LEU A 1 299 ? 5.597 -10.290 9.466 1.00 98.62 299 LEU A C 1
ATOM 2337 O O . LEU A 1 299 ? 6.236 -11.341 9.453 1.00 98.62 299 LEU A O 1
ATOM 2341 N N . ASP A 1 300 ? 4.656 -10.018 8.564 1.00 98.62 300 ASP A N 1
ATOM 2342 C CA . ASP A 1 300 ? 4.299 -10.884 7.433 1.00 98.62 300 ASP A CA 1
ATOM 2343 C C . ASP A 1 300 ? 4.931 -10.437 6.111 1.00 98.62 300 ASP A C 1
ATOM 2345 O O . ASP A 1 300 ? 5.153 -11.267 5.229 1.00 98.62 300 ASP A O 1
ATOM 2349 N N . LEU A 1 301 ? 5.184 -9.136 5.963 1.00 98.19 301 LEU A N 1
ATOM 2350 C CA . LEU A 1 301 ? 5.685 -8.509 4.745 1.00 98.19 301 LEU A CA 1
ATOM 2351 C C . LEU A 1 301 ? 6.593 -7.320 5.067 1.00 98.19 301 LEU A C 1
ATOM 2353 O O . LEU A 1 301 ? 6.416 -6.650 6.090 1.00 98.19 301 LEU A O 1
ATOM 2357 N N . ASP A 1 302 ? 7.512 -7.051 4.148 1.00 98.69 302 ASP A N 1
ATOM 2358 C CA . ASP A 1 302 ? 8.429 -5.923 4.170 1.00 98.69 302 ASP A CA 1
ATOM 2359 C C . ASP A 1 302 ? 7.886 -4.773 3.314 1.00 98.69 302 ASP A C 1
ATOM 2361 O O . ASP A 1 302 ? 7.603 -4.922 2.123 1.00 98.69 302 ASP A O 1
ATOM 2365 N N . LEU A 1 303 ? 7.765 -3.610 3.939 1.00 98.81 303 LEU A N 1
ATOM 2366 C CA . LEU A 1 303 ? 7.581 -2.322 3.296 1.00 98.81 303 LEU A CA 1
ATOM 2367 C C . LEU A 1 303 ? 8.923 -1.592 3.210 1.00 98.81 303 LEU A C 1
ATOM 2369 O O . LEU A 1 303 ? 9.776 -1.745 4.089 1.00 98.81 303 LEU A O 1
ATOM 2373 N N . LEU A 1 304 ? 9.087 -0.775 2.170 1.00 98.81 304 LEU A N 1
ATOM 2374 C CA . LEU A 1 304 ? 10.253 0.086 1.959 1.00 98.81 304 LEU A CA 1
ATOM 2375 C C . LEU A 1 304 ? 9.837 1.549 1.808 1.00 98.81 304 LEU A C 1
ATOM 2377 O O . LEU A 1 304 ? 8.814 1.842 1.189 1.00 98.81 304 LEU A O 1
ATOM 2381 N N . GLN A 1 305 ? 10.703 2.441 2.288 1.00 98.12 305 GLN A N 1
ATOM 2382 C CA . GLN A 1 305 ? 10.686 3.866 1.977 1.00 98.12 305 GLN A CA 1
ATOM 2383 C C . GLN A 1 305 ? 12.026 4.241 1.333 1.00 98.12 305 GLN A C 1
ATOM 2385 O O . GLN A 1 305 ? 13.059 4.216 2.004 1.00 98.12 305 GLN A O 1
ATOM 2390 N N . THR A 1 306 ? 12.045 4.573 0.038 1.00 97.62 306 THR A N 1
ATOM 2391 C CA . THR A 1 306 ? 13.309 4.753 -0.719 1.00 97.62 306 THR A CA 1
ATOM 2392 C C . THR A 1 306 ? 13.578 6.192 -1.182 1.00 97.62 306 THR A C 1
ATOM 2394 O O . THR A 1 306 ? 14.436 6.451 -2.032 1.00 97.62 306 THR A O 1
ATOM 2397 N N . GLY A 1 307 ? 12.901 7.156 -0.552 1.00 87.75 307 GLY A N 1
ATOM 2398 C CA . GLY A 1 307 ? 13.180 8.592 -0.631 1.00 87.75 307 GLY A CA 1
ATOM 2399 C C . GLY A 1 307 ? 12.172 9.364 -1.470 1.00 87.75 307 GLY A C 1
ATOM 2400 O O . GLY A 1 307 ? 11.121 8.846 -1.829 1.00 87.75 307 GLY A O 1
ATOM 2401 N N . HIS A 1 308 ? 12.526 10.599 -1.837 1.00 94.88 308 HIS A N 1
ATOM 2402 C CA . HIS A 1 308 ? 11.731 11.416 -2.763 1.00 94.88 308 HIS A CA 1
ATOM 2403 C C . HIS A 1 308 ? 12.565 12.230 -3.775 1.00 94.88 308 HIS A C 1
ATOM 2405 O O . HIS A 1 308 ? 12.042 13.132 -4.424 1.00 94.88 308 HIS A O 1
ATOM 2411 N N . GLY A 1 309 ? 13.852 11.912 -3.959 1.00 95.38 309 GLY A N 1
ATOM 2412 C CA . GLY A 1 309 ? 14.800 12.690 -4.775 1.00 95.38 309 GLY A CA 1
ATOM 2413 C C . GLY A 1 309 ? 14.683 12.513 -6.298 1.00 95.38 309 GLY A C 1
ATOM 2414 O O . GLY A 1 309 ? 15.630 12.823 -7.025 1.00 95.38 309 GLY A O 1
ATOM 2415 N N . GLY A 1 310 ? 13.574 11.968 -6.807 1.00 95.88 310 GLY A N 1
ATOM 2416 C CA . GLY A 1 310 ? 13.383 11.680 -8.231 1.00 95.88 310 GLY A CA 1
ATOM 2417 C C . GLY A 1 310 ? 14.474 10.760 -8.786 1.00 95.88 310 GLY A C 1
ATOM 2418 O O . GLY A 1 310 ? 14.709 9.675 -8.259 1.00 95.88 310 GLY A O 1
ATOM 2419 N N . TYR A 1 311 ? 15.187 11.206 -9.828 1.00 96.00 311 TYR A N 1
ATOM 2420 C CA . TYR A 1 311 ? 16.270 10.433 -10.456 1.00 96.00 311 TYR A CA 1
ATOM 2421 C C . TYR A 1 311 ? 17.376 10.019 -9.472 1.00 96.00 311 TYR A C 1
ATOM 2423 O O . TYR A 1 311 ? 17.943 8.938 -9.619 1.00 96.00 311 TYR A O 1
ATOM 2431 N N . GLN A 1 312 ? 17.653 10.831 -8.444 1.00 96.38 312 GLN A N 1
ATOM 2432 C CA . GLN A 1 312 ? 18.673 10.519 -7.435 1.00 96.38 312 GLN A CA 1
ATOM 2433 C C . GLN A 1 312 ? 18.267 9.354 -6.522 1.00 96.38 312 GLN A C 1
ATOM 2435 O O . GLN A 1 312 ? 19.131 8.702 -5.945 1.00 96.38 312 GLN A O 1
ATOM 2440 N N . SER A 1 313 ? 16.968 9.064 -6.410 1.00 97.12 313 SER A N 1
ATOM 2441 C CA . SER A 1 313 ? 16.450 7.947 -5.617 1.00 97.12 313 SER A CA 1
ATOM 2442 C C . SER A 1 313 ? 16.398 6.628 -6.391 1.00 97.12 313 SER A C 1
ATOM 2444 O O . SER A 1 313 ? 16.225 5.586 -5.765 1.00 97.12 313 SER A O 1
ATOM 2446 N N . LEU A 1 314 ? 16.553 6.619 -7.722 1.00 97.75 314 LEU A N 1
ATOM 2447 C CA . LEU A 1 314 ? 16.346 5.406 -8.527 1.00 97.75 314 LEU A CA 1
ATOM 2448 C C . LEU A 1 314 ? 17.383 4.308 -8.239 1.00 97.75 314 LEU A C 1
ATOM 2450 O O . LEU A 1 314 ? 17.000 3.167 -7.997 1.00 97.75 314 LEU A O 1
ATOM 2454 N N . GLY A 1 315 ? 18.675 4.649 -8.214 1.00 97.38 315 GLY A N 1
ATOM 2455 C CA . GLY A 1 315 ? 19.754 3.716 -7.850 1.00 97.38 315 GLY A CA 1
ATOM 2456 C C . GLY A 1 315 ? 19.618 3.175 -6.430 1.00 97.38 315 GLY A C 1
ATOM 2457 O O . GLY A 1 315 ? 19.450 1.964 -6.275 1.00 97.38 315 GLY A O 1
ATOM 2458 N N . PRO A 1 316 ? 19.547 4.053 -5.412 1.00 97.69 316 PRO A N 1
ATOM 2459 C CA . PRO A 1 316 ? 19.311 3.636 -4.032 1.00 97.69 316 PRO A CA 1
ATOM 2460 C C . PRO A 1 316 ? 18.047 2.783 -3.856 1.00 97.69 316 PRO A C 1
ATOM 2462 O O . PRO A 1 316 ? 18.027 1.870 -3.032 1.00 97.69 316 PRO A O 1
ATOM 2465 N N . THR A 1 317 ? 16.993 3.034 -4.645 1.00 98.25 317 THR A N 1
ATOM 2466 C CA . THR A 1 317 ? 15.782 2.200 -4.636 1.00 98.25 317 THR A CA 1
ATOM 2467 C C . THR A 1 317 ? 16.073 0.783 -5.119 1.00 98.25 317 THR A C 1
ATOM 2469 O O . THR A 1 317 ? 15.691 -0.169 -4.443 1.00 98.25 317 THR A O 1
ATOM 2472 N N . VAL A 1 318 ? 16.750 0.630 -6.262 1.00 98.31 318 VAL A N 1
ATOM 2473 C CA . VAL A 1 318 ? 17.108 -0.687 -6.819 1.00 98.31 318 VAL A CA 1
ATOM 2474 C C . VAL A 1 318 ? 17.951 -1.482 -5.821 1.00 98.31 318 VAL A C 1
ATOM 2476 O O . VAL A 1 318 ? 17.635 -2.638 -5.540 1.00 98.31 318 VAL A O 1
ATOM 2479 N N . GLU A 1 319 ? 18.956 -0.842 -5.226 1.00 98.12 319 GLU A N 1
ATOM 2480 C CA . GLU A 1 319 ? 19.838 -1.456 -4.228 1.00 98.12 319 GLU A CA 1
ATOM 2481 C C . GLU A 1 319 ? 19.071 -1.875 -2.967 1.00 98.12 319 GLU A C 1
ATOM 2483 O O . GLU A 1 319 ? 19.222 -3.001 -2.493 1.00 98.12 319 GLU A O 1
ATOM 2488 N N . THR A 1 320 ? 18.198 -1.004 -2.448 1.00 98.44 320 THR A N 1
ATOM 2489 C CA . THR A 1 320 ? 17.398 -1.292 -1.245 1.00 98.44 320 THR A CA 1
ATOM 2490 C C . THR A 1 320 ? 16.422 -2.445 -1.488 1.00 98.44 320 THR A C 1
ATOM 2492 O O . THR A 1 320 ? 16.297 -3.339 -0.649 1.00 98.44 320 THR A O 1
ATOM 2495 N N . VAL A 1 321 ? 15.767 -2.474 -2.653 1.00 98.56 321 VAL A N 1
ATOM 2496 C CA . VAL A 1 321 ? 14.868 -3.569 -3.048 1.00 98.56 321 VAL A CA 1
ATOM 2497 C C . VAL A 1 321 ? 15.630 -4.893 -3.132 1.00 98.56 321 VAL A C 1
ATOM 2499 O O . VAL A 1 321 ? 15.200 -5.881 -2.537 1.00 98.56 321 VAL A O 1
ATOM 2502 N N . GLN A 1 322 ? 16.782 -4.922 -3.812 1.00 98.06 322 GLN A N 1
ATOM 2503 C CA . GLN A 1 322 ? 17.620 -6.122 -3.910 1.00 98.06 322 GLN A CA 1
ATOM 2504 C C . GLN A 1 322 ? 18.103 -6.598 -2.533 1.00 98.06 322 GLN A C 1
ATOM 2506 O O . GLN A 1 322 ? 18.009 -7.788 -2.227 1.00 98.06 322 GLN A O 1
ATOM 2511 N N . ALA A 1 323 ? 18.569 -5.676 -1.684 1.00 98.31 323 ALA A N 1
ATOM 2512 C CA . ALA A 1 323 ? 19.029 -5.987 -0.335 1.00 98.31 323 ALA A CA 1
ATOM 2513 C C . ALA A 1 323 ? 17.908 -6.581 0.533 1.00 98.31 323 ALA A C 1
ATOM 2515 O O . ALA A 1 323 ? 18.139 -7.550 1.256 1.00 98.31 323 ALA A O 1
ATOM 2516 N N . CYS A 1 324 ? 16.688 -6.045 0.434 1.00 98.56 324 CYS A N 1
ATOM 2517 C CA . CYS A 1 324 ? 15.530 -6.560 1.161 1.00 98.56 324 CYS A CA 1
ATOM 2518 C C . CYS A 1 324 ? 15.114 -7.956 0.663 1.00 98.56 324 CYS A C 1
ATOM 2520 O O . CYS A 1 324 ? 14.961 -8.884 1.459 1.00 98.56 324 CYS A O 1
ATOM 2522 N N . LEU A 1 325 ? 15.020 -8.151 -0.657 1.00 98.00 325 LEU A N 1
ATOM 2523 C CA . LEU A 1 325 ? 14.641 -9.432 -1.273 1.00 98.00 325 LEU A CA 1
ATOM 2524 C C . LEU A 1 325 ? 15.634 -10.575 -1.001 1.00 98.00 325 LEU A C 1
ATOM 2526 O O . LEU A 1 325 ? 15.249 -11.749 -1.064 1.00 98.00 325 LEU A O 1
ATOM 2530 N N . ALA A 1 326 ? 16.894 -10.241 -0.708 1.00 97.56 326 ALA A N 1
ATOM 2531 C CA . ALA A 1 326 ? 17.948 -11.189 -0.354 1.00 97.56 326 ALA A CA 1
ATOM 2532 C C . ALA A 1 326 ? 17.877 -11.685 1.106 1.00 97.56 326 ALA A C 1
ATOM 2534 O O . ALA A 1 326 ? 18.578 -12.636 1.465 1.00 97.56 326 ALA A O 1
ATOM 2535 N N . LYS A 1 327 ? 17.045 -11.076 1.963 1.00 97.81 327 LYS A N 1
ATOM 2536 C CA . LYS A 1 327 ? 16.938 -11.459 3.379 1.00 97.81 327 LYS A CA 1
ATOM 2537 C C . LYS A 1 327 ? 16.325 -12.848 3.571 1.00 97.81 327 LYS A C 1
ATOM 2539 O O . LYS A 1 327 ? 15.474 -13.306 2.810 1.00 97.81 327 LYS A O 1
ATOM 2544 N N . THR A 1 328 ? 16.737 -13.505 4.657 1.00 96.19 328 THR A N 1
ATOM 2545 C CA . THR A 1 328 ? 16.213 -14.803 5.107 1.00 96.19 328 THR A CA 1
ATOM 2546 C C . THR A 1 328 ? 15.630 -14.660 6.519 1.00 96.19 328 THR A C 1
ATOM 2548 O O . THR A 1 328 ? 16.313 -14.098 7.369 1.00 96.19 328 THR A O 1
ATOM 2551 N N . PRO A 1 329 ? 14.409 -15.165 6.797 1.00 95.81 329 PRO A N 1
ATOM 2552 C CA . PRO A 1 329 ? 13.501 -15.835 5.858 1.00 95.81 329 PRO A CA 1
ATOM 2553 C C . PRO A 1 329 ? 12.942 -14.864 4.801 1.00 95.81 329 PRO A C 1
ATOM 2555 O O . PRO A 1 329 ? 12.854 -13.668 5.082 1.00 95.81 329 PRO A O 1
ATOM 2558 N N . PRO A 1 330 ? 12.540 -15.342 3.607 1.00 97.12 330 PRO A N 1
ATOM 2559 C CA . PRO A 1 330 ? 11.883 -14.487 2.624 1.00 97.12 330 PRO A CA 1
ATOM 2560 C C . PRO A 1 330 ? 10.541 -13.968 3.162 1.00 97.12 330 PRO A C 1
ATOM 2562 O O . PRO A 1 330 ? 9.840 -14.667 3.909 1.00 97.12 330 PRO A O 1
ATOM 2565 N N . MET A 1 331 ? 10.209 -12.740 2.774 1.00 98.06 331 MET A N 1
ATOM 2566 C CA . MET A 1 331 ? 8.898 -12.114 2.945 1.00 98.06 331 MET A CA 1
ATOM 2567 C C . MET A 1 331 ? 8.507 -11.410 1.636 1.00 98.06 331 MET A C 1
ATOM 2569 O O . MET A 1 331 ? 9.396 -11.045 0.860 1.00 98.06 331 MET A O 1
ATOM 2573 N N . PRO A 1 332 ? 7.203 -11.212 1.367 1.00 98.69 332 PRO A N 1
ATOM 2574 C CA . PRO A 1 332 ? 6.758 -10.316 0.308 1.00 98.69 332 PRO A CA 1
ATOM 2575 C C . PRO A 1 332 ? 7.327 -8.912 0.542 1.00 98.69 332 PRO A C 1
ATOM 2577 O O . PRO A 1 332 ? 7.238 -8.403 1.656 1.00 98.69 332 PRO A O 1
ATOM 2580 N N . VAL A 1 333 ? 7.893 -8.301 -0.500 1.00 98.88 333 VAL A N 1
ATOM 2581 C CA . VAL A 1 333 ? 8.464 -6.944 -0.450 1.00 98.88 333 VAL A CA 1
ATOM 2582 C C . VAL A 1 333 ? 7.608 -6.007 -1.290 1.00 98.88 333 VAL A C 1
ATOM 2584 O O . VAL A 1 333 ? 7.272 -6.338 -2.429 1.00 98.88 333 VAL A O 1
ATOM 2587 N N . ILE A 1 334 ? 7.267 -4.842 -0.746 1.00 98.81 334 ILE A N 1
ATOM 2588 C CA . ILE A 1 334 ? 6.565 -3.758 -1.440 1.00 98.81 334 ILE A CA 1
ATOM 2589 C C . ILE A 1 334 ? 7.319 -2.457 -1.166 1.00 98.81 334 ILE A C 1
ATOM 2591 O O . ILE A 1 334 ? 7.565 -2.107 -0.015 1.00 98.81 334 ILE A O 1
ATOM 2595 N N . ASN A 1 335 ? 7.657 -1.705 -2.214 1.00 98.75 335 ASN A N 1
ATOM 2596 C CA . ASN A 1 335 ? 8.084 -0.322 -2.018 1.00 98.75 335 ASN A CA 1
ATOM 2597 C C . ASN A 1 335 ? 6.842 0.539 -1.765 1.00 98.75 335 ASN A C 1
ATOM 2599 O O . ASN A 1 335 ? 6.036 0.719 -2.684 1.00 98.75 335 ASN A O 1
ATOM 2603 N N . SER A 1 336 ? 6.646 0.953 -0.509 1.00 98.31 336 SER A N 1
ATOM 2604 C CA . SER A 1 336 ? 5.405 1.568 -0.030 1.00 98.31 336 SER A CA 1
ATOM 2605 C C . SER A 1 336 ? 5.412 3.090 -0.065 1.00 98.31 336 SER A C 1
ATOM 2607 O O . SER A 1 336 ? 4.340 3.687 -0.067 1.00 98.31 336 SER A O 1
ATOM 2609 N N . GLU A 1 337 ? 6.592 3.709 -0.072 1.00 98.50 337 GLU A N 1
ATOM 2610 C CA . GLU A 1 337 ? 6.749 5.162 -0.076 1.00 98.50 337 GLU A CA 1
ATOM 2611 C C . GLU A 1 337 ? 8.009 5.558 -0.852 1.00 98.50 337 GLU A C 1
ATOM 2613 O O . GLU A 1 337 ? 9.145 5.426 -0.394 1.00 98.50 337 GLU A O 1
ATOM 2618 N N . VAL A 1 338 ? 7.816 6.045 -2.077 1.00 97.69 338 VAL A N 1
ATOM 2619 C CA . VAL A 1 338 ? 8.920 6.516 -2.911 1.00 97.69 338 VAL A CA 1
ATOM 2620 C C . VAL A 1 338 ? 8.447 7.591 -3.877 1.00 97.69 338 VAL A C 1
ATOM 2622 O O . VAL A 1 338 ? 7.412 7.441 -4.515 1.00 97.69 338 VAL A O 1
ATOM 2625 N N . CYS A 1 339 ? 9.226 8.673 -3.993 1.00 97.81 339 CYS A N 1
ATOM 2626 C CA . CYS A 1 339 ? 9.144 9.677 -5.063 1.00 97.81 339 CYS A CA 1
ATOM 2627 C C . CYS A 1 339 ? 7.715 9.995 -5.522 1.00 97.81 339 CYS A C 1
ATOM 2629 O O . CYS A 1 339 ? 7.414 9.795 -6.692 1.00 97.81 339 CYS A O 1
ATOM 2631 N N . TYR A 1 340 ? 6.835 10.472 -4.634 1.00 98.62 340 TYR A N 1
ATOM 2632 C CA . TYR A 1 340 ? 5.464 10.805 -5.019 1.00 98.62 340 TYR A CA 1
ATOM 2633 C C . TYR A 1 340 ? 5.415 11.706 -6.258 1.00 98.62 340 TYR A C 1
ATOM 2635 O O . TYR A 1 340 ? 6.222 12.624 -6.404 1.00 98.62 340 TYR A O 1
ATOM 2643 N N . GLU A 1 341 ? 4.463 11.459 -7.153 1.00 98.69 341 GLU A N 1
ATOM 2644 C CA . GLU A 1 341 ? 4.355 12.201 -8.405 1.00 98.69 341 GLU A CA 1
ATOM 2645 C C . GLU A 1 341 ? 4.146 13.700 -8.150 1.00 98.69 341 GLU A C 1
ATOM 2647 O O . GLU A 1 341 ? 3.200 14.093 -7.467 1.00 98.69 341 GLU A O 1
ATOM 2652 N N . GLY A 1 342 ? 5.048 14.538 -8.665 1.00 97.75 342 GLY A N 1
ATOM 2653 C CA . GLY A 1 342 ? 5.043 15.988 -8.455 1.00 97.75 342 GLY A CA 1
ATOM 2654 C C . GLY A 1 342 ? 5.738 16.466 -7.173 1.00 97.75 342 GLY A C 1
ATOM 2655 O O . GLY A 1 342 ? 5.856 17.678 -6.971 1.00 97.75 342 GLY A O 1
ATOM 2656 N N . ILE A 1 343 ? 6.225 15.569 -6.303 1.00 96.31 343 ILE A N 1
ATOM 2657 C CA . ILE A 1 343 ? 6.906 15.974 -5.064 1.00 96.31 343 ILE A CA 1
ATOM 2658 C C . ILE A 1 343 ? 8.191 16.738 -5.382 1.00 96.31 343 ILE A C 1
ATOM 2660 O O . ILE A 1 343 ? 8.951 16.372 -6.280 1.00 96.31 343 ILE A O 1
ATOM 2664 N N . MET A 1 344 ? 8.404 17.847 -4.676 1.00 94.88 344 MET A N 1
ATOM 2665 C CA . MET A 1 344 ? 9.481 18.814 -4.909 1.00 94.88 344 MET A CA 1
ATOM 2666 C C . MET A 1 344 ? 9.536 19.347 -6.355 1.00 94.88 344 MET A C 1
ATOM 2668 O O . MET A 1 344 ? 10.587 19.789 -6.817 1.00 94.88 344 MET A O 1
ATOM 2672 N N . GLY A 1 345 ? 8.415 19.301 -7.089 1.00 94.81 345 GLY A N 1
ATOM 2673 C CA . GLY A 1 345 ? 8.339 19.688 -8.502 1.00 94.81 345 GLY A CA 1
ATOM 2674 C C . GLY A 1 345 ? 8.925 18.662 -9.482 1.00 94.81 345 GLY A C 1
ATOM 2675 O O . GLY A 1 345 ? 9.131 18.989 -10.653 1.00 94.81 345 GLY A O 1
ATOM 2676 N N . GLY A 1 346 ? 9.208 17.436 -9.029 1.00 95.00 346 GLY A N 1
ATOM 2677 C CA . GLY A 1 346 ? 9.805 16.365 -9.828 1.00 95.00 346 GLY A CA 1
ATOM 2678 C C . GLY A 1 346 ? 9.036 15.046 -9.754 1.00 95.00 346 GLY A C 1
ATOM 2679 O O . GLY A 1 346 ? 7.835 15.013 -9.497 1.00 95.00 346 GLY A O 1
ATOM 2680 N N . SER A 1 347 ? 9.750 13.941 -9.988 1.00 96.94 347 SER A N 1
ATOM 2681 C CA . SER A 1 347 ? 9.224 12.574 -9.844 1.00 96.94 347 SER A CA 1
ATOM 2682 C C . SER A 1 347 ? 7.969 12.286 -10.675 1.00 96.94 347 SER A C 1
ATOM 2684 O O . SER A 1 347 ? 7.084 11.559 -10.237 1.00 96.94 347 SER A O 1
ATOM 2686 N N . TRP A 1 348 ? 7.862 12.856 -11.872 1.00 97.38 348 TRP A N 1
ATOM 2687 C CA . TRP A 1 348 ? 6.677 12.716 -12.716 1.00 97.38 348 TRP A CA 1
ATOM 2688 C C . TRP A 1 348 ? 6.463 11.267 -13.193 1.00 97.38 348 TRP A C 1
ATOM 2690 O O . TRP A 1 348 ? 7.224 10.351 -12.872 1.00 97.38 348 TRP A O 1
ATOM 2700 N N . HIS A 1 349 ? 5.385 11.034 -13.939 1.00 97.94 349 HIS A N 1
ATOM 2701 C CA . HIS A 1 349 ? 4.981 9.734 -14.480 1.00 97.94 349 HIS A CA 1
ATOM 2702 C C . HIS A 1 349 ? 6.093 8.806 -15.013 1.00 97.94 349 HIS A C 1
ATOM 2704 O O . HIS A 1 349 ? 5.917 7.590 -14.964 1.00 97.94 349 HIS A O 1
ATOM 2710 N N . GLU A 1 350 ? 7.207 9.307 -15.551 1.00 97.44 350 GLU A N 1
ATOM 2711 C CA . GLU A 1 350 ? 8.363 8.497 -15.967 1.00 97.44 350 GLU A CA 1
ATOM 2712 C C . GLU A 1 350 ? 9.121 7.856 -14.798 1.00 97.44 350 GLU A C 1
ATOM 2714 O O . GLU A 1 350 ? 9.494 6.685 -14.883 1.00 97.44 350 GLU A O 1
ATOM 2719 N N . VAL A 1 351 ? 9.277 8.574 -13.684 1.00 98.31 351 VAL A N 1
ATOM 2720 C CA . VAL A 1 351 ? 9.853 8.035 -12.444 1.00 98.31 351 VAL A CA 1
ATOM 2721 C C . VAL A 1 351 ? 8.914 6.983 -11.855 1.00 98.31 351 VAL A C 1
ATOM 2723 O O . VAL A 1 351 ? 9.372 5.911 -11.466 1.00 98.31 351 VAL A O 1
ATOM 2726 N N . GLN A 1 352 ? 7.599 7.221 -11.900 1.00 98.69 352 GLN A N 1
ATOM 2727 C CA . GLN A 1 352 ? 6.590 6.260 -11.432 1.00 98.69 352 GLN A CA 1
ATOM 2728 C C . GLN A 1 352 ? 6.653 4.938 -12.207 1.00 98.69 352 GLN A C 1
ATOM 2730 O O . GLN A 1 352 ? 6.664 3.860 -11.612 1.00 98.69 352 GLN A O 1
ATOM 2735 N N . ARG A 1 353 ? 6.762 5.005 -13.544 1.00 98.50 353 ARG A N 1
ATOM 2736 C CA . ARG A 1 353 ? 6.931 3.807 -14.385 1.00 98.50 353 ARG A CA 1
ATOM 2737 C C . ARG A 1 353 ? 8.229 3.079 -14.060 1.00 98.50 353 ARG A C 1
ATOM 2739 O O . ARG A 1 353 ? 8.199 1.863 -13.889 1.00 98.50 353 ARG A O 1
ATOM 2746 N N . PHE A 1 354 ? 9.344 3.801 -13.924 1.00 98.56 354 PHE A N 1
ATOM 2747 C CA . PHE A 1 354 ? 10.616 3.188 -13.546 1.00 98.56 354 PHE A CA 1
ATOM 2748 C C . PHE A 1 354 ? 10.495 2.411 -12.233 1.00 98.56 354 PHE A C 1
ATOM 2750 O O . PHE A 1 354 ? 10.860 1.239 -12.176 1.00 98.56 354 PHE A O 1
ATOM 2757 N N . LEU A 1 355 ? 9.950 3.034 -11.190 1.00 98.62 355 LEU A N 1
ATOM 2758 C CA . LEU A 1 355 ? 9.824 2.425 -9.868 1.00 98.62 355 LEU A CA 1
ATOM 2759 C C . LEU A 1 355 ? 8.912 1.194 -9.893 1.00 98.62 355 LEU A C 1
ATOM 2761 O O . LEU A 1 355 ? 9.295 0.149 -9.370 1.00 98.62 355 LEU A O 1
ATOM 2765 N N . PHE A 1 356 ? 7.764 1.279 -10.568 1.00 98.81 356 PHE A N 1
ATOM 2766 C CA . PHE A 1 356 ? 6.847 0.151 -10.726 1.00 98.81 356 PHE A CA 1
ATOM 2767 C C . PHE A 1 356 ? 7.514 -1.039 -11.435 1.00 98.81 356 PHE A C 1
ATOM 2769 O O . PHE A 1 356 ? 7.539 -2.152 -10.903 1.00 98.81 356 PHE A O 1
ATOM 2776 N N . TRP A 1 357 ? 8.083 -0.815 -12.624 1.00 98.69 357 TRP A N 1
ATOM 2777 C CA . TRP A 1 357 ? 8.637 -1.895 -13.446 1.00 98.69 357 TRP A CA 1
ATOM 2778 C C . TRP A 1 357 ? 9.912 -2.497 -12.855 1.00 98.69 357 TRP A C 1
ATOM 2780 O O . TRP A 1 357 ? 10.127 -3.707 -12.957 1.00 98.69 357 TRP A O 1
ATOM 2790 N N . THR A 1 358 ? 10.749 -1.691 -12.202 1.00 98.31 358 THR A N 1
ATOM 2791 C CA . THR A 1 358 ? 11.939 -2.209 -11.511 1.00 98.31 358 THR A CA 1
ATOM 2792 C C . THR A 1 358 ? 11.563 -2.997 -10.259 1.00 98.31 358 THR A C 1
ATOM 2794 O O . THR A 1 358 ? 12.088 -4.089 -10.078 1.00 98.31 358 THR A O 1
ATOM 2797 N N . CYS A 1 359 ? 10.589 -2.550 -9.455 1.00 98.38 359 CYS A N 1
ATOM 2798 C CA . CYS A 1 359 ? 10.076 -3.350 -8.336 1.00 98.38 359 CYS A CA 1
ATOM 2799 C C . CYS A 1 359 ? 9.529 -4.704 -8.816 1.00 98.38 359 CYS A C 1
ATOM 2801 O O . CYS A 1 359 ? 9.900 -5.741 -8.269 1.00 98.38 359 CYS A O 1
ATOM 2803 N N . LEU A 1 360 ? 8.704 -4.715 -9.871 1.00 98.50 360 LEU A N 1
ATOM 2804 C CA . LEU A 1 360 ? 8.179 -5.952 -10.458 1.00 98.50 360 LEU A CA 1
ATOM 2805 C C . LEU A 1 360 ? 9.307 -6.892 -10.905 1.00 98.50 360 LEU A C 1
ATOM 2807 O O . LEU A 1 360 ? 9.334 -8.056 -10.517 1.00 98.50 360 LEU A O 1
ATOM 2811 N N . THR A 1 361 ? 10.234 -6.393 -11.727 1.00 98.44 361 THR A N 1
ATOM 2812 C CA . THR A 1 361 ? 11.282 -7.228 -12.340 1.00 98.44 361 THR A CA 1
ATOM 2813 C C . THR A 1 361 ? 12.324 -7.716 -11.338 1.00 98.44 361 THR A C 1
ATOM 2815 O O . THR A 1 361 ? 12.934 -8.761 -11.554 1.00 98.44 361 THR A O 1
ATOM 2818 N N . LEU A 1 362 ? 12.499 -7.010 -10.220 1.00 97.94 362 LEU A N 1
ATOM 2819 C CA . LEU A 1 362 ? 13.324 -7.464 -9.103 1.00 97.94 362 LEU A CA 1
ATOM 2820 C C . LEU A 1 362 ? 12.609 -8.505 -8.226 1.00 97.94 362 LEU A C 1
ATOM 2822 O O . LEU A 1 362 ? 13.287 -9.259 -7.536 1.00 97.94 362 LEU A O 1
ATOM 2826 N N . GLY A 1 363 ? 11.277 -8.614 -8.291 1.00 97.69 363 GLY A N 1
ATOM 2827 C CA . GLY A 1 363 ? 10.499 -9.643 -7.592 1.00 97.69 363 GLY A CA 1
ATOM 2828 C C . GLY A 1 363 ? 9.681 -9.145 -6.398 1.00 97.69 363 GLY A C 1
ATOM 2829 O O . GLY A 1 363 ? 9.344 -9.944 -5.523 1.00 97.69 363 GLY A O 1
ATOM 2830 N N . CYS A 1 364 ? 9.360 -7.850 -6.334 1.00 98.56 364 CYS A N 1
ATOM 2831 C CA . CYS A 1 364 ? 8.413 -7.319 -5.353 1.00 98.56 364 CYS A CA 1
ATOM 2832 C C . CYS A 1 364 ? 7.001 -7.894 -5.567 1.00 98.56 364 CYS A C 1
ATOM 2834 O O . CYS A 1 364 ? 6.569 -8.144 -6.692 1.00 98.56 364 CYS A O 1
ATOM 2836 N N . ALA A 1 365 ? 6.241 -8.025 -4.480 1.00 98.31 365 ALA A N 1
ATOM 2837 C CA . ALA A 1 365 ? 4.854 -8.504 -4.488 1.00 98.31 365 ALA A CA 1
ATOM 2838 C C . ALA A 1 365 ? 3.837 -7.444 -4.957 1.00 98.31 365 ALA A C 1
ATOM 2840 O O . ALA A 1 365 ? 2.628 -7.696 -4.995 1.00 98.31 365 ALA A O 1
ATOM 2841 N N . GLY A 1 366 ? 4.324 -6.242 -5.262 1.00 98.19 366 GLY A N 1
ATOM 2842 C CA . GLY A 1 366 ? 3.516 -5.096 -5.623 1.00 98.19 366 GLY A CA 1
ATOM 2843 C C . GLY A 1 366 ? 4.276 -3.779 -5.531 1.00 98.19 366 GLY A C 1
ATOM 2844 O O . GLY A 1 366 ? 5.504 -3.749 -5.428 1.00 98.19 366 GLY A O 1
ATOM 2845 N N . HIS A 1 367 ? 3.521 -2.687 -5.571 1.00 98.69 367 HIS A N 1
ATOM 2846 C CA . HIS A 1 367 ? 4.012 -1.317 -5.535 1.00 98.69 367 HIS A CA 1
ATOM 2847 C C . HIS A 1 367 ? 2.963 -0.392 -4.907 1.00 98.69 367 HIS A C 1
ATOM 2849 O O . HIS A 1 367 ? 1.761 -0.595 -5.099 1.00 98.69 367 HIS A O 1
ATOM 2855 N N . THR A 1 368 ? 3.402 0.642 -4.197 1.00 98.88 368 THR A N 1
ATOM 2856 C CA . THR A 1 368 ? 2.520 1.721 -3.755 1.00 98.88 368 THR A CA 1
ATOM 2857 C C . THR A 1 368 ? 2.891 3.011 -4.471 1.00 98.88 368 THR A C 1
ATOM 2859 O O . THR A 1 368 ? 4.031 3.463 -4.419 1.00 98.88 368 THR A O 1
ATOM 2862 N N . TYR A 1 369 ? 1.902 3.603 -5.126 1.00 98.88 369 TYR A N 1
ATOM 2863 C CA . TYR A 1 369 ? 1.988 4.928 -5.721 1.00 98.88 369 TYR A CA 1
ATOM 2864 C C . TYR A 1 369 ? 1.646 6.003 -4.681 1.00 98.88 369 TYR A C 1
ATOM 2866 O O . TYR A 1 369 ? 0.963 5.758 -3.683 1.00 98.88 369 TYR A O 1
ATOM 2874 N N . GLY A 1 370 ? 2.089 7.225 -4.944 1.00 98.44 370 GLY A N 1
ATOM 2875 C CA . GLY A 1 370 ? 1.565 8.409 -4.285 1.00 98.44 370 GLY A CA 1
ATOM 2876 C C . GLY A 1 370 ? 1.812 9.643 -5.138 1.00 98.44 370 GLY A C 1
ATOM 2877 O O . GLY A 1 370 ? 2.608 9.620 -6.077 1.00 98.44 370 GLY A O 1
ATOM 2878 N N . ALA A 1 371 ? 1.124 10.731 -4.810 1.00 98.44 371 ALA A N 1
ATOM 2879 C CA . ALA A 1 371 ? 1.256 12.006 -5.503 1.00 98.44 371 ALA A CA 1
ATOM 2880 C C . ALA A 1 371 ? 1.320 13.161 -4.508 1.00 98.44 371 ALA A C 1
ATOM 2882 O O . ALA A 1 371 ? 0.616 13.162 -3.488 1.00 98.44 371 ALA A O 1
ATOM 2883 N N . GLN A 1 372 ? 2.126 14.173 -4.832 1.00 97.50 372 GLN A N 1
ATOM 2884 C CA . GLN A 1 372 ? 2.112 15.436 -4.110 1.00 97.50 372 GLN A CA 1
ATOM 2885 C C . GLN A 1 372 ? 0.720 16.058 -4.213 1.00 97.50 372 GLN A C 1
ATOM 2887 O O . GLN A 1 372 ? 0.157 16.187 -5.296 1.00 97.50 372 GLN A O 1
ATOM 2892 N N . GLY A 1 373 ? 0.151 16.401 -3.061 1.00 96.44 373 GLY A N 1
ATOM 2893 C CA . GLY A 1 373 ? -1.234 16.847 -2.935 1.00 96.44 373 GLY A CA 1
ATOM 2894 C C . GLY A 1 373 ? -2.208 15.744 -2.510 1.00 96.44 373 GLY A C 1
ATOM 2895 O O . GLY A 1 373 ? -3.137 16.052 -1.773 1.00 96.44 373 GLY A O 1
ATOM 2896 N N . ILE A 1 374 ? -1.987 14.470 -2.862 1.00 98.31 374 ILE A N 1
ATOM 2897 C CA . ILE A 1 374 ? -2.862 13.360 -2.425 1.00 98.31 374 ILE A CA 1
ATOM 2898 C C . ILE A 1 374 ? -2.463 12.843 -1.049 1.00 98.31 374 ILE A C 1
ATOM 2900 O O . ILE A 1 374 ? -3.332 12.701 -0.197 1.00 98.31 374 ILE A O 1
ATOM 2904 N N . TRP A 1 375 ? -1.171 12.618 -0.789 1.00 97.69 375 TRP A N 1
ATOM 2905 C CA . TRP A 1 375 ? -0.732 12.038 0.490 1.00 97.69 375 TRP A CA 1
ATOM 2906 C C . TRP A 1 375 ? -1.249 12.840 1.703 1.00 97.69 375 TRP A C 1
ATOM 2908 O O . TRP A 1 375 ? -1.748 12.263 2.669 1.00 97.69 375 TRP A O 1
ATOM 2918 N N . ALA A 1 376 ? -1.232 14.174 1.602 1.00 96.62 376 ALA A N 1
ATOM 2919 C CA . ALA A 1 376 ? -1.727 15.108 2.616 1.00 96.62 376 ALA A CA 1
ATOM 2920 C C . ALA A 1 376 ? -3.181 15.565 2.399 1.00 96.62 376 ALA A C 1
ATOM 2922 O O . ALA A 1 376 ? -3.676 16.429 3.128 1.00 96.62 376 ALA A O 1
ATOM 2923 N N . MET A 1 377 ? -3.854 15.066 1.358 1.00 97.44 377 MET A N 1
ATOM 2924 C CA . MET A 1 377 ? -5.168 15.548 0.916 1.00 97.44 377 MET A CA 1
ATOM 2925 C C . MET A 1 377 ? -5.215 17.080 0.806 1.00 97.44 377 MET A C 1
ATOM 2927 O O . MET A 1 377 ? -6.125 17.738 1.297 1.00 97.44 377 MET A O 1
ATOM 2931 N N . ASN A 1 378 ? -4.196 17.696 0.204 1.00 96.06 378 ASN A N 1
ATOM 2932 C CA . ASN A 1 378 ? -4.178 19.136 -0.027 1.00 96.06 378 ASN A CA 1
ATOM 2933 C C . ASN A 1 378 ? -5.384 19.538 -0.883 1.00 96.06 378 ASN A C 1
ATOM 2935 O O . ASN A 1 378 ? -5.553 19.007 -1.976 1.00 96.06 378 ASN A O 1
ATOM 2939 N N . SER A 1 379 ? -6.221 20.460 -0.411 1.00 94.88 379 SER A N 1
ATOM 2940 C CA . SER A 1 379 ? -7.437 20.882 -1.115 1.00 94.88 379 SER A CA 1
ATOM 2941 C C . SER A 1 379 ? -7.519 22.406 -1.209 1.00 94.88 379 SER A C 1
ATOM 2943 O O . SER A 1 379 ? -6.751 23.138 -0.575 1.00 94.88 379 SER A O 1
ATOM 2945 N N . ARG A 1 380 ? -8.418 22.913 -2.059 1.00 92.88 380 ARG A N 1
ATOM 2946 C CA . ARG A 1 380 ? -8.624 24.364 -2.220 1.00 92.88 380 ARG A CA 1
ATOM 2947 C C . ARG A 1 380 ? -9.275 24.969 -0.985 1.00 92.88 380 ARG A C 1
ATOM 2949 O O . ARG A 1 380 ? -9.000 26.117 -0.648 1.00 92.88 380 ARG A O 1
ATOM 2956 N N . GLU A 1 381 ? -10.129 24.183 -0.350 1.00 92.00 381 GLU A N 1
ATOM 2957 C CA . GLU A 1 381 ? -10.900 24.510 0.837 1.00 92.00 381 GLU A CA 1
ATOM 2958 C C . GLU A 1 381 ? -10.021 24.457 2.090 1.00 92.00 381 GLU A C 1
ATOM 2960 O O . GLU A 1 381 ? -10.153 25.300 2.974 1.00 92.00 381 GLU A O 1
ATOM 2965 N N . GLU A 1 382 ? -9.089 23.504 2.138 1.00 91.81 382 GLU A N 1
ATOM 2966 C CA . GLU A 1 382 ? -8.206 23.277 3.273 1.00 91.81 382 GLU A CA 1
ATOM 2967 C C . GLU A 1 382 ? -6.780 22.986 2.779 1.00 91.81 382 GLU A C 1
ATOM 2969 O O . GLU A 1 382 ? -6.410 21.856 2.453 1.00 91.81 382 GLU A O 1
ATOM 2974 N N . ARG A 1 383 ? -5.939 24.023 2.704 1.00 92.62 383 ARG A N 1
ATOM 2975 C CA . ARG A 1 383 ? -4.533 23.859 2.300 1.00 92.62 383 ARG A CA 1
ATOM 2976 C C . ARG A 1 383 ? -3.722 23.137 3.366 1.00 92.62 383 ARG A C 1
ATOM 2978 O O . ARG A 1 383 ? -3.982 23.306 4.553 1.00 92.62 383 ARG A O 1
ATOM 2985 N N . PHE A 1 384 ? -2.756 22.338 2.930 1.00 93.69 384 PHE A N 1
ATOM 2986 C CA . PHE A 1 384 ? -1.867 21.611 3.822 1.00 93.69 384 PHE A CA 1
ATOM 2987 C C . PHE A 1 384 ? -0.713 22.505 4.266 1.00 93.69 384 PHE A C 1
ATOM 2989 O O . PHE A 1 384 ? -0.083 23.172 3.443 1.00 93.69 384 PHE A O 1
ATOM 2996 N N . TYR A 1 385 ? -0.416 22.483 5.559 1.00 91.31 385 TYR A N 1
ATOM 2997 C CA . TYR A 1 385 ? 0.818 23.017 6.119 1.00 91.31 385 TYR A CA 1
ATOM 2998 C C . TYR A 1 385 ? 1.284 22.129 7.276 1.00 91.31 385 TYR A C 1
ATOM 3000 O O . TYR A 1 385 ? 0.583 21.974 8.279 1.00 91.31 385 TYR A O 1
ATOM 3008 N N . GLY A 1 386 ? 2.466 21.544 7.121 1.00 90.81 386 GLY A N 1
ATOM 3009 C CA . GLY A 1 386 ? 3.086 20.669 8.106 1.00 90.81 386 GLY A CA 1
ATOM 3010 C C . GLY A 1 386 ? 4.245 21.324 8.849 1.00 90.81 386 GLY A C 1
ATOM 3011 O O . GLY A 1 386 ? 4.450 22.539 8.815 1.00 90.81 386 GLY A O 1
ATOM 3012 N N . THR A 1 387 ? 4.996 20.484 9.552 1.00 91.75 387 THR A N 1
ATOM 3013 C CA . THR A 1 387 ? 6.222 20.844 10.269 1.00 91.75 387 THR A CA 1
ATOM 3014 C C . THR A 1 387 ? 7.377 20.989 9.299 1.00 91.75 387 THR A C 1
ATOM 3016 O O . THR A 1 387 ? 8.198 21.901 9.418 1.00 91.75 387 THR A O 1
ATOM 3019 N N . THR A 1 388 ? 7.439 20.087 8.325 1.00 85.81 388 THR A N 1
ATOM 3020 C CA . THR A 1 388 ? 8.299 20.266 7.172 1.00 85.81 388 THR A CA 1
ATOM 3021 C C . THR A 1 388 ? 7.743 21.390 6.287 1.00 85.81 388 THR A C 1
ATOM 3023 O O . THR A 1 388 ? 6.530 21.621 6.238 1.00 85.81 388 THR A O 1
ATOM 3026 N N . PRO A 1 389 ? 8.617 22.155 5.606 1.00 76.12 389 PRO A N 1
ATOM 3027 C CA . PRO A 1 389 ? 8.181 23.114 4.598 1.00 76.12 389 PRO A CA 1
ATOM 3028 C C . PRO A 1 389 ? 7.330 22.453 3.505 1.00 76.12 389 PRO A C 1
ATOM 3030 O O . PRO A 1 389 ? 7.341 21.238 3.335 1.00 76.12 389 PRO A O 1
ATOM 3033 N N . ASN A 1 390 ? 6.628 23.268 2.715 1.00 82.25 390 ASN A N 1
ATOM 3034 C CA . ASN A 1 390 ? 5.804 22.768 1.617 1.00 82.25 390 ASN A CA 1
ATOM 3035 C C . ASN A 1 390 ? 6.621 21.892 0.641 1.00 82.25 390 ASN A C 1
ATOM 3037 O O . ASN A 1 390 ? 7.547 22.383 -0.006 1.00 82.25 390 ASN A O 1
ATOM 3041 N N . TRP A 1 391 ? 6.233 20.620 0.505 1.00 89.44 391 TRP A N 1
ATOM 3042 C CA . TRP A 1 391 ? 6.840 19.657 -0.421 1.00 89.44 391 TRP A CA 1
ATOM 3043 C C . TRP A 1 391 ? 6.493 19.909 -1.890 1.00 89.44 391 TRP A C 1
ATOM 3045 O O . TRP A 1 391 ? 7.109 19.310 -2.765 1.00 89.44 391 TRP A O 1
ATOM 3055 N N . GLY A 1 392 ? 5.527 20.774 -2.193 1.00 90.88 392 GLY A N 1
ATOM 3056 C CA . GLY A 1 392 ? 5.170 21.145 -3.559 1.00 90.88 392 GLY A CA 1
ATOM 3057 C C . GLY A 1 392 ? 3.701 21.517 -3.707 1.00 90.88 392 GLY A C 1
ATOM 3058 O O . GLY A 1 392 ? 2.874 21.260 -2.832 1.00 90.88 392 GLY A O 1
ATOM 3059 N N . ASP A 1 393 ? 3.367 22.118 -4.839 1.00 91.25 393 ASP A N 1
ATOM 3060 C CA . ASP A 1 393 ? 1.990 22.493 -5.148 1.00 91.25 393 ASP A CA 1
ATOM 3061 C C . ASP A 1 393 ? 1.167 21.296 -5.644 1.00 91.25 393 ASP A C 1
ATOM 3063 O O . ASP A 1 393 ? 1.701 20.258 -6.030 1.00 91.25 393 ASP A O 1
ATOM 3067 N N . GLY A 1 394 ? -0.154 21.464 -5.657 1.00 94.75 394 GLY A N 1
ATOM 3068 C CA . GLY A 1 394 ? -1.093 20.468 -6.165 1.00 94.75 394 GLY A CA 1
ATOM 3069 C C . GLY A 1 394 ? -2.224 20.212 -5.185 1.00 94.75 394 GLY A C 1
ATOM 3070 O O . GLY A 1 394 ? -1.999 20.041 -3.988 1.00 94.75 394 GLY A O 1
ATOM 3071 N N . PHE A 1 395 ? -3.449 20.196 -5.696 1.00 97.38 395 PHE A N 1
ATOM 3072 C CA . PHE A 1 395 ? -4.633 19.842 -4.927 1.00 97.38 395 PHE A CA 1
ATOM 3073 C C . PHE A 1 395 ? -5.104 18.456 -5.340 1.00 97.38 395 PHE A C 1
ATOM 3075 O O . PHE A 1 395 ? -5.103 18.163 -6.538 1.00 97.38 395 PHE A O 1
ATOM 3082 N N . TRP A 1 396 ? -5.522 17.621 -4.387 1.00 97.62 396 TRP A N 1
ATOM 3083 C CA . TRP A 1 396 ? -5.902 16.231 -4.645 1.00 97.62 396 TRP A CA 1
ATOM 3084 C C . TRP A 1 396 ? -6.957 16.124 -5.753 1.00 97.62 396 TRP A C 1
ATOM 3086 O O . TRP A 1 396 ? -6.875 15.208 -6.566 1.00 97.62 396 TRP A O 1
ATOM 3096 N N . GLN A 1 397 ? -7.868 17.104 -5.854 1.00 97.19 397 GLN A N 1
ATOM 3097 C CA . GLN A 1 397 ? -8.901 17.158 -6.893 1.00 97.19 397 GLN A CA 1
ATOM 3098 C C . GLN A 1 397 ? -8.336 17.230 -8.318 1.00 97.19 397 GLN A C 1
ATOM 3100 O O . GLN A 1 397 ? -8.957 16.728 -9.248 1.00 97.19 397 GLN A O 1
ATOM 3105 N N . ASP A 1 398 ? -7.170 17.853 -8.499 1.00 97.81 398 ASP A N 1
ATOM 3106 C CA . ASP A 1 398 ? -6.512 17.941 -9.804 1.00 97.81 398 ASP A CA 1
ATOM 3107 C C . ASP A 1 398 ? -5.520 16.790 -9.972 1.00 97.81 398 ASP A C 1
ATOM 3109 O O . ASP A 1 398 ? -5.500 16.099 -10.993 1.00 97.81 398 ASP A O 1
ATOM 3113 N N . VAL A 1 399 ? -4.689 16.564 -8.948 1.00 97.94 399 VAL A N 1
ATOM 3114 C CA . VAL A 1 399 ? -3.562 15.634 -9.053 1.00 97.94 399 VAL A CA 1
ATOM 3115 C C . VAL A 1 399 ? -3.992 14.171 -9.018 1.00 97.94 399 VAL A C 1
ATOM 3117 O O . VAL A 1 399 ? -3.233 13.301 -9.442 1.00 97.94 399 VAL A O 1
ATOM 3120 N N . MET A 1 400 ? -5.233 13.873 -8.611 1.00 98.12 400 MET A N 1
ATOM 3121 C CA . MET A 1 400 ? -5.806 12.541 -8.801 1.00 98.12 400 MET A CA 1
ATOM 3122 C C . MET A 1 400 ? -5.781 12.109 -10.267 1.00 98.12 400 MET A C 1
ATOM 3124 O O . MET A 1 400 ? -5.691 10.911 -10.519 1.00 98.12 400 MET A O 1
ATOM 3128 N N . HIS A 1 401 ? -5.773 13.047 -11.220 1.00 98.12 401 HIS A N 1
ATOM 3129 C CA . HIS A 1 401 ? -5.709 12.785 -12.657 1.00 98.12 401 HIS A CA 1
ATOM 3130 C C . HIS A 1 401 ? -4.287 12.765 -13.242 1.00 98.12 401 HIS A C 1
ATOM 3132 O O . HIS A 1 401 ? -4.147 12.657 -14.461 1.00 98.12 401 HIS A O 1
ATOM 3138 N N . LEU A 1 402 ? -3.233 12.835 -12.418 1.00 98.56 402 LEU A N 1
ATOM 3139 C CA . LEU A 1 402 ? -1.863 12.732 -12.920 1.00 98.56 402 LEU A CA 1
ATOM 3140 C C . LEU A 1 402 ? -1.615 11.386 -13.633 1.00 98.56 402 LEU A C 1
ATOM 3142 O O . LEU A 1 402 ? -2.118 10.340 -13.192 1.00 98.56 402 LEU A O 1
ATOM 3146 N N . PRO A 1 403 ? -0.838 11.394 -14.734 1.00 98.50 403 PRO A N 1
ATOM 3147 C CA . PRO A 1 403 ? -0.690 10.233 -15.603 1.00 98.50 403 PRO A CA 1
ATOM 3148 C C . PRO A 1 403 ? 0.043 9.059 -14.948 1.00 98.50 403 PRO A C 1
ATOM 3150 O O . PRO A 1 403 ? -0.227 7.915 -15.314 1.00 98.50 403 PRO A O 1
ATOM 3153 N N . GLY A 1 404 ? 0.925 9.285 -13.966 1.00 98.62 404 GLY A N 1
ATOM 3154 C CA . GLY A 1 404 ? 1.629 8.199 -13.281 1.00 98.62 404 GLY A CA 1
ATOM 3155 C C . GLY A 1 404 ? 0.676 7.192 -12.638 1.00 98.62 404 GLY A C 1
ATOM 3156 O O . GLY A 1 404 ? 0.876 5.991 -12.817 1.00 98.62 404 GLY A O 1
ATOM 3157 N N . SER A 1 405 ? -0.413 7.662 -12.015 1.00 98.56 405 SER A N 1
ATOM 3158 C CA . SER A 1 405 ? -1.453 6.793 -11.437 1.00 98.56 405 SER A CA 1
ATOM 3159 C C . SER A 1 405 ? -2.093 5.856 -12.473 1.00 98.56 405 SER A C 1
ATOM 3161 O O . SER A 1 405 ? -2.320 4.679 -12.198 1.00 98.56 405 SER A O 1
ATOM 3163 N N . MET A 1 406 ? -2.344 6.352 -13.689 1.00 98.62 406 MET A N 1
ATOM 3164 C CA . MET A 1 406 ? -2.878 5.545 -14.788 1.00 98.62 406 MET A CA 1
ATOM 3165 C C . MET A 1 406 ? -1.834 4.545 -15.297 1.00 98.62 406 MET A C 1
ATOM 3167 O O . MET A 1 406 ? -2.159 3.382 -15.517 1.00 98.62 406 MET A O 1
ATOM 3171 N N . HIS A 1 407 ? -0.575 4.963 -15.449 1.00 98.75 407 HIS A N 1
ATOM 3172 C CA . HIS A 1 407 ? 0.486 4.104 -15.980 1.00 98.75 407 HIS A CA 1
ATOM 3173 C C . HIS A 1 407 ? 0.824 2.918 -15.065 1.00 98.75 407 HIS A C 1
ATOM 3175 O O . HIS A 1 407 ? 1.001 1.805 -15.557 1.00 98.75 407 HIS A O 1
ATOM 3181 N N . VAL A 1 408 ? 0.885 3.111 -13.742 1.00 98.81 408 VAL A N 1
ATOM 3182 C CA . VAL A 1 408 ? 1.104 1.986 -12.807 1.00 98.81 408 VAL A CA 1
ATOM 3183 C C . VAL A 1 408 ? -0.112 1.053 -12.754 1.00 98.81 408 VAL A C 1
ATOM 3185 O O . VAL A 1 408 ? 0.039 -0.166 -12.668 1.00 98.81 408 VAL A O 1
ATOM 3188 N N . GLY A 1 409 ? -1.317 1.615 -12.909 1.00 98.69 409 GLY A N 1
ATOM 3189 C CA . GLY A 1 409 ? -2.562 0.873 -13.093 1.00 98.69 409 GLY A CA 1
ATOM 3190 C C . GLY A 1 409 ? -2.546 -0.026 -14.330 1.00 98.69 409 GLY A C 1
ATOM 3191 O O . GLY A 1 409 ? -2.796 -1.230 -14.241 1.00 98.69 409 GLY A O 1
ATOM 3192 N N . MET A 1 410 ? -2.159 0.536 -15.476 1.00 98.69 410 MET A N 1
ATOM 3193 C CA . MET A 1 410 ? -1.926 -0.192 -16.725 1.00 98.69 410 MET A CA 1
ATOM 3194 C C . MET A 1 410 ? -0.860 -1.282 -16.556 1.00 98.69 410 MET A C 1
ATOM 3196 O O . MET A 1 410 ? -1.062 -2.416 -16.988 1.00 98.69 410 MET A O 1
ATOM 3200 N N . GLY A 1 411 ? 0.242 -0.980 -15.865 1.00 98.62 411 GLY A N 1
ATOM 3201 C CA . GLY A 1 411 ? 1.270 -1.960 -15.520 1.00 98.62 411 GLY A CA 1
ATOM 3202 C C . GLY A 1 411 ? 0.691 -3.178 -14.793 1.00 98.62 411 GLY A C 1
ATOM 3203 O O . GLY A 1 411 ? 0.925 -4.312 -15.211 1.00 98.62 411 GLY A O 1
ATOM 3204 N N . ARG A 1 412 ? -0.144 -2.970 -13.765 1.00 98.50 412 ARG A N 1
ATOM 3205 C CA . ARG A 1 412 ? -0.849 -4.070 -13.082 1.00 98.50 412 ARG A CA 1
ATOM 3206 C C . ARG A 1 412 ? -1.794 -4.821 -14.021 1.00 98.50 412 ARG A C 1
ATOM 3208 O O . ARG A 1 412 ? -1.785 -6.049 -14.006 1.00 98.50 412 ARG A O 1
ATOM 3215 N N . GLN A 1 413 ? -2.584 -4.123 -14.843 1.00 98.19 413 GLN A N 1
ATOM 3216 C CA . GLN A 1 413 ? -3.475 -4.768 -15.820 1.00 98.19 413 GLN A CA 1
ATOM 3217 C C . GLN A 1 413 ? -2.706 -5.706 -16.761 1.00 98.19 413 GLN A C 1
ATOM 3219 O O . GLN A 1 413 ? -3.165 -6.815 -17.029 1.00 98.19 413 GLN A O 1
ATOM 3224 N N . PHE A 1 414 ? -1.519 -5.298 -17.215 1.00 98.25 414 PHE A N 1
ATOM 3225 C CA . PHE A 1 414 ? -0.650 -6.151 -18.020 1.00 98.25 414 PHE A CA 1
ATOM 3226 C C . PHE A 1 414 ? -0.134 -7.362 -17.234 1.00 98.25 414 PHE A C 1
ATOM 3228 O O . PHE A 1 414 ? -0.259 -8.493 -17.698 1.00 98.25 414 PHE A O 1
ATOM 3235 N N . VAL A 1 415 ? 0.421 -7.143 -16.037 1.00 96.88 415 VAL A N 1
ATOM 3236 C CA . VAL A 1 415 ? 1.023 -8.205 -15.211 1.00 96.88 415 VAL A CA 1
ATOM 3237 C C . VAL A 1 415 ? 0.011 -9.301 -14.867 1.00 96.88 415 VAL A C 1
ATOM 3239 O O . VAL A 1 415 ? 0.354 -10.481 -14.886 1.00 96.88 415 VAL A O 1
ATOM 3242 N N . LEU A 1 416 ? -1.249 -8.930 -14.622 1.00 97.00 416 LEU A N 1
ATOM 3243 C CA . LEU A 1 416 ? -2.326 -9.867 -14.294 1.00 97.00 416 LEU A CA 1
ATOM 3244 C C . LEU A 1 416 ? -2.763 -10.779 -15.452 1.00 97.00 416 LEU A C 1
ATOM 3246 O O . LEU A 1 416 ? -3.532 -11.709 -15.219 1.00 97.00 416 LEU A O 1
ATOM 3250 N N . ARG A 1 417 ? -2.267 -10.568 -16.677 1.00 96.00 417 ARG A N 1
ATOM 3251 C CA . ARG A 1 417 ? -2.450 -11.522 -17.787 1.00 96.00 417 ARG A CA 1
ATOM 3252 C C . ARG A 1 417 ? -1.652 -12.812 -17.608 1.00 96.00 417 ARG A C 1
ATOM 3254 O O . ARG A 1 417 ? -1.932 -13.793 -18.289 1.00 96.00 417 ARG A O 1
ATOM 3261 N N . TYR A 1 418 ? -0.650 -12.796 -16.733 1.00 96.44 418 TYR A N 1
ATOM 3262 C CA . TYR A 1 418 ? 0.269 -13.903 -16.505 1.00 96.44 418 TYR A CA 1
ATOM 3263 C C . TYR A 1 418 ? 0.186 -14.372 -15.050 1.00 96.44 418 TYR A C 1
ATOM 3265 O O . TYR A 1 418 ? -0.246 -13.612 -14.176 1.00 96.44 418 TYR A O 1
ATOM 3273 N N . PRO A 1 419 ? 0.646 -15.598 -14.741 1.00 96.12 419 PRO A N 1
ATOM 3274 C CA . PRO A 1 419 ? 0.758 -16.063 -13.366 1.00 96.12 419 PRO A CA 1
ATOM 3275 C C . PRO A 1 419 ? 1.940 -15.380 -12.659 1.00 96.12 419 PRO A C 1
ATOM 3277 O O . PRO A 1 419 ? 2.968 -15.995 -12.379 1.00 96.12 419 PRO A O 1
ATOM 3280 N N . TRP A 1 420 ? 1.797 -14.079 -12.397 1.00 96.94 420 TRP A N 1
ATOM 3281 C CA . TRP A 1 420 ? 2.852 -13.164 -11.956 1.00 96.94 420 TRP A CA 1
ATOM 3282 C C . TRP A 1 420 ? 3.545 -13.600 -10.661 1.00 96.94 420 TRP A C 1
ATOM 3284 O O . TRP A 1 420 ? 4.726 -13.340 -10.472 1.00 96.94 420 TRP A O 1
ATOM 3294 N N . TRP A 1 421 ? 2.840 -14.324 -9.791 1.00 96.50 421 TRP A N 1
ATOM 3295 C CA . TRP A 1 421 ? 3.376 -14.871 -8.541 1.00 96.50 421 TRP A CA 1
ATOM 3296 C C . TRP A 1 421 ? 4.421 -15.977 -8.763 1.00 96.50 421 TRP A C 1
ATOM 3298 O O . TRP A 1 421 ? 5.056 -16.425 -7.809 1.00 96.50 421 TRP A O 1
ATOM 3308 N N . LYS A 1 422 ? 4.583 -16.440 -10.010 1.00 96.38 422 LYS A N 1
ATOM 3309 C CA . LYS A 1 422 ? 5.638 -17.361 -10.450 1.00 96.38 422 LYS A CA 1
ATOM 3310 C C . LYS A 1 422 ? 6.809 -16.643 -11.127 1.00 96.38 422 LYS A C 1
ATOM 3312 O O . LYS A 1 422 ? 7.774 -17.317 -11.475 1.00 96.38 422 LYS A O 1
ATOM 3317 N N . LEU A 1 423 ? 6.726 -15.327 -11.352 1.00 96.88 423 LEU A N 1
ATOM 3318 C CA . LEU A 1 423 ? 7.824 -14.566 -11.943 1.00 96.88 423 LEU A CA 1
ATOM 3319 C C . LEU A 1 423 ? 9.017 -14.569 -10.991 1.00 96.88 423 LEU A C 1
ATOM 3321 O O . LEU A 1 423 ? 8.890 -14.267 -9.805 1.00 96.88 423 LEU A O 1
ATOM 3325 N N . THR A 1 424 ? 10.187 -14.871 -11.537 1.00 95.06 424 THR A N 1
ATOM 3326 C CA . THR A 1 424 ? 11.463 -14.743 -10.835 1.00 95.06 424 THR A CA 1
ATOM 3327 C C . THR A 1 424 ? 12.393 -13.833 -11.627 1.00 95.06 424 THR A C 1
ATOM 3329 O O . THR A 1 424 ? 12.328 -13.853 -12.863 1.00 95.06 424 THR A O 1
ATOM 3332 N N . PRO A 1 425 ? 13.271 -13.057 -10.965 1.00 95.44 425 PRO A N 1
ATOM 3333 C CA . PRO A 1 425 ? 14.356 -12.361 -11.647 1.00 95.44 425 PRO A CA 1
ATOM 3334 C C . PRO A 1 425 ? 15.143 -13.328 -12.530 1.00 95.44 425 PRO A C 1
ATOM 3336 O O . PRO A 1 425 ? 15.384 -14.473 -12.141 1.00 95.44 425 PRO A O 1
ATOM 3339 N N . ARG A 1 426 ? 15.501 -12.882 -13.732 1.00 94.44 426 ARG A N 1
ATOM 3340 C CA . ARG A 1 426 ? 16.230 -13.693 -14.707 1.00 94.44 426 ARG A CA 1
ATOM 3341 C C . ARG A 1 426 ? 17.705 -13.345 -14.686 1.00 94.44 426 ARG A C 1
ATOM 3343 O O . ARG A 1 426 ? 18.080 -12.174 -14.633 1.00 94.44 426 ARG A O 1
ATOM 3350 N N . GLU A 1 427 ? 18.527 -14.378 -14.794 1.00 88.00 427 GLU A N 1
ATOM 3351 C CA . GLU A 1 427 ? 19.928 -14.216 -15.150 1.00 88.00 427 GLU A CA 1
ATOM 3352 C C . GLU A 1 427 ? 20.014 -13.986 -16.657 1.00 88.00 427 GLU A C 1
ATOM 3354 O O . GLU A 1 427 ? 19.673 -14.853 -17.462 1.00 88.00 427 GLU A O 1
ATOM 3359 N N . GLU A 1 428 ? 20.444 -12.790 -17.035 1.00 92.56 428 GLU A N 1
ATOM 3360 C CA . GLU A 1 428 ? 20.742 -12.455 -18.422 1.00 92.56 428 GLU A CA 1
ATOM 3361 C C . GLU A 1 428 ? 22.246 -12.636 -18.693 1.00 92.56 428 GLU A C 1
ATOM 3363 O O . GLU A 1 428 ? 23.044 -12.688 -17.746 1.00 92.56 428 GLU A O 1
ATOM 3368 N N . PRO A 1 429 ? 22.677 -12.743 -19.969 1.00 87.06 429 PRO A N 1
ATOM 3369 C CA . PRO A 1 429 ? 24.095 -12.717 -20.313 1.00 87.06 429 PRO A CA 1
ATOM 3370 C C . PRO A 1 429 ? 24.785 -11.504 -19.680 1.00 87.06 429 PRO A C 1
ATOM 3372 O O . PRO A 1 429 ? 24.124 -10.506 -19.396 1.00 87.06 429 PRO A O 1
ATOM 3375 N N . ALA A 1 430 ? 26.107 -11.597 -19.476 1.00 78.44 430 ALA A N 1
ATOM 3376 C CA . ALA A 1 430 ? 26.893 -10.576 -18.783 1.00 78.44 430 ALA A CA 1
ATOM 3377 C C . ALA A 1 430 ? 26.433 -9.161 -19.156 1.00 78.44 430 ALA A C 1
ATOM 3379 O O . ALA A 1 430 ? 26.536 -8.752 -20.317 1.00 78.44 430 ALA A O 1
ATOM 3380 N N . LEU A 1 431 ? 25.883 -8.463 -18.158 1.00 79.81 431 LEU A N 1
ATOM 3381 C CA . LEU A 1 431 ? 25.371 -7.118 -18.346 1.00 79.81 431 LEU A CA 1
ATOM 3382 C C . LEU A 1 431 ? 26.490 -6.226 -18.886 1.00 79.81 431 LEU A C 1
ATOM 3384 O O . LEU A 1 431 ? 27.661 -6.442 -18.550 1.00 79.81 431 LEU A O 1
ATOM 3388 N N . PRO A 1 432 ? 26.150 -5.198 -19.680 1.00 75.62 432 PRO A N 1
ATOM 3389 C CA . PRO A 1 432 ? 27.104 -4.144 -19.985 1.00 75.62 432 PRO A CA 1
ATOM 3390 C C . PRO A 1 432 ? 27.791 -3.645 -18.707 1.00 75.62 432 PRO A C 1
ATOM 3392 O O . PRO A 1 432 ? 27.200 -3.660 -17.625 1.00 75.62 432 PRO A O 1
ATOM 3395 N N . GLU A 1 433 ? 29.044 -3.216 -18.821 1.00 78.31 433 GLU A N 1
ATOM 3396 C CA . GLU A 1 433 ? 29.831 -2.792 -17.662 1.00 78.31 433 GLU A CA 1
ATOM 3397 C C . GLU A 1 433 ? 29.107 -1.691 -16.860 1.00 78.31 433 GLU A C 1
ATOM 3399 O O . GLU A 1 433 ? 28.557 -0.745 -17.428 1.00 78.31 433 GLU A O 1
ATOM 3404 N N . GLY A 1 434 ? 29.088 -1.835 -15.530 1.00 83.38 434 GLY A N 1
ATOM 3405 C CA . GLY A 1 434 ? 28.531 -0.844 -14.606 1.00 83.38 434 GLY A CA 1
ATOM 3406 C C . GLY A 1 434 ? 27.013 -0.884 -14.384 1.00 83.38 434 GLY A C 1
ATOM 3407 O O . GLY A 1 434 ? 26.502 0.011 -13.720 1.00 83.38 434 GLY A O 1
ATOM 3408 N N . ARG A 1 435 ? 26.269 -1.873 -14.905 1.00 89.94 435 ARG A N 1
ATOM 3409 C CA . ARG A 1 435 ? 24.813 -2.008 -14.661 1.00 89.94 435 ARG A CA 1
ATOM 3410 C C . ARG A 1 435 ? 24.500 -2.609 -13.288 1.00 89.94 435 ARG A C 1
ATOM 3412 O O . ARG A 1 435 ? 25.100 -3.610 -12.908 1.00 89.94 435 ARG A O 1
ATOM 3419 N N . LEU A 1 436 ? 23.488 -2.066 -12.608 1.00 90.00 436 LEU A N 1
ATOM 3420 C CA . LEU A 1 436 ? 22.994 -2.579 -11.319 1.00 90.00 436 LEU A CA 1
ATOM 3421 C C . LEU A 1 436 ? 22.116 -3.832 -11.453 1.00 90.00 436 LEU A C 1
ATOM 3423 O O . LEU A 1 436 ? 22.131 -4.709 -10.594 1.00 90.00 436 LEU A O 1
ATOM 3427 N N . SER A 1 437 ? 21.308 -3.913 -12.508 1.00 92.62 437 SER A N 1
ATOM 3428 C CA . SER A 1 437 ? 20.365 -5.014 -12.733 1.00 92.62 437 SER A CA 1
ATOM 3429 C C . SER A 1 437 ? 19.979 -5.080 -14.203 1.00 92.62 437 SER A C 1
ATOM 3431 O O . SER A 1 437 ? 20.016 -4.062 -14.884 1.00 92.62 437 SER A O 1
ATOM 3433 N N . ALA A 1 438 ? 19.568 -6.256 -14.680 1.00 93.94 438 ALA A N 1
ATOM 3434 C CA . ALA A 1 438 ? 19.008 -6.444 -16.017 1.00 93.94 438 ALA A CA 1
ATOM 3435 C C . ALA A 1 438 ? 17.604 -5.831 -16.171 1.00 93.94 438 ALA A C 1
ATOM 3437 O O . ALA A 1 438 ? 17.179 -5.545 -17.288 1.00 93.94 438 ALA A O 1
ATOM 3438 N N . PHE A 1 439 ? 16.876 -5.682 -15.055 1.00 96.81 439 PHE A N 1
ATOM 3439 C CA . PHE A 1 439 ? 15.424 -5.458 -15.028 1.00 96.81 439 PHE A CA 1
ATOM 3440 C C . PHE A 1 439 ? 14.661 -6.470 -15.894 1.00 96.81 439 PHE A C 1
ATOM 3442 O O . PHE A 1 439 ? 13.789 -6.117 -16.688 1.00 96.81 439 PHE A O 1
ATOM 3449 N N . SER A 1 440 ? 15.021 -7.745 -15.726 1.00 97.38 440 SER A N 1
ATOM 3450 C CA . SER A 1 440 ? 14.445 -8.893 -16.423 1.00 97.38 440 SER A CA 1
ATOM 3451 C C . SER A 1 440 ? 13.861 -9.876 -15.410 1.00 97.38 440 SER A C 1
ATOM 3453 O O . SER A 1 440 ? 14.522 -10.244 -14.438 1.00 97.38 440 SER A O 1
ATOM 3455 N N . CYS A 1 441 ? 12.627 -10.315 -15.641 1.00 98.06 441 CYS A N 1
ATOM 3456 C CA . CYS A 1 441 ? 11.974 -11.378 -14.880 1.00 98.06 441 CYS A CA 1
ATOM 3457 C C . CYS A 1 441 ? 11.192 -12.303 -15.813 1.00 98.06 441 CYS A C 1
ATOM 3459 O O . CYS A 1 441 ? 10.973 -11.988 -16.983 1.00 98.06 441 CYS A O 1
ATOM 3461 N N . GLY A 1 442 ? 10.781 -13.470 -15.330 1.00 97.38 442 GLY A N 1
ATOM 3462 C CA . GLY A 1 442 ? 10.048 -14.399 -16.176 1.00 97.38 442 GLY A CA 1
ATOM 3463 C C . GLY A 1 442 ? 9.687 -15.713 -15.517 1.00 97.38 442 GLY A C 1
ATOM 3464 O O . GLY A 1 442 ? 9.928 -15.922 -14.331 1.00 97.38 442 GLY A O 1
ATOM 3465 N N . ILE A 1 443 ? 9.107 -16.593 -16.327 1.00 96.88 443 ILE A N 1
ATOM 3466 C CA . ILE A 1 443 ? 8.822 -17.986 -15.986 1.00 96.88 443 ILE A CA 1
ATOM 3467 C C . ILE A 1 443 ? 9.708 -18.832 -16.903 1.00 96.88 443 ILE A C 1
ATOM 3469 O O . ILE A 1 443 ? 9.577 -18.685 -18.125 1.00 96.88 443 ILE A O 1
ATOM 3473 N N . PRO A 1 444 ? 10.594 -19.687 -16.358 1.00 94.31 444 PRO A N 1
ATOM 3474 C CA . PRO A 1 444 ? 11.492 -20.520 -17.156 1.00 94.31 444 PRO A CA 1
ATOM 3475 C C . PRO A 1 444 ? 10.763 -21.240 -18.293 1.00 94.31 444 PRO A C 1
ATOM 3477 O O . PRO A 1 444 ? 9.658 -21.756 -18.108 1.00 94.31 444 PRO A O 1
ATOM 3480 N N . GLY A 1 445 ? 11.344 -21.192 -19.488 1.00 92.88 445 GLY A N 1
ATOM 3481 C CA . GLY A 1 445 ? 10.791 -21.774 -20.714 1.00 92.88 445 GLY A CA 1
ATOM 3482 C C . GLY A 1 445 ? 9.530 -21.106 -21.290 1.00 92.88 445 GLY A C 1
ATOM 3483 O O . GLY A 1 445 ? 9.206 -21.358 -22.452 1.00 92.88 445 GLY A O 1
ATOM 3484 N N . ALA A 1 446 ? 8.843 -20.233 -20.547 1.00 95.75 446 ALA A N 1
ATOM 3485 C CA . ALA A 1 446 ? 7.504 -19.755 -20.895 1.00 95.75 446 ALA A CA 1
ATOM 3486 C C . ALA A 1 446 ? 7.404 -18.245 -21.141 1.00 95.75 446 ALA A C 1
ATOM 3488 O O . ALA A 1 446 ? 6.688 -17.829 -22.049 1.00 95.75 446 ALA A O 1
ATOM 3489 N N . LEU A 1 447 ? 8.089 -17.420 -20.346 1.00 97.50 447 LEU A N 1
ATOM 3490 C CA . LEU A 1 447 ? 7.900 -15.968 -20.362 1.00 97.50 447 LEU A CA 1
ATOM 3491 C C . LEU A 1 447 ? 9.173 -15.217 -19.965 1.00 97.50 447 LEU A C 1
ATOM 3493 O O . LEU A 1 447 ? 9.836 -15.575 -18.991 1.00 97.50 447 LEU A O 1
ATOM 3497 N N . SER A 1 448 ? 9.445 -14.122 -20.665 1.00 97.69 448 SER A N 1
ATOM 3498 C CA . SER A 1 448 ? 10.415 -13.088 -20.313 1.00 97.69 448 SER A CA 1
ATOM 3499 C C . SER A 1 448 ? 9.730 -11.724 -20.376 1.00 97.69 448 SER A C 1
ATOM 3501 O O . SER A 1 448 ? 9.097 -11.395 -21.379 1.00 97.69 448 SER A O 1
ATOM 3503 N N . ILE A 1 449 ? 9.887 -10.921 -19.328 1.00 98.38 449 ILE A N 1
ATOM 3504 C CA . ILE A 1 449 ? 9.470 -9.520 -19.254 1.00 98.38 449 ILE A CA 1
ATOM 3505 C C . ILE A 1 449 ? 10.714 -8.708 -18.897 1.00 98.38 449 ILE A C 1
ATOM 3507 O O . ILE A 1 449 ? 11.260 -8.865 -17.802 1.00 98.38 449 ILE A O 1
ATOM 3511 N N . ILE A 1 450 ? 11.152 -7.846 -19.814 1.00 98.06 450 ILE A N 1
ATOM 3512 C CA . ILE A 1 450 ? 12.334 -6.999 -19.648 1.00 98.06 450 ILE A CA 1
ATOM 3513 C C . ILE A 1 450 ? 11.902 -5.538 -19.724 1.00 98.06 450 ILE A C 1
ATOM 3515 O O . ILE A 1 450 ? 11.399 -5.089 -20.755 1.00 98.06 450 ILE A O 1
ATOM 3519 N N . TYR A 1 451 ? 12.116 -4.782 -18.651 1.00 98.00 451 TYR A N 1
ATOM 3520 C CA . TYR A 1 451 ? 11.902 -3.339 -18.663 1.00 98.00 451 TYR A CA 1
ATOM 3521 C C . TYR A 1 451 ? 13.121 -2.634 -19.259 1.00 98.00 451 TYR A C 1
ATOM 3523 O O . TYR A 1 451 ? 14.247 -2.810 -18.798 1.00 98.00 451 TYR A O 1
ATOM 3531 N N . LEU A 1 452 ? 12.887 -1.823 -20.288 1.00 96.25 452 LEU A N 1
ATOM 3532 C CA . LEU A 1 452 ? 13.880 -1.003 -20.970 1.00 96.25 452 LEU A CA 1
ATOM 3533 C C . LEU A 1 452 ? 13.620 0.461 -20.594 1.00 96.25 452 LEU A C 1
ATOM 3535 O O . LEU A 1 452 ? 12.690 1.058 -21.137 1.00 96.25 452 LEU A O 1
ATOM 3539 N N . PRO A 1 453 ? 14.396 1.047 -19.668 1.00 94.69 453 PRO A N 1
ATOM 3540 C CA . PRO A 1 453 ? 14.151 2.393 -19.159 1.00 94.69 453 PRO A CA 1
ATOM 3541 C C . PRO A 1 453 ? 14.276 3.500 -20.217 1.00 94.69 453 PRO A C 1
ATOM 3543 O O . PRO A 1 453 ? 14.815 3.308 -21.311 1.00 94.69 453 PRO A O 1
ATOM 3546 N N . VAL A 1 454 ? 13.803 4.698 -19.861 1.00 91.56 454 VAL A N 1
ATOM 3547 C CA . VAL A 1 454 ? 14.011 5.921 -20.653 1.00 91.56 454 VAL A CA 1
ATOM 3548 C C . VAL A 1 454 ? 15.509 6.212 -20.815 1.00 91.56 454 VAL A C 1
ATOM 3550 O O . VAL A 1 454 ? 16.296 6.005 -19.893 1.00 91.56 454 VAL A O 1
ATOM 3553 N N . GLY A 1 455 ? 15.921 6.750 -21.966 1.00 86.56 455 GLY A N 1
ATOM 3554 C CA . GLY A 1 455 ? 17.345 6.970 -22.268 1.00 86.56 455 GLY A CA 1
ATOM 3555 C C . GLY A 1 455 ? 18.071 7.996 -21.379 1.00 86.56 455 GLY A C 1
ATOM 3556 O O . GLY A 1 455 ? 19.300 8.047 -21.396 1.00 86.56 455 GLY A O 1
ATOM 3557 N N . CYS A 1 456 ? 17.339 8.804 -20.605 1.00 86.75 456 CYS A N 1
ATOM 3558 C CA . CYS A 1 456 ? 17.892 9.827 -19.712 1.00 86.75 456 CYS A CA 1
ATOM 3559 C C . CYS A 1 456 ? 18.233 9.329 -18.295 1.00 86.75 456 CYS A C 1
ATOM 3561 O O . CYS A 1 456 ? 18.715 10.127 -17.493 1.00 86.75 456 CYS A O 1
ATOM 3563 N N . VAL A 1 457 ? 18.025 8.044 -17.971 1.00 91.12 457 VAL A N 1
ATOM 3564 C CA . VAL A 1 457 ? 18.523 7.486 -16.701 1.00 91.12 457 VAL A CA 1
ATOM 3565 C C . VAL A 1 457 ? 20.045 7.311 -16.726 1.00 91.12 457 VAL A C 1
ATOM 3567 O O . VAL A 1 457 ? 20.668 7.174 -17.789 1.00 91.12 457 VAL A O 1
ATOM 3570 N N . ALA A 1 458 ? 20.635 7.288 -15.531 1.00 91.62 458 ALA A N 1
ATOM 3571 C CA . ALA A 1 458 ? 22.057 7.045 -15.335 1.00 91.62 458 ALA A CA 1
ATOM 3572 C C . ALA A 1 458 ? 22.496 5.695 -15.938 1.00 91.62 458 ALA A C 1
ATOM 3574 O O . ALA A 1 458 ? 21.692 4.772 -16.107 1.00 91.62 458 ALA A O 1
ATOM 3575 N N . ASN A 1 459 ? 23.775 5.580 -16.306 1.00 90.62 459 ASN A N 1
ATOM 3576 C CA . ASN A 1 459 ? 24.285 4.400 -17.009 1.00 90.62 459 ASN A CA 1
ATOM 3577 C C . ASN A 1 459 ? 24.135 3.129 -16.172 1.00 90.62 459 ASN A C 1
ATOM 3579 O O . ASN A 1 459 ? 23.868 2.066 -16.701 1.00 90.62 459 ASN A O 1
ATOM 3583 N N . GLU A 1 460 ? 24.207 3.201 -14.864 1.00 93.19 460 GLU A N 1
ATOM 3584 C CA . GLU A 1 460 ? 24.025 2.054 -13.990 1.00 93.19 460 GLU A CA 1
ATOM 3585 C C . GLU A 1 460 ? 22.568 1.534 -13.966 1.00 93.19 460 GLU A C 1
ATOM 3587 O O . GLU A 1 460 ? 22.321 0.385 -13.600 1.00 93.19 460 GLU A O 1
ATOM 3592 N N . LEU A 1 461 ? 21.610 2.321 -14.482 1.00 94.44 461 LEU A N 1
ATOM 3593 C CA . LEU A 1 461 ? 20.164 2.069 -14.442 1.00 94.44 461 LEU A CA 1
ATOM 3594 C C . LEU A 1 461 ? 19.498 1.785 -15.792 1.00 94.44 461 LEU A C 1
ATOM 3596 O O . LEU A 1 461 ? 18.274 1.790 -15.841 1.00 94.44 461 LEU A O 1
ATOM 3600 N N . ARG A 1 462 ? 20.211 1.552 -16.904 1.00 91.62 462 ARG A N 1
ATOM 3601 C CA . ARG A 1 462 ? 19.517 1.244 -18.185 1.00 91.62 462 ARG A CA 1
ATOM 3602 C C . ARG A 1 462 ? 19.227 -0.241 -18.422 1.00 91.62 462 ARG A C 1
ATOM 3604 O O . ARG A 1 462 ? 18.696 -0.586 -19.472 1.00 91.62 462 ARG A O 1
ATOM 3611 N N . GLY A 1 463 ? 19.554 -1.125 -17.483 1.00 92.75 463 GLY A N 1
ATOM 3612 C CA . GLY A 1 463 ? 19.326 -2.563 -17.647 1.00 92.75 463 GLY A CA 1
ATOM 3613 C C . GLY A 1 463 ? 19.903 -3.122 -18.947 1.00 92.75 463 GLY A C 1
ATOM 3614 O O . GLY A 1 463 ? 21.078 -2.903 -19.246 1.00 92.75 463 GLY A O 1
ATOM 3615 N N . MET A 1 464 ? 19.061 -3.799 -19.731 1.00 92.19 464 MET A N 1
ATOM 3616 C CA . MET A 1 464 ? 19.424 -4.396 -21.027 1.00 92.19 464 MET A CA 1
ATOM 3617 C C . MET A 1 464 ? 19.520 -3.395 -22.195 1.00 92.19 464 MET A C 1
ATOM 3619 O O . MET A 1 464 ? 19.676 -3.795 -23.347 1.00 92.19 464 MET A O 1
ATOM 3623 N N . HIS A 1 465 ? 19.424 -2.087 -21.953 1.00 85.62 465 HIS A N 1
ATOM 3624 C CA . HIS A 1 465 ? 19.537 -1.059 -22.993 1.00 85.62 465 HIS A CA 1
ATOM 3625 C C . HIS A 1 465 ? 21.009 -0.697 -23.266 1.00 85.62 465 HIS A C 1
ATOM 3627 O O . HIS A 1 465 ? 21.693 -0.148 -22.402 1.00 85.62 465 HIS A O 1
ATOM 3633 N N . ASN A 1 466 ? 21.508 -0.999 -24.469 1.00 76.12 466 ASN A N 1
ATOM 3634 C CA . ASN A 1 466 ? 22.939 -1.091 -24.800 1.00 76.12 466 ASN A CA 1
ATOM 3635 C C . ASN A 1 466 ? 23.599 0.184 -25.335 1.00 76.12 466 ASN A C 1
ATOM 3637 O O . ASN A 1 466 ? 24.825 0.245 -25.411 1.00 76.12 466 ASN A O 1
ATOM 3641 N N . SER A 1 467 ? 22.833 1.203 -25.708 1.00 69.94 467 SER A N 1
ATOM 3642 C CA . SER A 1 467 ? 23.394 2.445 -26.242 1.00 69.94 467 SER A CA 1
ATOM 3643 C C . SER A 1 467 ? 22.698 3.666 -25.653 1.00 69.94 467 SER A C 1
ATOM 3645 O O . SER A 1 467 ? 21.747 3.561 -24.882 1.00 69.94 467 SER A O 1
ATOM 3647 N N . TRP A 1 468 ? 23.200 4.859 -25.973 1.00 68.38 468 TRP A N 1
ATOM 3648 C CA . TRP A 1 468 ? 22.449 6.093 -25.730 1.00 68.38 468 TRP A CA 1
ATOM 3649 C C . TRP A 1 468 ? 21.240 6.219 -26.668 1.00 68.38 468 TRP A C 1
ATOM 3651 O O . TRP A 1 468 ? 20.472 7.147 -26.477 1.00 68.38 468 TRP A O 1
ATOM 3661 N N . ALA A 1 469 ? 21.096 5.337 -27.668 1.00 80.25 469 ALA A N 1
ATOM 3662 C CA . ALA A 1 469 ? 20.025 5.336 -28.659 1.00 80.25 469 ALA A CA 1
ATOM 3663 C C . ALA A 1 469 ? 18.966 4.276 -28.304 1.00 80.25 469 ALA A C 1
ATOM 3665 O O . ALA A 1 469 ? 18.393 4.329 -27.220 1.00 80.25 469 ALA A O 1
ATOM 3666 N N . THR A 1 470 ? 18.676 3.307 -29.174 1.00 88.19 470 THR A N 1
ATOM 3667 C CA . THR A 1 470 ? 17.567 2.349 -28.997 1.00 88.19 470 THR A CA 1
ATOM 3668 C C . THR A 1 470 ? 17.994 0.878 -28.965 1.00 88.19 470 THR A C 1
ATOM 3670 O O . THR A 1 470 ? 17.138 0.006 -28.828 1.00 88.19 470 THR A O 1
ATOM 3673 N N . ASP A 1 471 ? 19.292 0.583 -29.044 1.00 90.44 471 ASP A N 1
ATOM 3674 C CA . ASP A 1 471 ? 19.800 -0.792 -29.134 1.00 90.44 471 ASP A CA 1
ATOM 3675 C C . ASP A 1 471 ? 19.603 -1.578 -27.834 1.00 90.44 471 ASP A C 1
ATOM 3677 O O . ASP A 1 471 ? 19.847 -1.065 -26.741 1.00 90.44 471 ASP A O 1
ATOM 3681 N N . VAL A 1 472 ? 19.222 -2.849 -27.948 1.00 92.06 472 VAL A N 1
ATOM 3682 C CA . VAL A 1 472 ? 18.988 -3.751 -26.811 1.00 92.06 472 VAL A CA 1
ATOM 3683 C C . VAL A 1 472 ? 20.045 -4.857 -26.804 1.00 92.06 472 VAL A C 1
ATOM 3685 O O . VAL A 1 472 ? 20.472 -5.326 -27.858 1.00 92.06 472 VAL A O 1
ATOM 3688 N N . ALA A 1 473 ? 20.510 -5.237 -25.616 1.00 91.81 473 ALA A N 1
ATOM 3689 C CA . ALA A 1 473 ? 21.459 -6.326 -25.423 1.00 91.81 473 ALA A CA 1
ATOM 3690 C C . ALA A 1 473 ? 20.879 -7.691 -25.806 1.00 91.81 473 ALA A C 1
ATOM 3692 O O . ALA A 1 473 ? 19.664 -7.883 -25.830 1.00 91.81 473 ALA A O 1
ATOM 3693 N N . GLU A 1 474 ? 21.769 -8.651 -26.075 1.00 92.31 474 GLU A N 1
ATOM 3694 C CA . GLU A 1 474 ? 21.373 -10.054 -26.204 1.00 92.31 474 GLU A CA 1
ATOM 3695 C C . GLU A 1 474 ? 20.722 -10.529 -24.902 1.00 92.31 474 GLU A C 1
ATOM 3697 O O . GLU A 1 474 ? 21.287 -10.337 -23.826 1.00 92.31 474 GLU A O 1
ATOM 3702 N N . ILE A 1 475 ? 19.574 -11.193 -25.010 1.00 94.00 475 ILE A N 1
ATOM 3703 C CA . ILE A 1 475 ? 18.904 -11.843 -23.880 1.00 94.00 475 ILE A CA 1
ATOM 3704 C C . ILE A 1 475 ? 19.089 -13.358 -23.952 1.00 94.00 475 ILE A C 1
ATOM 3706 O O . ILE A 1 475 ? 19.251 -13.932 -25.037 1.00 94.00 475 ILE A O 1
ATOM 3710 N N . ALA A 1 476 ? 19.052 -14.016 -22.797 1.00 93.50 476 ALA A N 1
ATOM 3711 C CA . ALA A 1 476 ? 19.029 -15.469 -22.719 1.00 93.50 476 ALA A CA 1
ATOM 3712 C C . ALA A 1 476 ? 17.635 -15.992 -23.094 1.00 93.50 476 ALA A C 1
ATOM 3714 O O . ALA A 1 476 ? 16.620 -15.507 -22.591 1.00 93.50 476 ALA A O 1
ATOM 3715 N N . LEU A 1 477 ? 17.575 -17.010 -23.952 1.00 92.62 477 LEU A N 1
ATOM 3716 C CA . LEU A 1 477 ? 16.348 -17.730 -24.286 1.00 92.62 477 LEU A CA 1
ATOM 3717 C C . LEU A 1 477 ? 16.613 -19.234 -24.302 1.00 92.62 477 LEU A C 1
ATOM 3719 O O . LEU A 1 477 ? 17.490 -19.726 -25.014 1.00 92.62 477 LEU A O 1
ATOM 3723 N N . GLU A 1 478 ? 15.824 -19.961 -23.516 1.00 91.25 478 GLU A N 1
ATOM 3724 C CA . GLU A 1 478 ? 15.800 -21.422 -23.532 1.00 91.25 478 GLU A CA 1
ATOM 3725 C C . GLU A 1 478 ? 15.301 -21.944 -24.895 1.00 91.25 478 GLU A C 1
ATOM 3727 O O . GLU A 1 478 ? 14.658 -21.204 -25.642 1.00 91.25 478 GLU A O 1
ATOM 3732 N N . PRO A 1 479 ? 15.575 -23.209 -25.262 1.00 90.31 479 PRO A N 1
ATOM 3733 C CA . PRO A 1 479 ? 15.017 -23.796 -26.476 1.00 90.31 479 PRO A CA 1
ATOM 3734 C C . PRO A 1 479 ? 13.482 -23.781 -26.463 1.00 90.31 479 PRO A C 1
ATOM 3736 O O . PRO A 1 479 ? 12.851 -24.363 -25.585 1.00 90.31 479 PRO A O 1
ATOM 3739 N N . GLY A 1 480 ? 12.875 -23.158 -27.472 1.00 88.94 480 GLY A N 1
ATOM 3740 C CA . GLY A 1 480 ? 11.423 -23.055 -27.585 1.00 88.94 480 GLY A CA 1
ATOM 3741 C C . GLY A 1 480 ? 10.985 -22.177 -28.754 1.00 88.94 480 GLY A C 1
ATOM 3742 O O . GLY A 1 480 ? 11.810 -21.556 -29.428 1.00 88.94 480 GLY A O 1
ATOM 3743 N N . ALA A 1 481 ? 9.677 -22.143 -29.004 1.00 91.19 481 ALA A N 1
ATOM 3744 C CA . ALA A 1 481 ? 9.068 -21.289 -30.016 1.00 91.19 481 ALA A CA 1
ATOM 3745 C C . ALA A 1 481 ? 8.470 -20.051 -29.339 1.00 91.19 481 ALA A C 1
ATOM 3747 O O . ALA A 1 481 ? 7.390 -20.119 -28.755 1.00 91.19 481 ALA A O 1
ATOM 3748 N N . TYR A 1 482 ? 9.175 -18.923 -29.418 1.00 96.12 482 TYR A N 1
ATOM 3749 C CA . TYR A 1 482 ? 8.748 -17.690 -28.766 1.00 96.12 482 TYR A CA 1
ATOM 3750 C C . TYR A 1 482 ? 8.196 -16.672 -29.759 1.00 96.12 482 TYR A C 1
ATOM 3752 O O . TYR A 1 482 ? 8.653 -16.566 -30.901 1.00 96.12 482 TYR A O 1
ATOM 3760 N N . ARG A 1 483 ? 7.247 -15.867 -29.288 1.00 96.81 483 ARG A N 1
ATOM 3761 C CA . ARG A 1 483 ? 6.812 -14.621 -29.918 1.00 96.81 483 ARG A CA 1
ATOM 3762 C C . ARG A 1 483 ? 7.266 -13.457 -29.056 1.00 96.81 483 ARG A C 1
ATOM 3764 O O . ARG A 1 483 ? 7.190 -13.533 -27.834 1.00 96.81 483 ARG A O 1
ATOM 3771 N N . ALA A 1 484 ? 7.732 -12.398 -29.701 1.00 98.25 484 ALA A N 1
ATOM 3772 C CA . ALA A 1 484 ? 8.165 -11.187 -29.029 1.00 98.25 484 ALA A CA 1
ATOM 3773 C C . ALA A 1 484 ? 7.339 -9.973 -29.465 1.00 98.25 484 ALA A C 1
ATOM 3775 O O . ALA A 1 484 ? 6.951 -9.853 -30.635 1.00 98.25 484 ALA A O 1
ATOM 3776 N N . CYS A 1 485 ? 7.114 -9.053 -28.533 1.00 98.38 485 CYS A N 1
ATOM 3777 C CA . CYS A 1 485 ? 6.557 -7.732 -28.795 1.00 98.38 485 CYS A CA 1
ATOM 3778 C C . CYS A 1 485 ? 7.166 -6.678 -27.863 1.00 98.38 485 CYS A C 1
ATOM 3780 O O . CYS A 1 485 ? 7.697 -6.988 -26.793 1.00 98.38 485 CYS A O 1
ATOM 3782 N N . TYR A 1 486 ? 7.074 -5.419 -28.282 1.00 98.62 486 TYR A N 1
ATOM 3783 C CA . TYR A 1 486 ? 7.291 -4.273 -27.411 1.00 98.62 486 TYR A CA 1
ATOM 3784 C C . TYR A 1 486 ? 5.951 -3.765 -26.891 1.00 98.62 486 TYR A C 1
ATOM 3786 O O . TYR A 1 486 ? 5.118 -3.315 -27.669 1.00 98.62 486 TYR A O 1
ATOM 3794 N N . LEU A 1 487 ? 5.761 -3.798 -25.577 1.00 98.62 487 LEU A N 1
ATOM 3795 C CA . LEU A 1 487 ? 4.640 -3.168 -24.897 1.00 98.62 487 LEU A CA 1
ATOM 3796 C C . LEU A 1 487 ? 4.998 -1.718 -24.559 1.00 98.62 487 LEU A C 1
ATOM 3798 O O . LEU A 1 487 ? 6.026 -1.440 -23.934 1.00 98.62 487 LEU A O 1
ATOM 3802 N N . ASN A 1 488 ? 4.118 -0.796 -24.933 1.00 98.56 488 ASN A N 1
ATOM 3803 C CA . ASN A 1 488 ? 4.160 0.597 -24.523 1.00 98.56 488 ASN A CA 1
ATOM 3804 C C . ASN A 1 488 ? 3.569 0.733 -23.103 1.00 98.56 488 ASN A C 1
ATOM 3806 O O . ASN A 1 488 ? 2.347 0.661 -22.950 1.00 98.56 488 ASN A O 1
ATOM 3810 N N . PRO A 1 489 ? 4.373 0.980 -22.049 1.00 98.00 489 PRO A N 1
ATOM 3811 C CA . PRO A 1 489 ? 3.870 1.034 -20.672 1.00 98.00 489 PRO A CA 1
ATOM 3812 C C . PRO A 1 489 ? 3.008 2.274 -20.371 1.00 98.00 489 PRO A C 1
ATOM 3814 O O . PRO A 1 489 ? 2.510 2.415 -19.257 1.00 98.00 489 PRO A O 1
ATOM 3817 N N . ARG A 1 490 ? 2.852 3.188 -21.338 1.00 97.75 490 ARG A N 1
ATOM 3818 C CA . ARG A 1 490 ? 2.011 4.390 -21.230 1.00 97.75 490 ARG A CA 1
ATOM 3819 C C . ARG A 1 490 ? 0.607 4.176 -21.804 1.00 97.75 490 ARG A C 1
ATOM 3821 O O . ARG A 1 490 ? -0.297 4.935 -21.477 1.00 97.75 490 ARG A O 1
ATOM 3828 N N . THR A 1 491 ? 0.435 3.191 -22.690 1.00 97.69 491 THR A N 1
ATOM 3829 C CA . THR A 1 491 ? -0.814 2.994 -23.454 1.00 97.69 491 THR A CA 1
ATOM 3830 C C . THR A 1 491 ? -1.304 1.547 -23.502 1.00 97.69 491 THR A C 1
ATOM 3832 O O . THR A 1 491 ? -2.424 1.318 -23.946 1.00 97.69 491 THR A O 1
ATOM 3835 N N . LEU A 1 492 ? -0.485 0.579 -23.072 1.00 97.31 492 LEU A N 1
ATOM 3836 C CA . LEU A 1 492 ? -0.671 -0.866 -23.274 1.00 97.31 492 LEU A CA 1
ATOM 3837 C C . LEU A 1 492 ? -0.696 -1.326 -24.738 1.00 97.31 492 LEU A C 1
ATOM 3839 O O . LEU A 1 492 ? -1.043 -2.471 -25.018 1.00 97.31 492 LEU A O 1
ATOM 3843 N N . GLU A 1 493 ? -0.296 -0.468 -25.674 1.00 98.25 493 GLU A N 1
ATOM 3844 C CA . GLU A 1 493 ? -0.128 -0.861 -27.069 1.00 98.25 493 GLU A CA 1
ATOM 3845 C C . GLU A 1 493 ? 1.014 -1.875 -27.204 1.00 98.25 493 GLU A C 1
ATOM 3847 O O . GLU A 1 493 ? 2.126 -1.640 -26.728 1.00 98.25 493 GLU A O 1
ATOM 3852 N N . GLU A 1 494 ? 0.743 -2.993 -27.874 1.00 98.12 494 GLU A N 1
ATOM 3853 C CA . GLU A 1 494 ? 1.745 -3.997 -28.216 1.00 98.12 494 GLU A CA 1
ATOM 3854 C C . GLU A 1 494 ? 2.171 -3.842 -29.674 1.00 98.12 494 GLU A C 1
ATOM 3856 O O . GLU A 1 494 ? 1.346 -3.872 -30.585 1.00 98.12 494 GLU A O 1
ATOM 3861 N N . LEU A 1 495 ? 3.478 -3.732 -29.893 1.00 98.25 495 LEU A N 1
ATOM 3862 C CA . LEU A 1 495 ? 4.102 -3.693 -31.208 1.00 98.25 495 LEU A CA 1
ATOM 3863 C C . LEU A 1 495 ? 4.767 -5.047 -31.482 1.00 98.25 495 LEU A C 1
ATOM 3865 O O . LEU A 1 495 ? 5.816 -5.339 -30.893 1.00 98.25 495 LEU A O 1
ATOM 3869 N N . PRO A 1 496 ? 4.179 -5.902 -32.339 1.00 97.81 496 PRO A N 1
ATOM 3870 C CA . PRO A 1 496 ? 4.734 -7.217 -32.624 1.00 97.81 496 PRO A CA 1
ATOM 3871 C C . PRO A 1 496 ? 6.126 -7.119 -33.253 1.00 97.81 496 PRO A C 1
ATOM 3873 O O . PRO A 1 496 ? 6.330 -6.391 -34.222 1.00 97.81 496 PRO A O 1
ATOM 3876 N N . ILE A 1 497 ? 7.066 -7.905 -32.731 1.00 97.56 497 ILE A N 1
ATOM 3877 C CA . ILE A 1 497 ? 8.389 -8.115 -33.334 1.00 97.56 497 ILE A CA 1
ATOM 3878 C C . ILE A 1 497 ? 8.349 -9.349 -34.243 1.00 97.56 497 ILE A C 1
ATOM 3880 O O . ILE A 1 497 ? 8.913 -9.343 -35.335 1.00 97.56 497 ILE A O 1
ATOM 3884 N N . GLY A 1 498 ? 7.659 -10.406 -33.807 1.00 94.69 498 GLY A N 1
ATOM 3885 C CA . GLY A 1 498 ? 7.575 -11.684 -34.513 1.00 94.69 498 GLY A CA 1
ATOM 3886 C C . GLY A 1 498 ? 8.221 -12.819 -33.723 1.00 94.69 498 GLY A C 1
ATOM 3887 O O . GLY A 1 498 ? 8.190 -12.819 -32.494 1.00 94.69 498 GLY A O 1
ATOM 3888 N N . ALA A 1 499 ? 8.765 -13.815 -34.423 1.00 95.06 499 ALA A N 1
ATOM 3889 C CA . ALA A 1 499 ? 9.397 -14.964 -33.783 1.00 95.06 499 ALA A CA 1
ATOM 3890 C C . ALA A 1 499 ? 10.734 -14.575 -33.130 1.00 95.06 499 ALA A C 1
ATOM 3892 O O . ALA A 1 499 ? 11.605 -14.004 -33.787 1.00 95.06 499 ALA A O 1
ATOM 3893 N N . ALA A 1 500 ? 10.908 -14.938 -31.860 1.00 93.88 500 ALA A N 1
ATOM 3894 C CA . ALA A 1 500 ? 12.192 -14.881 -31.172 1.00 93.88 500 ALA A CA 1
ATOM 3895 C C . ALA A 1 500 ? 12.788 -16.293 -31.155 1.00 93.88 500 ALA A C 1
ATOM 3897 O O . ALA A 1 500 ? 12.262 -17.199 -30.510 1.00 93.88 500 ALA A O 1
ATOM 3898 N N . VAL A 1 501 ? 13.854 -16.493 -31.930 1.00 88.12 501 VAL A N 1
ATOM 3899 C CA . VAL A 1 501 ? 14.506 -17.798 -32.080 1.00 88.12 501 VAL A CA 1
ATOM 3900 C C . VAL A 1 501 ? 15.870 -17.726 -31.402 1.00 88.12 501 VAL A C 1
ATOM 3902 O O . VAL A 1 501 ? 16.697 -16.915 -31.833 1.00 88.12 501 VAL A O 1
ATOM 3905 N N . PRO A 1 502 ? 16.130 -18.538 -30.362 1.00 85.19 502 PRO A N 1
ATOM 3906 C CA . PRO A 1 502 ? 17.452 -18.585 -29.759 1.00 85.19 502 PRO A CA 1
ATOM 3907 C C . PRO A 1 502 ? 18.474 -19.074 -30.792 1.00 85.19 502 PRO A C 1
ATOM 3909 O O . PRO A 1 502 ? 18.258 -20.068 -31.489 1.00 85.19 502 PRO A O 1
ATOM 3912 N N . GLY A 1 503 ? 19.603 -18.375 -30.893 1.00 81.06 503 GLY A N 1
ATOM 3913 C CA . GLY A 1 503 ? 20.766 -18.836 -31.643 1.00 81.06 503 GLY A CA 1
ATOM 3914 C C . GLY A 1 503 ? 21.389 -20.087 -31.014 1.00 81.06 503 GLY A C 1
ATOM 3915 O O . GLY A 1 503 ? 20.983 -20.545 -29.946 1.00 81.06 503 GLY A O 1
ATOM 3916 N N . CYS A 1 504 ? 22.440 -20.629 -31.637 1.00 81.25 504 CYS A N 1
ATOM 3917 C CA . CYS A 1 504 ? 23.126 -21.840 -31.157 1.00 81.25 504 CYS A CA 1
ATOM 3918 C C . CYS A 1 504 ? 23.719 -21.721 -29.738 1.00 81.25 504 CYS A C 1
ATOM 3920 O O . CYS A 1 504 ? 24.020 -22.733 -29.112 1.00 81.25 504 CYS A O 1
ATOM 3922 N N . THR A 1 505 ? 23.875 -20.498 -29.231 1.00 85.12 505 THR A N 1
ATOM 3923 C CA . THR A 1 505 ? 24.366 -20.173 -27.887 1.00 85.12 505 THR A CA 1
ATOM 3924 C C . THR A 1 505 ? 23.248 -19.967 -26.858 1.00 85.12 505 THR A C 1
ATOM 3926 O O . THR A 1 505 ? 23.548 -19.599 -25.725 1.00 85.12 505 THR A O 1
ATOM 3929 N N . GLY A 1 506 ? 21.974 -20.162 -27.227 1.00 90.12 506 GLY A N 1
ATOM 3930 C CA . GLY A 1 506 ? 20.828 -19.878 -26.351 1.00 90.12 506 GLY A CA 1
ATOM 3931 C C . GLY A 1 506 ? 20.572 -18.380 -26.152 1.00 90.12 506 GLY A C 1
ATOM 3932 O O . GLY A 1 506 ? 20.073 -17.964 -25.109 1.00 90.12 506 GLY A O 1
ATOM 3933 N N . ARG A 1 507 ? 20.971 -17.552 -27.125 1.00 91.62 507 ARG A N 1
ATOM 3934 C CA . ARG A 1 507 ? 20.854 -16.089 -27.071 1.00 91.62 507 ARG A CA 1
ATOM 3935 C C . ARG A 1 507 ? 20.045 -15.548 -28.231 1.00 91.62 507 ARG A C 1
ATOM 3937 O O . ARG A 1 507 ? 20.076 -16.113 -29.323 1.00 91.62 507 ARG A O 1
ATOM 3944 N N . TRP A 1 508 ? 19.365 -14.435 -28.007 1.00 94.00 508 TRP A N 1
ATOM 3945 C CA . TRP A 1 508 ? 18.638 -13.717 -29.046 1.00 94.00 508 TRP A CA 1
ATOM 3946 C C . TRP A 1 508 ? 18.794 -12.212 -28.856 1.00 94.00 508 TRP A C 1
ATOM 3948 O O . TRP A 1 508 ? 18.708 -11.716 -27.733 1.00 94.00 508 TRP A O 1
ATOM 3958 N N . THR A 1 509 ? 19.015 -11.492 -29.953 1.00 92.88 509 THR A N 1
ATOM 3959 C CA . THR A 1 509 ? 19.119 -10.030 -29.954 1.00 92.88 509 THR A CA 1
ATOM 3960 C C . THR A 1 509 ? 17.778 -9.436 -30.370 1.00 92.88 509 THR A C 1
ATOM 3962 O O . THR A 1 509 ? 17.375 -9.616 -31.525 1.00 92.88 509 THR A O 1
ATOM 3965 N N . PRO A 1 510 ? 17.081 -8.718 -29.476 1.00 94.75 510 PRO A N 1
ATOM 3966 C CA . PRO A 1 510 ? 15.878 -7.991 -29.850 1.00 94.75 510 PRO A CA 1
ATOM 3967 C C . PRO A 1 510 ? 16.213 -6.879 -30.862 1.00 94.75 510 PRO A C 1
ATOM 3969 O O . PRO A 1 510 ? 17.295 -6.290 -30.786 1.00 94.75 510 PRO A O 1
ATOM 3972 N N . PRO A 1 511 ? 15.307 -6.535 -31.797 1.00 94.88 511 PRO A N 1
ATOM 3973 C CA . PRO A 1 511 ? 15.474 -5.328 -32.605 1.00 94.88 511 PRO A CA 1
ATOM 3974 C C . PRO A 1 511 ? 15.486 -4.081 -31.704 1.00 94.88 511 PRO A C 1
ATOM 3976 O O . PRO A 1 511 ? 14.970 -4.148 -30.589 1.00 94.88 511 PRO A O 1
ATOM 3979 N N . PRO A 1 512 ? 16.006 -2.929 -32.157 1.00 94.50 512 PRO A N 1
ATOM 3980 C CA . PRO A 1 512 ? 15.995 -1.708 -31.354 1.00 94.50 512 PRO A CA 1
ATOM 3981 C C . PRO A 1 512 ? 14.588 -1.335 -30.867 1.00 94.50 512 PRO A C 1
ATOM 3983 O O . PRO A 1 512 ? 13.603 -1.528 -31.586 1.00 94.50 512 PRO A O 1
ATOM 3986 N N . LYS A 1 513 ? 14.485 -0.788 -29.650 1.00 93.69 513 LYS A N 1
ATOM 3987 C CA . LYS A 1 513 ? 13.194 -0.341 -29.111 1.00 93.69 513 LYS A CA 1
ATOM 3988 C C . LYS A 1 513 ? 12.632 0.839 -29.930 1.00 93.69 513 LYS A C 1
ATOM 3990 O O . LYS A 1 513 ? 13.410 1.614 -30.488 1.00 93.69 513 LYS A O 1
ATOM 3995 N N . PRO A 1 514 ? 11.304 1.024 -29.998 1.00 94.75 514 PRO A N 1
ATOM 3996 C CA . PRO A 1 514 ? 10.683 1.940 -30.963 1.00 94.75 514 PRO A CA 1
ATOM 3997 C C . PRO A 1 514 ? 11.047 3.424 -30.799 1.00 94.75 514 PRO A C 1
ATOM 3999 O O . PRO A 1 514 ? 11.075 4.164 -31.779 1.00 94.75 514 PRO A O 1
ATOM 4002 N N . SER A 1 515 ? 11.308 3.879 -29.571 1.00 94.19 515 SER A N 1
ATOM 4003 C CA . SER A 1 515 ? 11.655 5.275 -29.270 1.00 94.19 515 SER A CA 1
ATOM 4004 C C . SER A 1 515 ? 12.650 5.369 -28.113 1.00 94.19 515 SER A C 1
ATOM 4006 O O . SER A 1 515 ? 12.963 4.376 -27.462 1.00 94.19 515 SER A O 1
ATOM 4008 N N . MET A 1 516 ? 13.140 6.575 -27.816 1.00 92.81 516 MET A N 1
ATOM 4009 C CA . MET A 1 516 ? 14.019 6.852 -26.669 1.00 92.81 516 MET A CA 1
ATOM 4010 C C . MET A 1 516 ? 13.331 6.729 -25.300 1.00 92.81 516 MET A C 1
ATOM 4012 O O . MET A 1 516 ? 14.018 6.651 -24.279 1.00 92.81 516 MET A O 1
ATOM 4016 N N . GLU A 1 517 ? 12.003 6.655 -25.278 1.00 94.50 517 GLU A N 1
ATOM 4017 C CA . GLU A 1 517 ? 11.200 6.454 -24.070 1.00 94.50 517 GLU A CA 1
ATOM 4018 C C . GLU A 1 517 ? 11.306 5.015 -23.555 1.00 94.50 517 GLU A C 1
ATOM 4020 O O . GLU A 1 517 ? 11.924 4.158 -24.183 1.00 94.50 517 GLU A O 1
ATOM 4025 N N . ASP A 1 518 ? 10.723 4.732 -22.397 1.00 96.19 518 ASP A N 1
ATOM 4026 C CA . ASP A 1 518 ? 10.740 3.397 -21.816 1.00 96.19 518 ASP A CA 1
ATOM 4027 C C . ASP A 1 518 ? 9.855 2.414 -22.596 1.00 96.19 518 ASP A C 1
ATOM 4029 O O . ASP A 1 518 ? 8.837 2.784 -23.175 1.00 96.19 518 ASP A O 1
ATOM 4033 N N . TRP A 1 519 ? 10.229 1.146 -22.633 1.00 97.69 519 TRP A N 1
ATOM 4034 C CA . TRP A 1 519 ? 9.452 0.085 -23.273 1.00 97.69 519 TRP A CA 1
ATOM 4035 C C . TRP A 1 519 ? 9.570 -1.184 -22.443 1.00 97.69 519 TRP A C 1
ATOM 4037 O O . TRP A 1 519 ? 10.540 -1.362 -21.712 1.00 97.69 519 TRP A O 1
ATOM 4047 N N . VAL A 1 520 ? 8.601 -2.081 -22.558 1.00 98.50 520 VAL A N 1
ATOM 4048 C CA . VAL A 1 520 ? 8.706 -3.419 -21.972 1.00 98.50 520 VAL A CA 1
ATOM 4049 C C . VAL A 1 520 ? 8.815 -4.414 -23.115 1.00 98.50 520 VAL A C 1
ATOM 4051 O O . VAL A 1 520 ? 7.930 -4.488 -23.961 1.00 98.50 520 VAL A O 1
ATOM 4054 N N . LEU A 1 521 ? 9.915 -5.157 -23.172 1.00 98.31 521 LEU A N 1
ATOM 4055 C CA . LEU A 1 521 ? 10.053 -6.284 -24.085 1.00 98.31 521 LEU A CA 1
ATOM 4056 C C . LEU A 1 521 ? 9.385 -7.501 -23.450 1.00 98.31 521 LEU A C 1
ATOM 4058 O O . LEU A 1 521 ? 9.742 -7.903 -22.341 1.00 98.31 521 LEU A O 1
ATOM 4062 N N . VAL A 1 522 ? 8.439 -8.092 -24.171 1.00 98.44 522 VAL A N 1
ATOM 4063 C CA . VAL A 1 522 ? 7.747 -9.315 -23.768 1.00 98.44 522 VAL A CA 1
ATOM 4064 C C . VAL A 1 522 ? 8.133 -10.406 -24.749 1.00 98.44 522 VAL A C 1
ATOM 4066 O O . VAL A 1 522 ? 8.006 -10.218 -25.958 1.00 98.44 522 VAL A O 1
ATOM 4069 N N . VAL A 1 523 ? 8.619 -11.532 -24.236 1.00 97.94 523 VAL A N 1
ATOM 4070 C CA . VAL A 1 523 ? 8.935 -12.722 -25.030 1.00 97.94 523 VAL A CA 1
ATOM 4071 C C . VAL A 1 523 ? 8.223 -13.906 -24.403 1.00 97.94 523 VAL A C 1
ATOM 4073 O O . VAL A 1 523 ? 8.516 -14.271 -23.269 1.00 97.94 523 VAL A O 1
ATOM 4076 N N . GLU A 1 524 ? 7.278 -14.504 -25.115 1.00 96.75 524 GLU A N 1
ATOM 4077 C CA . GLU A 1 524 ? 6.433 -15.569 -24.577 1.00 96.75 524 GLU A CA 1
ATOM 4078 C C . GLU A 1 524 ? 6.416 -16.797 -25.481 1.00 96.75 524 GLU A C 1
ATOM 4080 O O . GLU A 1 524 ? 6.460 -16.693 -26.707 1.00 96.75 524 GLU A O 1
ATOM 4085 N N . ASN A 1 525 ? 6.344 -17.970 -24.860 1.00 95.12 525 ASN A N 1
ATOM 4086 C CA . ASN A 1 525 ? 6.040 -19.236 -25.505 1.00 95.12 525 ASN A CA 1
ATOM 4087 C C . ASN A 1 525 ? 4.604 -19.623 -25.113 1.00 95.12 525 ASN A C 1
ATOM 4089 O O . ASN A 1 525 ? 4.396 -20.131 -24.006 1.00 95.12 525 ASN A O 1
ATOM 4093 N N . PRO A 1 526 ? 3.612 -19.394 -25.996 1.00 88.50 526 PRO A N 1
ATOM 4094 C CA . PRO A 1 526 ? 2.204 -19.625 -25.682 1.00 88.50 526 PRO A CA 1
ATOM 4095 C C . PRO A 1 526 ? 1.886 -21.063 -25.257 1.00 88.50 526 PRO A C 1
ATOM 4097 O O . PRO A 1 526 ? 0.970 -21.274 -24.465 1.00 88.50 526 PRO A O 1
ATOM 4100 N N . ASP A 1 527 ? 2.654 -22.043 -25.742 1.00 89.44 527 ASP A N 1
ATOM 4101 C CA . ASP A 1 527 ? 2.440 -23.460 -25.434 1.00 89.44 527 ASP A CA 1
ATOM 4102 C C . ASP A 1 527 ? 2.980 -23.852 -24.047 1.00 89.44 527 ASP A C 1
ATOM 4104 O O . ASP A 1 527 ? 2.569 -24.869 -23.487 1.00 89.44 527 ASP A O 1
ATOM 4108 N N . ALA A 1 528 ? 3.887 -23.048 -23.481 1.00 91.25 528 ALA A N 1
ATOM 4109 C CA . ALA A 1 528 ? 4.521 -23.291 -22.184 1.00 91.25 528 ALA A CA 1
ATOM 4110 C C . ALA A 1 528 ? 3.971 -22.407 -21.051 1.00 91.25 528 ALA A C 1
ATOM 4112 O O . ALA A 1 528 ? 4.332 -22.615 -19.889 1.00 91.25 528 ALA A O 1
ATOM 4113 N N . LEU A 1 529 ? 3.105 -21.430 -21.351 1.00 88.31 529 LEU A N 1
ATOM 4114 C CA . LEU A 1 529 ? 2.492 -20.586 -20.326 1.00 88.31 529 LEU A CA 1
ATOM 4115 C C . LEU A 1 529 ? 1.632 -21.438 -19.374 1.00 88.31 529 LEU A C 1
ATOM 4117 O O . LEU A 1 529 ? 0.729 -22.149 -19.828 1.00 88.31 529 LEU A O 1
ATOM 4121 N N . PRO A 1 530 ? 1.879 -21.380 -18.051 1.00 80.94 530 PRO A N 1
ATOM 4122 C CA . PRO A 1 530 ? 1.039 -22.078 -17.093 1.00 80.94 530 PRO A CA 1
ATOM 4123 C C . PRO A 1 530 ? -0.385 -21.527 -17.176 1.00 80.94 530 PRO A C 1
ATOM 4125 O O . PRO A 1 530 ? -0.574 -20.316 -17.069 1.00 80.94 530 PRO A O 1
ATOM 4128 N N . ARG A 1 531 ? -1.351 -22.426 -17.369 1.00 65.50 531 ARG A N 1
ATOM 4129 C CA . ARG A 1 531 ? -2.777 -22.091 -17.331 1.00 65.50 531 ARG A CA 1
ATOM 4130 C C . ARG A 1 531 ? -3.244 -21.749 -15.925 1.00 65.50 531 ARG A C 1
ATOM 4132 O O . ARG A 1 531 ? -2.692 -22.342 -14.964 1.00 65.50 531 ARG A O 1
#